Protein 2P5X (pdb70)

B-factor: mean 23.98, std 10.48, range [7.99, 68.93]

GO terms:
  GO:0036218 dTTP diphosphatase activity (F, EXP)
  GO:0036221 UTP diphosphatase activity (F, EXP)
  GO:0005515 protein binding (F, IPI)
  GO:0005829 cytosol (C, IDA)

Secondary structure (DSSP, 8-state):
-TTS-EEE----HHHHHHHHHTT---EE----------GGGSSSHHHHHHHHHHHHHHHHHHHHHHHHS---SEEEEEEEEEEETTEEE---SSHHHHHHHHHHHTTSEEEEEEEEEEEEEEEETTEEEEEEEEEEEEEEEEE----HHHHHHHHHHTGGGGSGGG--SSSGGGGTEEEEEE-HHHHHT--HHHHHHHHHHHH-/-TT--EEE----HHHHHHHHHTT---EE----------GGG-SSHHHHHHHHHHHHHHHHHHHHHHHHSS--SEEEEEEEEEESSS-EE-S-SSHHHHHHHHHHHTTSEEEEEEEEEEEEEE-TTSS-EEEEEEEEEEEEEEEP---HHHHHHHHTTSTTTTSGGG------SEEEEEE-HHHHHT--HHHHHHHHHHHH-

InterPro domains:
  IPR001077 O-methyltransferase, C-terminal domain [PF00891] (388-599)
  IPR003697 Nucleoside triphosphate pyrophosphatase Maf-like protein [MF_00528] (14-213)
  IPR003697 Nucleoside triphosphate pyrophosphatase Maf-like protein [PF02545] (14-209)
  IPR003697 Nucleoside triphosphate pyrophosphatase Maf-like protein [PTHR43213] (8-213)
  IPR003697 Nucleoside triphosphate pyrophosphatase Maf-like protein [TIGR00172] (13-208)
  IPR003697 Nucleoside triphosphate pyrophosphatase Maf-like protein [cd00555] (15-208)
  IPR012967 Caffeic acid 3-O-methyltransferase-like, dimerisation domain [PF08100] (289-367)
  IPR016461 O-methyltransferase-like [PS51683] (289-618)
  IPR029001 Inosine triphosphate pyrophosphatase-like [G3DSA:3.90.950.10] (10-213)
  IPR029001 Inosine triphosphate pyrophosphatase-like [SSF52972] (12-210)
  IPR029063 S-adenosyl-L-methionine-dependent methyltransferase superfamily [G3DSA:3.40.50.150] (369-620)
  IPR029063 S-adenosyl-L-methionine-dependent methyltransferase superfamily [SSF53335] (369-610)
  IPR036388 Winged helix-like DNA-binding domain superfamily [G3DSA:1.10.10.10] (284-365)
  IPR036390 Winged helix DNA-binding domain superfamily [SSF46785] (287-362)

Radius of gyration: 23.74 Å; Cα contacts (8 Å, |Δi|>4): 912; chains: 2; bounding box: 46×84×50 Å

CATH classification: 3.90.950.10

Solvent-accessible surface area: 18991 Å² total; per-residue (Å²): 44,150,169,84,42,3,0,0,2,10,64,26,81,48,22,43,104,12,0,60,97,32,60,28,206,45,67,60,24,64,28,144,40,193,104,93,32,90,84,95,82,56,114,40,40,68,19,2,0,32,44,0,0,54,49,30,0,30,44,0,0,62,68,20,12,131,176,73,138,132,24,0,54,0,0,0,0,0,7,22,0,0,19,7,66,80,73,22,11,45,121,10,122,66,81,97,22,0,52,130,15,0,47,114,0,26,26,108,90,5,12,2,10,0,0,0,0,0,0,20,14,65,54,135,114,176,104,24,55,51,163,50,17,70,10,70,43,64,0,88,0,65,0,9,156,20,62,102,144,30,8,76,104,0,0,125,61,26,37,0,57,88,27,11,0,0,7,5,4,83,25,20,0,2,42,0,4,45,15,0,58,15,10,7,26,0,12,8,3,0,0,2,26,44,5,42,120,12,30,89,135,70,82,214,70,111,96,62,63,6,0,0,1,6,66,22,63,53,21,43,98,9,0,59,74,18,59,37,166,42,77,61,21,65,30,149,59,82,67,186,43,92,77,97,83,56,112,38,41,71,19,6,0,33,44,20,0,48,49,36,0,43,43,0,0,70,71,8,30,116,139,43,136,139,14,0,52,5,0,0,0,0,17,21,0,1,18,2,59,87,80,40,16,57,116,9,137,68,105,81,20,0,38,134,19,0,49,97,0,31,28,93,78,4,14,2,14,0,0,0,0,0,0,39,13,50,31,187,114,175,96,34,75,52,194,49,18,73,11,70,37,67,0,92,0,58,0,23,161,17,62,98,118,58,7,59,132,23,2,125,81,37,48,0,61,62,26,13,0,0,10,10,22,125,27,57,8,7,58,19,0,78,10,6,8,6,0,16,33,6,0,0,0,7,43,2,21,93,20,22,87,144,71,64,198

Structure (mmCIF, N/CA/C/O backbone):
data_2P5X
#
_entry.id   2P5X
#
_cell.length_a   84.802
_cell.length_b   116.983
_cell.length_c   51.471
_cell.angle_alpha   90.00
_cell.angle_beta   90.00
_cell.angle_gamma   90.00
#
_symmetry.space_group_name_H-M   'P 21 21 2'
#
loop_
_entity.id
_entity.type
_entity.pdbx_description
1 polymer 'N-acetylserotonin O-methyltransferase-like protein'
2 non-polymer 'PHOSPHATE ION'
3 water water
#
loop_
_atom_site.group_PDB
_atom_site.id
_atom_site.type_symbol
_atom_site.label_atom_id
_atom_site.label_alt_id
_atom_site.label_comp_id
_atom_site.label_asym_id
_atom_site.label_entity_id
_atom_site.label_seq_id
_atom_site.pdbx_PDB_ins_code
_atom_site.Cartn_x
_atom_site.Cartn_y
_atom_site.Cartn_z
_atom_site.occupancy
_atom_site.B_iso_or_equiv
_atom_site.auth_seq_id
_atom_site.auth_comp_id
_atom_site.auth_asym_id
_atom_site.auth_atom_id
_atom_site.pdbx_PDB_model_num
ATOM 1 N N . LEU A 1 1 ? 39.701 32.245 62.270 1.00 30.50 10 LEU A N 1
ATOM 2 C CA . LEU A 1 1 ? 39.006 32.154 60.943 1.00 30.67 10 LEU A CA 1
ATOM 3 C C . LEU A 1 1 ? 37.674 31.380 60.967 1.00 30.58 10 LEU A C 1
ATOM 4 O O . LEU A 1 1 ? 36.973 31.301 59.952 1.00 30.54 10 LEU A O 1
ATOM 9 N N . LEU A 1 2 ? 37.346 30.816 62.125 1.00 30.62 11 LEU A N 1
ATOM 10 C CA . LEU A 1 2 ? 36.202 29.917 62.304 1.00 30.59 11 LEU A CA 1
ATOM 11 C C . LEU A 1 2 ? 34.882 30.415 61.691 1.00 30.11 11 LEU A C 1
ATOM 12 O O . LEU A 1 2 ? 34.248 29.708 60.890 1.00 30.96 11 LEU A O 1
ATOM 17 N N . HIS A 1 3 ? 34.460 31.615 62.065 1.00 28.85 12 HIS A N 1
ATOM 18 C CA . HIS A 1 3 ? 33.182 32.124 61.583 1.00 27.68 12 HIS A CA 1
ATOM 19 C C . HIS A 1 3 ? 33.335 33.251 60.559 1.00 26.31 12 HIS A C 1
ATOM 20 O O . HIS A 1 3 ? 32.424 34.047 60.343 1.00 26.15 12 HIS A O 1
ATOM 27 N N . LYS A 1 4 ? 34.495 33.282 59.910 1.00 23.93 13 LYS A N 1
ATOM 28 C CA . LYS A 1 4 ? 34.743 34.255 58.876 1.00 22.19 13 LYS A CA 1
ATOM 29 C C . LYS A 1 4 ? 34.512 33.626 57.518 1.00 20.33 13 LYS A C 1
ATOM 30 O O . LYS A 1 4 ? 34.560 32.409 57.359 1.00 19.60 13 LYS A O 1
ATOM 36 N N . ARG A 1 5 ? 34.212 34.468 56.544 1.00 18.93 14 ARG A N 1
ATOM 37 C CA . ARG A 1 5 ? 34.130 34.027 55.169 1.00 17.48 14 ARG A CA 1
ATOM 38 C C . ARG A 1 5 ? 35.533 34.024 54.597 1.00 16.92 14 ARG A C 1
ATOM 39 O O . ARG A 1 5 ? 36.155 35.076 54.464 1.00 15.80 14 ARG A O 1
ATOM 47 N N . VAL A 1 6 ? 36.019 32.823 54.288 1.00 16.06 15 VAL A N 1
ATOM 48 C CA . VAL A 1 6 ? 37.366 32.611 53.753 1.00 15.60 15 VAL A CA 1
ATOM 49 C C . VAL A 1 6 ? 37.298 32.159 52.302 1.00 15.00 15 VAL A C 1
ATOM 50 O O . VAL A 1 6 ? 36.576 31.197 51.963 1.00 15.95 15 VAL A O 1
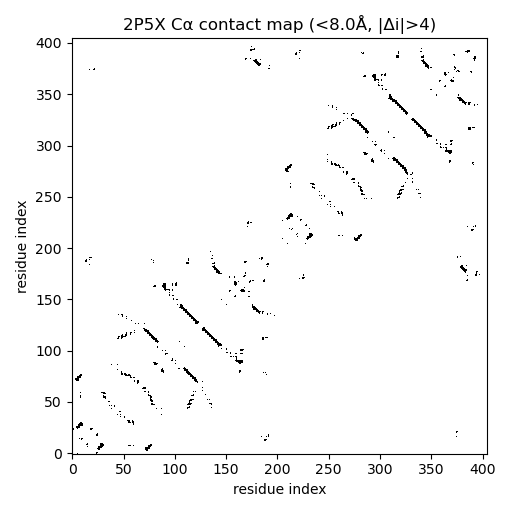ATOM 54 N N . VAL A 1 7 ? 38.048 32.851 51.455 1.00 14.45 16 VAL A N 1
ATOM 55 C CA . VAL A 1 7 ? 38.123 32.553 50.027 1.00 13.96 16 VAL A CA 1
ATOM 56 C C . VAL A 1 7 ? 39.538 32.059 49.703 1.00 13.73 16 VAL A C 1
ATOM 57 O O . VAL A 1 7 ? 40.516 32.751 49.960 1.00 13.75 16 VAL A O 1
ATOM 61 N N . LEU A 1 8 ? 39.632 30.840 49.178 1.00 13.47 17 LEU A N 1
ATOM 62 C CA . LEU A 1 8 ? 40.869 30.334 48.605 1.00 12.90 17 LEU A CA 1
ATOM 63 C C . LEU A 1 8 ? 40.866 30.688 47.117 1.00 13.99 17 LEU A C 1
ATOM 64 O O . LEU A 1 8 ? 40.029 30.184 46.351 1.00 13.72 17 LEU A O 1
ATOM 69 N N . ALA A 1 9 ? 41.777 31.579 46.711 1.00 14.04 18 ALA A N 1
ATOM 70 C CA . ALA A 1 9 ? 41.871 32.036 45.321 1.00 15.07 18 ALA A CA 1
ATOM 71 C C . ALA A 1 9 ? 42.705 31.099 44.471 1.00 15.56 18 ALA A C 1
ATOM 72 O O . ALA A 1 9 ? 43.653 31.523 43.801 1.00 15.68 18 ALA A O 1
ATOM 74 N N . SER A 1 10 ? 42.363 29.817 44.488 1.00 16.10 19 SER A N 1
ATOM 75 C CA . SER A 1 10 ? 43.183 28.817 43.839 1.00 16.67 19 SER A CA 1
ATOM 76 C C . SER A 1 10 ? 42.324 27.621 43.482 1.00 17.05 19 SER A C 1
ATOM 77 O O . SER A 1 10 ? 41.557 27.128 44.300 1.00 16.80 19 SER A O 1
ATOM 80 N N . ALA A 1 11 ? 42.451 27.173 42.241 1.00 17.42 20 ALA A N 1
ATOM 81 C CA . ALA A 1 11 ? 41.777 25.966 41.794 1.00 18.14 20 ALA A CA 1
ATOM 82 C C . ALA A 1 11 ? 42.533 24.682 42.163 1.00 18.28 20 ALA A C 1
ATOM 83 O O . ALA A 1 11 ? 42.031 23.600 41.886 1.00 19.51 20 ALA 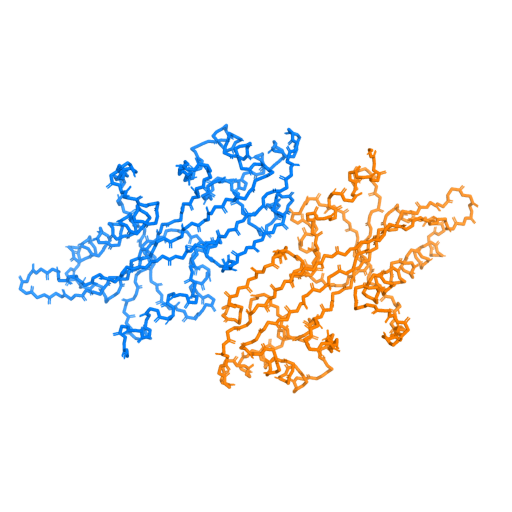A O 1
ATOM 85 N N . SER A 1 12 ? 43.722 24.785 42.767 1.00 18.17 21 SER A N 1
ATOM 86 C CA . SER A 1 12 ? 44.569 23.601 42.976 1.00 17.62 21 SER A CA 1
ATOM 87 C C . SER A 1 12 ? 43.900 22.615 43.929 1.00 17.81 21 SER A C 1
ATOM 88 O O . SER A 1 12 ? 43.648 22.958 45.085 1.00 18.39 21 SER A O 1
ATOM 91 N N . PRO A 1 13 ? 43.579 21.397 43.444 1.00 18.21 22 PRO A N 1
ATOM 92 C CA . PRO A 1 13 ? 43.010 20.356 44.315 1.00 18.21 22 PRO A CA 1
ATOM 93 C C . PRO A 1 13 ? 43.904 20.048 45.509 1.00 17.89 22 PRO A C 1
ATOM 94 O O . PRO A 1 13 ? 43.408 19.841 46.617 1.00 16.93 22 PRO A O 1
ATOM 98 N N . ARG A 1 14 ? 45.217 20.069 45.285 1.00 18.07 23 ARG A N 1
ATOM 99 C CA . ARG A 1 14 ? 46.185 19.744 46.332 1.00 18.99 23 ARG A CA 1
ATOM 100 C C . ARG A 1 14 ? 46.201 20.763 47.454 1.00 18.32 23 ARG A C 1
ATOM 101 O O . ARG A 1 14 ? 46.213 20.366 48.617 1.00 16.74 23 ARG A O 1
ATOM 109 N N . ARG A 1 15 ? 46.177 22.063 47.106 1.00 17.73 24 ARG A N 1
ATOM 110 C CA . ARG A 1 15 ? 46.033 23.127 48.108 1.00 17.37 24 ARG A CA 1
ATOM 111 C C . ARG A 1 15 ? 44.730 23.019 48.901 1.00 18.10 24 ARG A C 1
ATOM 112 O O . ARG A 1 15 ? 44.743 23.147 50.140 1.00 18.82 24 ARG A O 1
ATOM 120 N N . GLN A 1 16 ? 43.623 22.813 48.183 1.00 17.65 25 GLN A N 1
ATOM 121 C CA . GLN A 1 16 ? 42.286 22.652 48.782 1.00 18.47 25 GLN A CA 1
ATOM 122 C C . GLN A 1 16 ? 42.261 21.499 49.780 1.00 18.93 25 GLN A C 1
ATOM 123 O O . GLN A 1 16 ? 41.787 21.670 50.905 1.00 18.63 25 GLN A O 1
ATOM 129 N N . GLU A 1 17 ? 42.762 20.338 49.343 1.00 18.70 26 GLU A N 1
ATOM 130 C CA . GLU A 1 17 ? 42.862 19.148 50.166 1.00 20.20 26 GLU A CA 1
ATOM 131 C C . GLU A 1 17 ? 43.624 19.436 51.468 1.00 18.84 26 GLU A C 1
ATOM 132 O O . GLU A 1 17 ? 43.148 19.072 52.514 1.00 18.64 26 GLU A O 1
ATOM 138 N N . ILE A 1 18 ? 44.774 20.120 51.384 1.00 18.04 27 ILE A N 1
ATOM 139 C CA . ILE A 1 18 ? 45.581 20.480 52.559 1.00 17.20 27 ILE A CA 1
ATOM 140 C C . ILE A 1 18 ? 44.820 21.362 53.555 1.00 17.96 27 ILE A C 1
ATOM 141 O O . ILE A 1 18 ? 44.842 21.106 54.765 1.00 18.79 27 ILE A O 1
ATOM 146 N N . LEU A 1 19 ? 44.160 22.403 53.043 1.00 17.48 28 LEU A N 1
ATOM 147 C CA . LEU A 1 19 ? 43.398 23.307 53.894 1.00 17.63 28 LEU A CA 1
ATOM 148 C C . LEU A 1 19 ? 42.166 22.625 54.495 1.00 17.67 28 LEU A C 1
ATOM 149 O O . LEU A 1 19 ? 41.929 22.756 55.669 1.00 16.37 28 LEU A O 1
ATOM 154 N N . SER A 1 20 ? 41.449 21.832 53.700 1.00 18.22 29 SER A N 1
ATOM 155 C CA . SER A 1 20 ? 40.319 21.046 54.203 1.00 18.88 29 SER A CA 1
ATOM 156 C C . SER A 1 20 ? 40.729 20.080 55.306 1.00 19.85 29 SER A C 1
ATOM 157 O O . SER A 1 20 ? 40.090 20.057 56.348 1.00 19.92 29 SER A O 1
ATOM 160 N N . ASN A 1 21 ? 41.803 19.310 55.077 1.00 20.37 30 ASN A N 1
ATOM 161 C CA . ASN A 1 21 ? 42.342 18.378 56.070 1.00 20.83 30 ASN A CA 1
ATOM 162 C C . ASN A 1 21 ? 42.765 19.056 57.371 1.00 20.70 30 ASN A C 1
ATOM 163 O O . ASN A 1 21 ? 42.742 18.440 58.433 1.00 20.28 30 ASN A O 1
ATOM 168 N N . ALA A 1 22 ? 43.173 20.318 57.273 1.00 20.77 31 ALA A N 1
ATOM 169 C CA . ALA A 1 22 ? 43.527 21.119 58.435 1.00 20.94 31 ALA A CA 1
ATOM 170 C C . ALA A 1 22 ? 42.292 21.663 59.141 1.00 21.24 31 ALA A C 1
ATOM 171 O O . ALA A 1 22 ? 42.423 22.362 60.130 1.00 21.58 31 ALA A O 1
ATOM 173 N N . GLY A 1 23 ? 41.107 21.390 58.599 1.00 21.63 32 GLY A N 1
ATOM 174 C CA . GLY A 1 23 ? 39.845 21.844 59.203 1.00 22.50 32 GLY A CA 1
ATOM 175 C C . GLY A 1 23 ? 39.337 23.219 58.807 1.00 22.84 32 GLY A C 1
ATOM 176 O O . GLY A 1 23 ? 38.376 23.719 59.398 1.00 22.78 32 GLY A O 1
ATOM 177 N N . LEU A 1 24 ? 39.957 23.837 57.802 1.00 23.21 33 LEU A N 1
ATOM 178 C CA . LEU A 1 24 ? 39.528 25.163 57.371 1.00 23.17 33 LEU A CA 1
ATOM 179 C C . LEU A 1 24 ? 38.317 25.096 56.416 1.00 22.83 33 LEU A C 1
ATOM 180 O O . LEU A 1 24 ? 38.239 24.244 55.527 1.00 22.85 33 LEU A O 1
ATOM 185 N N . ARG A 1 25 ? 37.360 25.991 56.639 1.00 22.76 34 ARG A N 1
ATOM 186 C CA . ARG A 1 25 ? 36.180 26.115 55.784 1.00 22.59 34 ARG A CA 1
ATOM 187 C C . ARG A 1 25 ? 36.360 27.331 54.886 1.00 21.45 34 ARG A C 1
ATOM 188 O O . ARG A 1 25 ? 36.621 28.438 55.360 1.00 22.31 34 ARG A O 1
ATOM 196 N N . PHE A 1 26 ? 36.242 27.118 53.582 1.00 19.78 35 PHE A N 1
ATOM 197 C CA . PHE A 1 26 ? 36.603 28.123 52.616 1.00 18.47 35 PHE A CA 1
ATOM 198 C C . PHE A 1 26 ? 35.807 27.900 51.346 1.00 18.37 35 PHE A C 1
ATOM 199 O O . PHE A 1 26 ? 35.396 26.775 51.065 1.00 17.98 35 PHE A O 1
ATOM 207 N N . GLU A 1 27 ? 35.587 28.973 50.588 1.00 18.24 36 GLU A N 1
ATOM 208 C CA . GLU A 1 27 ? 35.040 28.864 49.237 1.00 18.84 36 GLU A CA 1
ATOM 209 C C . GLU A 1 27 ? 36.152 29.016 48.187 1.00 18.02 36 GLU A C 1
ATOM 210 O O . GLU A 1 27 ? 37.104 29.794 48.360 1.00 17.47 36 GLU A O 1
ATOM 216 N N . VAL A 1 28 ? 36.028 28.276 47.097 1.00 17.25 37 VAL A N 1
ATOM 217 C CA . VAL A 1 28 ? 37.067 28.268 46.078 1.00 16.84 37 VAL A CA 1
ATOM 218 C C . VAL A 1 28 ? 36.663 29.199 44.968 1.00 16.74 37 VAL A C 1
ATOM 219 O O . VAL A 1 28 ? 35.633 29.011 44.330 1.00 16.39 37 VAL A O 1
ATOM 223 N N . VAL A 1 29 ? 37.454 30.244 44.787 1.00 16.93 38 VAL A N 1
ATOM 224 C CA . VAL A 1 29 ? 37.205 31.216 43.734 1.00 17.20 38 VAL A CA 1
ATOM 225 C C . VAL A 1 29 ? 38.547 31.437 43.029 1.00 17.78 38 VAL A C 1
ATOM 226 O O . VAL A 1 29 ? 39.361 32.257 43.482 1.00 16.91 38 VAL A O 1
ATOM 230 N N . PRO A 1 30 ? 38.797 30.687 41.929 1.00 18.44 39 PRO A N 1
ATOM 231 C CA . PRO A 1 30 ? 40.068 30.823 41.242 1.00 18.89 39 PRO A CA 1
ATOM 232 C C . PRO A 1 30 ? 40.323 32.245 40.720 1.00 19.43 39 PRO A C 1
ATOM 233 O O . PRO A 1 30 ? 39.386 32.962 40.397 1.00 18.90 39 PRO A O 1
ATOM 237 N N . SER A 1 31 ? 41.591 32.652 40.678 1.00 19.78 40 SER A N 1
ATOM 238 C CA . SER A 1 31 ? 41.942 33.984 40.214 1.00 20.32 40 SER A CA 1
ATOM 239 C C . SER A 1 31 ? 41.869 34.036 38.707 1.00 21.17 40 SER A C 1
ATOM 240 O O . SER A 1 31 ? 42.110 33.044 38.018 1.00 20.95 40 SER A O 1
ATOM 243 N N . LYS A 1 32 ? 41.534 35.213 38.208 1.00 22.75 41 LYS A N 1
ATOM 244 C CA . LYS A 1 32 ? 41.642 35.523 36.800 1.00 23.94 41 LYS A CA 1
ATOM 245 C C . LYS A 1 32 ? 42.930 36.303 36.494 1.00 25.28 41 LYS A C 1
ATOM 246 O O . LYS A 1 32 ? 43.187 36.634 35.342 1.00 26.28 41 LYS A O 1
ATOM 252 N N . PHE A 1 33 ? 43.748 36.585 37.511 1.00 26.77 42 PHE A N 1
ATOM 253 C CA . PHE A 1 33 ? 45.056 37.216 37.276 1.00 28.12 42 PHE A CA 1
ATOM 254 C C . PHE A 1 33 ? 45.937 36.348 36.361 1.00 29.96 42 PHE A C 1
ATOM 255 O O . PHE A 1 33 ? 46.445 35.306 36.777 1.00 30.26 42 PHE A O 1
ATOM 263 N N . LYS A 1 34 ? 46.113 36.821 35.128 1.00 32.05 43 LYS A N 1
ATOM 264 C CA . LYS A 1 34 ? 46.742 36.076 34.032 1.00 33.88 43 LYS A CA 1
ATOM 265 C C . LYS A 1 34 ? 48.027 36.758 33.575 1.00 34.69 43 LYS A C 1
ATOM 266 O O . LYS A 1 34 ? 48.810 36.178 32.807 1.00 35.33 43 LYS A O 1
ATOM 272 N N . GLU A 1 35 ? 48.228 38.002 34.017 1.00 35.11 44 GLU A N 1
ATOM 273 C CA . GLU A 1 35 ? 49.517 38.656 33.846 1.00 35.47 44 GLU A CA 1
ATOM 274 C C . GLU A 1 35 ? 50.532 37.859 34.647 1.00 34.78 44 GLU A C 1
ATOM 275 O O . GLU A 1 35 ? 50.311 37.575 35.822 1.00 35.32 44 GLU A O 1
ATOM 281 N N . LYS A 1 36 ? 51.621 37.444 34.022 1.00 33.81 45 LYS A N 1
ATOM 282 C CA . LYS A 1 36 ? 52.702 36.973 34.861 1.00 32.38 45 LYS A CA 1
ATOM 283 C C . LYS A 1 36 ? 53.853 37.943 34.817 1.00 30.84 45 LYS A C 1
ATOM 284 O O . LYS A 1 36 ? 54.235 38.473 33.762 1.00 30.83 45 LYS A O 1
ATOM 290 N N . LEU A 1 37 ? 54.319 38.238 36.018 1.00 28.82 46 LEU A N 1
ATOM 291 C CA . LEU A 1 37 ? 55.223 39.325 36.267 1.00 26.78 46 LEU A CA 1
ATOM 292 C C . LEU A 1 37 ? 56.597 39.016 35.695 1.00 25.42 46 LEU A C 1
ATOM 293 O O . LEU A 1 37 ? 56.884 37.896 35.287 1.00 23.39 46 LEU A O 1
ATOM 298 N N . ASP A 1 38 ? 57.431 40.041 35.634 1.00 24.85 47 ASP A N 1
ATOM 299 C CA . ASP A 1 38 ? 58.755 39.913 35.089 1.00 24.25 47 ASP A CA 1
ATOM 300 C C . ASP A 1 38 ? 59.647 39.335 36.188 1.00 23.06 47 ASP A C 1
ATOM 301 O O . ASP A 1 38 ? 59.921 40.019 37.178 1.00 22.63 47 ASP A O 1
ATOM 306 N N . LYS A 1 39 ? 60.078 38.077 36.023 1.00 21.70 48 LYS A N 1
ATOM 307 C CA . LYS A 1 39 ? 60.918 37.385 37.027 1.00 20.48 48 LYS A CA 1
ATOM 308 C C . LYS A 1 39 ? 62.191 38.167 37.364 1.00 19.23 48 LYS A C 1
ATOM 309 O O . LYS A 1 39 ? 62.665 38.150 38.503 1.00 18.25 48 LYS A O 1
ATOM 315 N N . ALA A 1 40 ? 62.722 38.857 36.365 1.00 18.14 49 ALA A N 1
ATOM 316 C CA . ALA A 1 40 ? 63.953 39.647 36.481 1.00 18.02 49 ALA A CA 1
ATOM 317 C C . ALA A 1 40 ? 63.749 40.867 37.350 1.00 17.61 49 ALA A C 1
ATOM 318 O O . ALA A 1 40 ? 64.722 41.506 37.772 1.00 17.79 49 ALA A O 1
ATOM 320 N N . SER A 1 41 ? 62.485 41.208 37.595 1.00 16.60 50 SER A N 1
ATOM 321 C CA . SER A 1 41 ? 62.159 42.411 38.344 1.00 16.77 50 SER A CA 1
ATOM 322 C C . SER A 1 41 ? 62.273 42.244 39.851 1.00 15.35 50 SER A C 1
ATOM 323 O O . SER A 1 41 ? 62.035 43.174 40.599 1.00 14.99 50 SER A O 1
ATOM 326 N N . PHE A 1 42 ? 62.583 41.029 40.277 1.00 14.92 51 PHE A N 1
ATOM 327 C CA . PHE A 1 42 ? 62.594 40.685 41.685 1.00 14.23 51 PHE A CA 1
ATOM 328 C C . PHE A 1 42 ? 63.996 40.242 42.039 1.00 14.08 51 PHE A C 1
ATOM 329 O O . PHE A 1 42 ? 64.628 39.498 41.251 1.00 13.31 51 PHE A O 1
ATOM 337 N N . ALA A 1 43 ? 64.483 40.753 43.177 1.00 13.15 52 ALA A N 1
ATOM 338 C CA . ALA A 1 43 ? 65.751 40.327 43.789 1.00 12.83 52 ALA A CA 1
ATOM 339 C C . ALA A 1 43 ? 65.821 38.817 44.047 1.00 12.38 52 ALA A C 1
ATOM 340 O O . ALA A 1 43 ? 66.872 38.216 43.855 1.00 12.07 52 ALA A O 1
ATOM 342 N N . THR A 1 44 ? 64.705 38.218 44.470 1.00 12.21 53 THR A N 1
ATOM 343 C CA . THR A 1 44 ? 64.639 36.818 44.858 1.00 12.31 53 THR A CA 1
ATOM 344 C C . THR A 1 44 ? 63.463 36.110 44.180 1.00 12.27 53 THR A C 1
ATOM 345 O O . THR A 1 44 ? 62.455 36.755 43.836 1.00 12.56 53 THR A O 1
ATOM 349 N N . PRO A 1 45 ? 63.601 34.787 43.923 1.00 11.47 54 PRO A N 1
ATOM 350 C CA . PRO A 1 45 ? 62.441 34.031 43.414 1.00 11.83 54 PRO A CA 1
ATOM 351 C C . PRO A 1 45 ? 61.228 34.020 44.350 1.00 11.43 54 PRO A C 1
ATOM 352 O O . PRO A 1 45 ? 60.103 34.009 43.882 1.00 11.86 54 PRO A O 1
ATOM 356 N N . TYR A 1 46 ? 61.451 33.994 45.657 1.00 12.30 55 TYR A N 1
ATOM 357 C CA . TYR A 1 46 ? 60.346 34.083 46.606 1.00 11.53 55 TYR A CA 1
ATOM 358 C C . TYR A 1 46 ? 59.643 35.443 46.599 1.00 11.88 55 TYR A C 1
ATOM 359 O O . TYR A 1 46 ? 58.433 35.505 46.780 1.00 11.71 55 TYR A O 1
ATOM 368 N N . GLY A 1 47 ? 60.382 36.525 46.381 1.00 12.51 56 GLY A N 1
ATOM 369 C CA . GLY A 1 47 ? 59.737 37.824 46.117 1.00 13.11 56 GLY A CA 1
ATOM 370 C C . GLY A 1 47 ? 58.758 37.741 44.956 1.00 13.52 56 GLY A C 1
ATOM 371 O O . GLY A 1 47 ? 57.636 38.264 45.031 1.00 13.28 56 GLY A O 1
ATOM 372 N N . TYR A 1 48 ? 59.180 37.061 43.891 1.00 13.76 57 TYR A N 1
ATOM 373 C CA . TYR A 1 48 ? 58.366 36.842 42.696 1.00 13.56 57 TYR A CA 1
ATOM 374 C C . TYR A 1 48 ? 57.125 36.016 43.055 1.00 14.00 57 TYR A C 1
ATOM 375 O O . TYR A 1 48 ? 56.012 36.368 42.675 1.00 13.41 57 TYR A O 1
ATOM 384 N N . ALA A 1 49 ? 57.336 34.922 43.793 1.00 13.47 58 ALA A N 1
ATOM 385 C CA . ALA A 1 49 ? 56.246 34.017 44.222 1.00 13.18 58 ALA A CA 1
ATOM 386 C C . ALA A 1 49 ? 55.235 34.746 45.115 1.00 12.85 58 ALA A C 1
ATOM 387 O O . ALA A 1 49 ? 54.013 34.624 44.909 1.00 13.43 58 ALA A O 1
ATOM 389 N N . MET A 1 50 ? 55.722 35.540 46.069 1.00 12.02 59 MET A N 1
ATOM 390 C CA . MET A 1 50 ? 54.795 36.300 46.920 1.00 12.04 59 MET A CA 1
ATOM 391 C C . MET A 1 50 ? 53.972 37.344 46.172 1.00 11.80 59 MET A C 1
ATOM 392 O O . MET A 1 50 ? 52.746 37.428 46.363 1.00 11.56 59 MET A O 1
ATOM 397 N N . GLU A 1 51 ? 54.627 38.141 45.332 1.00 11.89 60 GLU A N 1
ATOM 398 C CA . GLU A 1 51 ? 53.923 39.173 44.596 1.00 12.88 60 GLU A CA 1
ATOM 399 C C . GLU A 1 51 ? 52.849 38.556 43.715 1.00 12.91 60 GLU A C 1
ATOM 400 O O . GLU A 1 51 ? 51.760 39.124 43.576 1.00 13.43 60 GLU A O 1
ATOM 406 N N . THR A 1 52 ? 53.185 37.427 43.094 1.00 13.33 61 THR A N 1
ATOM 407 C CA . THR A 1 52 ? 52.231 36.668 42.275 1.00 13.18 61 THR A CA 1
ATOM 408 C C . THR A 1 52 ? 51.030 36.186 43.092 1.00 12.37 61 THR A C 1
ATOM 409 O O . THR A 1 52 ? 49.899 36.365 42.665 1.00 12.54 61 THR A O 1
ATOM 413 N N . ALA A 1 53 ? 51.267 35.592 44.261 1.00 12.22 62 ALA A N 1
ATOM 414 C CA . ALA A 1 53 ? 50.176 35.239 45.173 1.00 11.31 62 ALA A CA 1
ATOM 415 C C . ALA A 1 53 ? 49.347 36.458 45.600 1.00 11.55 62 ALA A C 1
ATOM 416 O O . ALA A 1 53 ? 48.124 36.353 45.701 1.00 11.79 62 ALA A O 1
ATOM 418 N N . LYS A 1 54 ? 50.011 37.576 45.908 1.00 11.46 63 LYS A N 1
ATOM 419 C CA . LYS A 1 54 ? 49.297 38.816 46.305 1.00 12.04 63 LYS A CA 1
ATOM 420 C C . LYS A 1 54 ? 48.364 39.297 45.195 1.00 11.79 63 LYS A C 1
ATOM 421 O O . LYS A 1 54 ? 47.188 39.569 45.429 1.00 12.02 63 LYS A O 1
ATOM 427 N N . GLN A 1 55 ? 48.889 39.366 43.977 1.00 12.13 64 GLN A N 1
ATOM 428 C CA . GLN A 1 55 ? 48.085 39.813 42.847 1.00 12.31 64 GLN A CA 1
ATOM 429 C C . GLN A 1 55 ? 46.905 38.876 42.583 1.00 11.87 64 GLN A C 1
ATOM 430 O O . GLN A 1 55 ? 45.806 39.342 42.336 1.00 11.86 64 GLN A O 1
ATOM 436 N N . LYS A 1 56 ? 47.099 37.571 42.666 1.00 11.93 65 LYS A N 1
ATOM 437 C CA . LYS A 1 56 ? 45.949 36.670 42.469 1.00 12.35 65 LYS A CA 1
ATOM 438 C C . LYS A 1 56 ? 44.860 36.869 43.540 1.00 12.16 65 LYS A C 1
ATOM 439 O O . LYS A 1 56 ? 43.668 36.795 43.235 1.00 12.74 65 LYS A O 1
ATOM 445 N N . ALA A 1 57 ? 45.261 37.092 44.793 1.00 12.22 66 ALA A N 1
ATOM 446 C CA . ALA A 1 57 ? 44.297 37.235 45.895 1.00 12.54 66 ALA A CA 1
ATOM 447 C C . ALA A 1 57 ? 43.555 38.562 45.824 1.00 12.06 66 ALA A C 1
ATOM 448 O O . ALA A 1 57 ? 42.360 38.628 46.128 1.00 12.32 66 ALA A O 1
ATOM 450 N N . LEU A 1 58 ? 44.270 39.610 45.421 1.00 12.04 67 LEU A N 1
ATOM 451 C CA . LEU A 1 58 ? 43.694 40.941 45.299 1.00 12.21 67 LEU A CA 1
ATOM 452 C C . LEU A 1 58 ? 42.728 40.998 44.131 1.00 12.01 67 LEU A C 1
ATOM 453 O O . LEU A 1 58 ? 41.739 41.733 44.193 1.00 12.04 67 LEU A O 1
ATOM 458 N N . GLU A 1 59 ? 43.030 40.253 43.064 1.00 12.74 68 GLU A N 1
ATOM 459 C CA . GLU A 1 59 ? 42.155 40.203 41.894 1.00 13.45 68 GLU A CA 1
ATOM 460 C C . GLU A 1 59 ? 40.799 39.611 42.280 1.00 13.35 68 GLU A C 1
ATOM 461 O O . GLU A 1 59 ? 39.731 40.171 41.933 1.00 13.54 68 GLU A O 1
ATOM 467 N N . VAL A 1 60 ? 40.854 38.491 42.995 1.00 12.92 69 VAL A N 1
ATOM 468 C CA . VAL A 1 60 ? 39.683 37.796 43.509 1.00 12.57 69 VAL A CA 1
ATOM 469 C C . VAL A 1 60 ? 38.911 38.659 44.528 1.00 12.67 69 VAL A C 1
ATOM 470 O O . VAL A 1 60 ? 37.693 38.807 44.393 1.00 12.39 69 VAL A O 1
ATOM 474 N N . ALA A 1 61 ? 39.614 39.243 45.513 1.00 12.90 70 ALA A N 1
ATOM 475 C CA . ALA A 1 61 ? 38.973 40.091 46.530 1.00 13.20 70 ALA A CA 1
ATOM 476 C C . ALA A 1 61 ? 38.141 41.235 45.918 1.00 13.67 70 ALA A C 1
ATOM 477 O O . ALA A 1 61 ? 36.966 41.388 46.260 1.00 12.67 70 ALA A O 1
ATOM 479 N N . ASN A 1 62 ? 38.766 42.023 45.036 1.00 14.83 71 ASN A N 1
ATOM 480 C CA . ASN A 1 62 ? 38.112 43.126 44.315 1.00 16.32 71 ASN A CA 1
ATOM 481 C C . ASN A 1 62 ? 36.978 42.666 43.410 1.00 16.81 71 ASN A C 1
ATOM 482 O O . ASN A 1 62 ? 35.917 43.288 43.386 1.00 16.89 71 ASN A O 1
ATOM 487 N N . ARG A 1 63 ? 37.198 41.571 42.682 1.00 17.00 72 ARG A N 1
ATOM 488 C CA . ARG A 1 63 ? 36.168 41.030 41.798 1.00 16.62 72 ARG A CA 1
ATOM 489 C C . ARG A 1 63 ? 34.916 40.588 42.575 1.00 16.61 72 ARG A C 1
ATOM 490 O O . ARG A 1 63 ? 33.792 40.896 42.162 1.00 16.24 72 ARG A O 1
ATOM 498 N N . LEU A 1 64 ? 35.111 39.876 43.686 1.00 16.13 73 LEU A N 1
ATOM 499 C CA . LEU A 1 64 ? 33.982 39.454 44.518 1.00 16.21 73 LEU A CA 1
ATOM 500 C C . LEU A 1 64 ? 33.211 40.657 45.037 1.00 16.18 73 LEU A C 1
ATOM 501 O O . LEU A 1 64 ? 31.971 40.699 44.914 1.00 15.78 73 LEU A O 1
ATOM 506 N N . TYR A 1 65 ? 33.945 41.626 45.591 1.00 16.21 74 TYR A N 1
ATOM 507 C CA . TYR A 1 65 ? 33.353 42.834 46.145 1.00 17.38 74 TYR A CA 1
ATOM 508 C C . TYR A 1 65 ? 32.607 43.627 45.080 1.00 17.76 74 TYR A C 1
ATOM 509 O O . TYR A 1 65 ? 31.461 44.013 45.300 1.00 17.17 74 TYR A O 1
ATOM 518 N N . GLN A 1 66 ? 33.240 43.853 43.927 1.00 18.14 75 GLN A N 1
ATOM 519 C CA . GLN A 1 66 ? 32.544 44.535 42.843 1.00 19.14 75 GLN A CA 1
ATOM 520 C C . GLN A 1 66 ? 31.240 43.837 42.465 1.00 19.55 75 GLN A C 1
ATOM 521 O O . GLN A 1 66 ? 30.277 44.516 42.108 1.00 19.55 75 GLN A O 1
ATOM 527 N N . LYS A 1 67 ? 31.211 42.504 42.559 1.00 19.84 76 LYS A N 1
ATOM 528 C CA . LYS A 1 67 ? 30.066 41.720 42.107 1.00 20.77 76 LYS A CA 1
ATOM 529 C C . LYS A 1 67 ? 28.808 41.907 42.956 1.00 19.90 76 LYS A C 1
ATOM 530 O O . LYS A 1 67 ? 27.750 42.253 42.427 1.00 20.31 76 LYS A O 1
ATOM 536 N N . ASP A 1 68 ? 28.904 41.640 44.255 1.00 18.73 77 ASP A N 1
ATOM 537 C CA . ASP A 1 68 ? 27.721 41.688 45.111 1.00 18.25 77 ASP A CA 1
ATOM 538 C C . ASP A 1 68 ? 27.828 42.687 46.269 1.00 17.64 77 ASP A C 1
ATOM 539 O O . ASP A 1 68 ? 27.005 42.648 47.179 1.00 16.66 77 ASP A O 1
ATOM 544 N N . LEU A 1 69 ? 28.854 43.546 46.243 1.00 17.17 78 LEU A N 1
ATOM 545 C CA . LEU A 1 69 ? 29.061 44.562 47.298 1.00 17.94 78 LEU A CA 1
ATOM 546 C C . LEU A 1 69 ? 29.326 43.990 48.693 1.00 18.65 78 LEU A C 1
ATOM 547 O O . LEU A 1 69 ? 29.057 44.629 49.713 1.00 18.98 78 LEU A O 1
ATOM 552 N N . ARG A 1 70 ? 29.874 42.780 48.713 1.00 19.56 79 ARG A N 1
ATOM 553 C CA . ARG A 1 70 ? 30.230 42.088 49.936 1.00 20.08 79 ARG A CA 1
ATOM 554 C C . ARG A 1 70 ? 31.763 41.975 49.994 1.00 20.81 79 ARG A C 1
ATOM 555 O O . ARG A 1 70 ? 32.393 41.441 49.085 1.00 21.02 79 ARG A O 1
ATOM 563 N N . ALA A 1 71 ? 32.364 42.521 51.049 1.00 21.40 80 ALA A N 1
ATOM 564 C CA . ALA A 1 71 ? 33.794 42.371 51.287 1.00 21.65 80 ALA A CA 1
ATOM 565 C C . ALA A 1 71 ? 34.068 40.960 51.820 1.00 21.84 80 ALA A C 1
ATOM 566 O O . ALA A 1 71 ? 33.574 40.609 52.889 1.00 22.51 80 ALA A O 1
ATOM 568 N N . PRO A 1 72 ? 34.815 40.124 51.064 1.00 21.07 81 PRO A N 1
ATOM 569 C CA . PRO A 1 72 ? 35.059 38.818 51.673 1.00 20.54 81 PRO A CA 1
ATOM 570 C C . PRO A 1 72 ? 36.021 39.008 52.847 1.00 19.87 81 PRO A C 1
ATOM 571 O O . PRO A 1 72 ? 36.938 39.816 52.750 1.00 20.01 81 PRO A O 1
ATOM 575 N N . ASP A 1 73 ? 35.794 38.309 53.956 1.00 19.07 82 ASP A N 1
ATOM 576 C CA . ASP A 1 73 ? 36.628 38.499 55.138 1.00 18.17 82 ASP A CA 1
ATOM 577 C C . ASP A 1 73 ? 38.141 38.307 54.910 1.00 17.21 82 ASP A C 1
ATOM 578 O O . ASP A 1 73 ? 38.944 39.152 55.298 1.00 16.81 82 ASP A O 1
ATOM 583 N N . VAL A 1 74 ? 38.503 37.201 54.263 1.00 16.04 83 VAL A N 1
ATOM 584 C CA . VAL A 1 74 ? 39.887 36.784 54.098 1.00 15.02 83 VAL A CA 1
ATOM 585 C C . VAL A 1 74 ? 39.959 36.139 52.730 1.00 13.85 83 VAL A C 1
ATOM 586 O O . VAL A 1 74 ? 39.102 35.332 52.374 1.00 13.53 83 VAL A O 1
ATOM 590 N N . VAL A 1 75 ? 40.953 36.533 51.953 1.00 13.06 84 VAL A N 1
ATOM 591 C CA . VAL A 1 75 ? 41.235 35.896 50.660 1.00 12.40 84 VAL A CA 1
ATOM 592 C C . VAL A 1 75 ? 42.695 35.411 50.670 1.00 12.12 84 VAL A C 1
ATOM 593 O O . VAL A 1 75 ? 43.635 36.193 50.922 1.00 10.66 84 VAL A O 1
ATOM 597 N N . ILE A 1 76 ? 42.868 34.116 50.410 1.00 12.63 85 ILE A N 1
ATOM 598 C CA . ILE A 1 76 ? 44.189 33.482 50.389 1.00 12.48 85 ILE A CA 1
ATOM 599 C C . ILE A 1 76 ? 44.659 33.226 48.946 1.00 13.45 85 ILE A C 1
ATOM 600 O O . ILE A 1 76 ? 44.003 32.527 48.172 1.00 12.55 85 ILE A O 1
ATOM 605 N N . GLY A 1 77 ? 45.826 33.771 48.616 1.00 13.92 86 GLY A N 1
ATOM 606 C CA . GLY A 1 77 ? 46.502 33.431 47.368 1.00 13.34 86 GLY A CA 1
ATOM 607 C C . GLY A 1 77 ? 47.794 32.682 47.682 1.00 13.31 86 GLY A C 1
ATOM 608 O O . GLY A 1 77 ? 48.368 32.839 48.756 1.00 13.45 86 GLY A O 1
ATOM 609 N N . ALA A 1 78 ? 48.242 31.889 46.713 1.00 13.64 87 ALA A N 1
ATOM 610 C CA . ALA A 1 78 ? 49.451 31.074 46.791 1.00 13.88 87 ALA A CA 1
ATOM 611 C C . ALA A 1 78 ? 50.046 30.927 45.397 1.00 14.39 87 ALA A C 1
ATOM 612 O O . ALA A 1 78 ? 49.318 30.928 44.395 1.00 14.73 87 ALA A O 1
ATOM 614 N N . ASP A 1 79 ? 51.374 30.821 45.338 1.00 14.74 88 ASP A N 1
ATOM 615 C CA . ASP A 1 79 ? 52.089 30.570 44.097 1.00 14.73 88 ASP A CA 1
ATOM 616 C C . ASP A 1 79 ? 53.352 29.756 44.407 1.00 14.27 88 ASP A C 1
ATOM 617 O O . ASP A 1 79 ? 54.191 30.190 45.178 1.00 13.78 88 ASP A O 1
ATOM 622 N N . THR A 1 80 ? 53.445 28.567 43.805 1.00 13.74 89 THR A N 1
ATOM 623 C CA . THR A 1 80 ? 54.547 27.615 43.986 1.00 12.93 89 THR A CA 1
ATOM 624 C C . THR A 1 80 ? 55.400 27.615 42.729 1.00 13.19 89 THR A C 1
ATOM 625 O O . THR A 1 80 ? 54.877 27.460 41.629 1.00 13.14 89 THR A O 1
ATOM 629 N N . ILE A 1 81 ? 56.704 27.823 42.903 1.00 12.69 90 ILE A N 1
ATOM 630 C CA . ILE A 1 81 ? 57.666 27.800 41.802 1.00 12.94 90 ILE A CA 1
ATOM 631 C C . ILE A 1 81 ? 58.815 26.893 42.190 1.00 12.92 90 ILE A C 1
ATOM 632 O O . ILE A 1 81 ? 58.981 26.557 43.367 1.00 12.01 90 ILE A O 1
ATOM 637 N N . VAL A 1 82 ? 59.582 26.477 41.196 1.00 12.51 91 VAL A N 1
ATOM 638 C CA . VAL A 1 82 ? 60.777 25.674 41.402 1.00 13.94 91 VAL A CA 1
ATOM 639 C C . VAL A 1 82 ? 61.936 26.566 40.930 1.00 14.58 91 VAL A C 1
ATOM 640 O O . VAL A 1 82 ? 61.776 27.311 39.958 1.00 15.44 91 VAL A O 1
ATOM 644 N N . THR A 1 83 ? 63.070 26.530 41.629 1.00 14.37 92 THR A N 1
ATOM 645 C CA . THR A 1 83 ? 64.285 27.136 41.096 1.00 14.51 92 THR A CA 1
ATOM 646 C C . THR A 1 83 ? 65.385 26.120 41.091 1.00 15.31 92 THR A C 1
ATOM 647 O O . THR A 1 83 ? 65.525 25.349 42.025 1.00 14.96 92 THR A O 1
ATOM 651 N N . VAL A 1 84 ? 66.153 26.116 40.012 1.00 16.42 93 VAL A N 1
ATOM 652 C CA . VAL A 1 84 ? 67.329 25.244 39.899 1.00 17.83 93 VAL A CA 1
ATOM 653 C C . VAL A 1 84 ? 68.385 25.986 39.091 1.00 18.27 93 VAL A C 1
ATOM 654 O O . VAL A 1 84 ? 68.058 26.614 38.094 1.00 19.06 93 VAL A O 1
ATOM 658 N N . GLY A 1 85 ? 69.637 25.945 39.540 1.00 19.43 94 GLY A N 1
ATOM 659 C CA . GLY A 1 85 ? 70.695 26.748 38.949 1.00 20.59 94 GLY A CA 1
ATOM 660 C C . GLY A 1 85 ? 70.287 28.174 38.584 1.00 21.76 94 GLY A C 1
ATOM 661 O O . GLY A 1 85 ? 70.675 28.693 37.538 1.00 22.75 94 GLY A O 1
ATOM 662 N N . GLY A 1 86 ? 69.493 28.820 39.427 1.00 21.95 95 GLY A N 1
ATOM 663 C CA . GLY A 1 86 ? 69.101 30.202 39.154 1.00 22.88 95 GLY A CA 1
ATOM 664 C C . GLY A 1 86 ? 67.932 30.441 38.195 1.00 23.26 95 GLY A C 1
ATOM 665 O O . GLY A 1 86 ? 67.518 31.593 38.008 1.00 23.93 95 GLY A O 1
ATOM 666 N N . LEU A 1 87 ? 67.401 29.381 37.583 1.00 22.55 96 LEU A N 1
ATOM 667 C CA . LEU A 1 87 ? 66.253 29.505 36.675 1.00 21.95 96 LEU A CA 1
ATOM 668 C C . LEU A 1 87 ? 64.977 29.165 37.435 1.00 20.96 96 LEU A C 1
ATOM 669 O O . LEU A 1 87 ? 64.973 28.233 38.237 1.00 20.31 96 LEU A O 1
ATOM 674 N N . ILE A 1 88 ? 63.916 29.931 37.197 1.00 20.26 97 ILE A N 1
ATOM 675 C CA . ILE A 1 88 ? 62.597 29.671 37.784 1.00 19.34 97 ILE A CA 1
ATOM 676 C C . ILE A 1 88 ? 61.821 28.772 36.831 1.00 19.26 97 ILE A C 1
ATOM 677 O O . ILE A 1 88 ? 61.749 29.045 35.615 1.00 18.32 97 ILE A O 1
ATOM 682 N N . LEU A 1 89 ? 61.288 27.680 37.377 1.00 17.97 98 LEU A N 1
ATOM 683 C CA . LEU A 1 89 ? 60.428 26.787 36.622 1.00 18.20 98 LEU A CA 1
ATOM 684 C C . LEU A 1 89 ? 59.039 26.832 37.243 1.00 18.19 98 LEU A C 1
ATOM 685 O O . LEU A 1 89 ? 58.890 26.788 38.469 1.00 17.60 98 LEU A O 1
ATOM 690 N N . GLU A 1 90 ? 58.036 26.969 36.387 1.00 18.70 99 GLU A N 1
ATOM 691 C CA . GLU A 1 90 ? 56.647 26.941 36.797 1.00 19.64 99 GLU A CA 1
ATOM 692 C C . GLU A 1 90 ? 55.999 25.694 36.190 1.00 20.66 99 GLU A C 1
ATOM 693 O O . GLU A 1 90 ? 56.673 24.660 36.088 1.00 20.73 99 GLU A O 1
ATOM 699 N N . LYS A 1 91 ? 54.717 25.741 35.831 1.00 22.06 100 LYS A N 1
ATOM 700 C CA . LYS A 1 91 ? 54.025 24.534 35.332 1.00 23.84 100 LYS A CA 1
ATOM 701 C C . LYS A 1 91 ? 54.393 24.282 33.878 1.00 24.42 100 LYS A C 1
ATOM 702 O O . LYS A 1 91 ? 54.533 25.237 33.110 1.00 24.38 100 LYS A O 1
ATOM 708 N N . PRO A 1 92 ? 54.569 23.001 33.493 1.00 25.32 101 PRO A N 1
ATOM 709 C CA . PRO A 1 92 ? 54.891 22.725 32.081 1.00 26.15 101 PRO A CA 1
ATOM 710 C C . PRO A 1 92 ? 53.742 23.122 31.138 1.00 27.40 101 PRO A C 1
ATOM 711 O O . PRO A 1 92 ? 52.572 22.916 31.474 1.00 27.86 101 PRO A O 1
ATOM 715 N N . VAL A 1 93 ? 54.080 23.712 29.987 1.00 28.16 102 VAL A N 1
ATOM 716 C CA . VAL A 1 93 ? 53.072 24.076 28.980 1.00 29.27 102 VAL A CA 1
ATOM 717 C C . VAL A 1 93 ? 52.551 22.833 28.249 1.00 29.35 102 VAL A C 1
ATOM 718 O O . VAL A 1 93 ? 51.353 22.717 27.983 1.00 29.57 102 VAL A O 1
ATOM 722 N N . ASP A 1 94 ? 53.456 21.901 27.968 1.00 29.50 103 ASP A N 1
ATOM 723 C CA . ASP A 1 94 ? 53.115 20.645 27.319 1.00 30.31 103 ASP A CA 1
ATOM 724 C C . ASP A 1 94 ? 54.114 19.577 27.734 1.00 30.38 103 ASP A C 1
ATOM 725 O O . ASP A 1 94 ? 55.044 19.866 28.488 1.00 30.31 103 ASP A O 1
ATOM 730 N N . LYS A 1 95 ? 53.910 18.348 27.256 1.00 30.11 104 LYS A N 1
ATOM 731 C CA . LYS A 1 95 ? 54.762 17.206 27.613 1.00 29.91 104 LYS A CA 1
ATOM 732 C C . LYS A 1 95 ? 56.243 17.396 27.299 1.00 29.73 104 LYS A C 1
ATOM 733 O O . LYS A 1 95 ? 57.104 16.939 28.050 1.00 29.91 104 LYS A O 1
ATOM 739 N N . GLN A 1 96 ? 56.537 18.085 26.201 1.00 29.36 105 GLN A N 1
ATOM 740 C CA . GLN A 1 96 ? 57.917 18.339 25.798 1.00 29.08 105 GLN A CA 1
ATOM 741 C C . GLN A 1 96 ? 58.591 19.346 26.746 1.00 28.38 105 GLN A C 1
ATOM 742 O O . GLN A 1 96 ? 59.767 19.204 27.092 1.00 27.53 105 GLN A O 1
ATOM 748 N N . ASP A 1 97 ? 57.830 20.351 27.172 1.00 28.04 106 ASP A N 1
ATOM 749 C CA . ASP A 1 97 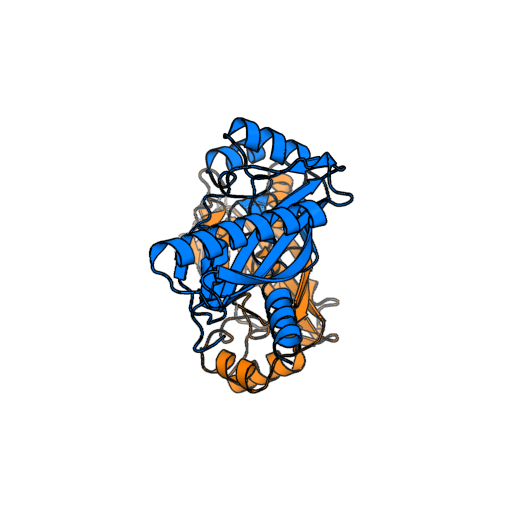? 58.276 21.276 28.215 1.00 27.56 106 ASP A CA 1
ATOM 750 C C . ASP A 1 97 ? 58.608 20.482 29.479 1.00 26.83 106 ASP A C 1
ATOM 751 O O . ASP A 1 97 ? 59.655 20.688 30.091 1.00 26.83 106 ASP A O 1
ATOM 756 N N . ALA A 1 98 ? 57.706 19.573 29.849 1.00 26.23 107 ALA A N 1
ATOM 757 C CA . ALA A 1 98 ? 57.880 18.713 31.020 1.00 25.46 107 ALA A CA 1
ATOM 758 C C . ALA A 1 98 ? 59.202 17.941 31.015 1.00 24.71 107 ALA A C 1
ATOM 759 O O . ALA A 1 98 ? 59.903 17.903 32.045 1.00 23.74 107 ALA A O 1
ATOM 761 N N . TYR A 1 99 ? 59.537 17.347 29.866 1.00 24.19 108 TYR A N 1
ATOM 762 C CA . TYR A 1 99 ? 60.762 16.558 29.724 1.00 24.41 108 TYR A CA 1
ATOM 763 C C . TYR A 1 99 ? 61.986 17.449 29.958 1.00 24.14 108 TYR A C 1
ATOM 764 O O . TYR A 1 99 ? 62.916 17.057 30.679 1.00 23.79 108 TYR A O 1
ATOM 773 N N . ARG A 1 100 ? 61.971 18.644 29.357 1.00 23.72 109 ARG A N 1
ATOM 774 C CA . ARG A 1 100 ? 63.070 19.607 29.495 1.00 24.12 109 ARG A CA 1
ATOM 775 C C . ARG A 1 100 ? 63.275 20.018 30.942 1.00 23.21 109 ARG A C 1
ATOM 776 O O . ARG A 1 100 ? 64.413 20.144 31.377 1.00 23.34 109 ARG A O 1
ATOM 784 N N . MET A 1 101 ? 62.174 20.248 31.664 1.00 21.99 110 MET A N 1
ATOM 785 C CA . MET A 1 101 ? 62.225 20.626 33.069 1.00 21.89 110 MET A CA 1
ATOM 786 C C . MET A 1 101 ? 62.855 19.504 33.890 1.00 21.72 110 MET A C 1
ATOM 787 O O . MET A 1 101 ? 63.738 19.759 34.696 1.00 20.80 110 MET A O 1
ATOM 792 N N . LEU A 1 102 ? 62.382 18.273 33.684 1.00 21.29 111 LEU A N 1
ATOM 793 C CA . LEU A 1 102 ? 62.850 17.130 34.470 1.00 21.52 111 LEU A CA 1
ATOM 794 C C . LEU A 1 102 ? 64.325 16.798 34.197 1.00 21.51 111 LEU A C 1
ATOM 795 O O . LEU A 1 102 ? 65.044 16.456 35.129 1.00 21.18 111 LEU A O 1
ATOM 800 N N . SER A 1 103 ? 64.768 16.937 32.935 1.00 21.98 112 SER A N 1
ATOM 801 C CA . SER A 1 103 ? 66.198 16.773 32.558 1.00 22.76 112 SER A CA 1
ATOM 802 C C . SER A 1 103 ? 67.082 17.751 33.310 1.00 22.32 112 SER A C 1
ATOM 803 O O . SER A 1 103 ? 68.166 17.396 33.769 1.00 22.16 112 SER A O 1
ATOM 806 N N . ARG A 1 104 ? 66.596 18.991 33.391 1.00 22.34 113 ARG A N 1
ATOM 807 C CA . ARG A 1 104 ? 67.212 20.084 34.134 1.00 22.64 113 ARG A CA 1
ATOM 808 C C . ARG A 1 104 ? 67.339 19.737 35.633 1.00 22.09 113 ARG A C 1
ATOM 809 O O . ARG A 1 104 ? 68.370 19.989 36.271 1.00 22.16 113 ARG A O 1
ATOM 817 N N . LEU A 1 105 ? 66.292 19.124 36.172 1.00 20.77 114 LEU A N 1
ATOM 818 C CA . LEU A 1 105 ? 66.216 18.809 37.586 1.00 20.21 114 LEU A CA 1
ATOM 819 C C . LEU A 1 105 ? 66.965 17.529 37.957 1.00 20.39 114 LEU A C 1
ATOM 820 O O . LEU A 1 105 ? 67.367 17.343 39.110 1.00 19.29 114 LEU A O 1
ATOM 825 N N . SER A 1 106 ? 67.151 16.648 36.979 1.00 20.75 115 SER A N 1
ATOM 826 C CA . SER A 1 106 ? 67.786 15.341 37.213 1.00 21.15 115 SER A CA 1
ATOM 827 C C . SER A 1 106 ? 69.142 15.414 37.926 1.00 22.01 115 SER A C 1
ATOM 828 O O . SER A 1 106 ? 70.023 16.222 37.570 1.00 22.38 115 SER A O 1
ATOM 831 N N . GLY A 1 107 ? 69.287 14.566 38.940 1.00 22.05 116 GLY A N 1
ATOM 832 C CA . GLY A 1 107 ? 70.530 14.416 39.691 1.00 22.57 116 GLY A CA 1
ATOM 833 C C . GLY A 1 107 ? 70.964 15.610 40.512 1.00 22.78 116 GLY A C 1
ATOM 834 O O . GLY A 1 107 ? 72.115 15.666 40.937 1.00 24.11 116 GLY A O 1
ATOM 835 N N . ARG A 1 108 ? 70.059 16.563 40.728 1.00 21.87 117 ARG A N 1
ATOM 836 C CA . ARG A 1 108 ? 70.392 17.846 41.354 1.00 21.62 117 ARG A CA 1
ATOM 837 C C . ARG A 1 108 ? 69.494 18.093 42.559 1.00 20.05 117 ARG A C 1
ATOM 838 O O . ARG A 1 108 ? 68.414 17.516 42.662 1.00 19.29 117 ARG A O 1
ATOM 846 N N . GLU A 1 109 ? 69.930 18.997 43.431 1.00 19.00 118 GLU A N 1
ATOM 847 C CA . GLU A 1 109 ? 69.049 19.585 44.443 1.00 18.62 118 GLU A CA 1
ATOM 848 C C . GLU A 1 109 ? 68.419 20.879 43.917 1.00 17.57 118 GLU A C 1
ATOM 849 O O . GLU A 1 109 ? 69.096 21.694 43.300 1.00 17.16 118 GLU A O 1
ATOM 855 N N . HIS A 1 110 ? 67.117 21.059 44.126 1.00 16.36 119 HIS A N 1
ATOM 856 C CA . HIS A 1 110 ? 66.483 22.316 43.729 1.00 15.44 119 HIS A CA 1
ATOM 857 C C . HIS A 1 110 ? 65.670 22.854 44.913 1.00 14.87 119 HIS A C 1
ATOM 858 O O . HIS A 1 110 ? 65.532 22.185 45.935 1.00 13.50 119 HIS A O 1
ATOM 865 N N . SER A 1 111 ? 65.172 24.084 44.784 1.00 14.09 120 SER A N 1
ATOM 866 C CA . SER A 1 111 ? 64.289 24.647 45.807 1.00 13.33 120 SER A CA 1
ATOM 867 C C . SER A 1 111 ? 62.872 24.725 45.279 1.00 12.70 120 SER A C 1
ATOM 868 O O . SER A 1 111 ? 62.663 24.934 44.089 1.00 11.39 120 SER A O 1
ATOM 871 N N . VAL A 1 112 ? 61.911 24.527 46.173 1.00 11.85 121 VAL A N 1
ATOM 872 C CA . VAL A 1 112 ? 60.511 24.775 45.872 1.00 11.46 121 VAL A CA 1
ATOM 873 C C . VAL A 1 112 ? 60.103 25.940 46.769 1.00 11.88 121 VAL A C 1
ATOM 874 O O . VAL A 1 112 ? 60.345 25.909 47.989 1.00 13.14 121 VAL A O 1
ATOM 878 N N . PHE A 1 113 ? 59.537 26.988 46.184 1.00 11.27 122 PHE A N 1
ATOM 879 C CA . PHE A 1 113 ? 59.077 28.108 46.997 1.00 10.53 122 PHE A CA 1
ATOM 880 C C . PHE A 1 113 ? 57.571 28.192 46.819 1.00 10.93 122 PHE A C 1
ATOM 881 O O . PHE A 1 113 ? 57.079 28.179 45.685 1.00 10.55 122 PHE A O 1
ATOM 889 N N . THR A 1 114 ? 56.836 28.282 47.922 1.00 10.27 123 THR A N 1
ATOM 890 C CA . THR A 1 114 ? 55.444 28.742 47.859 1.00 10.94 123 THR A CA 1
ATOM 891 C C . THR A 1 114 ? 55.308 30.100 48.529 1.00 11.30 123 THR A C 1
ATOM 892 O O . THR A 1 114 ? 55.551 30.207 49.733 1.00 12.51 123 THR A O 1
ATOM 896 N N . GLY A 1 115 ? 54.945 31.123 47.758 1.00 11.14 124 GLY A N 1
ATOM 897 C CA . GLY A 1 115 ? 54.598 32.437 48.309 1.00 11.71 124 GLY A CA 1
ATOM 898 C C . GLY A 1 115 ? 53.114 32.452 48.668 1.00 11.81 124 GLY A C 1
ATOM 899 O O . GLY A 1 115 ? 52.296 31.910 47.941 1.00 12.67 124 GLY A O 1
ATOM 900 N N . VAL A 1 116 ? 52.761 33.032 49.805 1.00 11.98 125 VAL A N 1
ATOM 901 C CA . VAL A 1 116 ? 51.340 33.084 50.212 1.00 12.23 125 VAL A CA 1
ATOM 902 C C . VAL A 1 116 ? 50.974 34.510 50.566 1.00 12.39 125 VAL A C 1
ATOM 903 O O . VAL A 1 116 ? 51.757 35.220 51.213 1.00 12.32 125 VAL A O 1
ATOM 907 N N . ALA A 1 117 ? 49.789 34.931 50.121 1.00 12.67 126 ALA A N 1
ATOM 908 C CA . ALA A 1 117 ? 49.258 36.239 50.534 1.00 13.29 126 ALA A CA 1
ATOM 909 C C . ALA A 1 117 ? 47.951 36.017 51.290 1.00 13.06 126 ALA A C 1
ATOM 910 O O . ALA A 1 117 ? 47.065 35.357 50.770 1.00 13.65 126 ALA A O 1
ATOM 912 N N . ILE A 1 118 ? 47.868 36.516 52.527 1.00 13.12 127 ILE A N 1
ATOM 913 C CA . ILE A 1 118 ? 46.625 36.490 53.290 1.00 13.89 127 ILE A CA 1
ATOM 914 C C . ILE A 1 118 ? 46.043 37.908 53.200 1.00 14.33 127 ILE A C 1
ATOM 915 O O . ILE A 1 118 ? 46.663 38.854 53.673 1.00 14.04 127 ILE A O 1
ATOM 920 N N . VAL A 1 119 ? 44.897 38.064 52.542 1.00 14.04 128 VAL A N 1
ATOM 921 C CA . VAL A 1 119 ? 44.311 39.405 52.390 1.00 14.27 128 VAL A CA 1
ATOM 922 C C . VAL A 1 119 ? 43.070 39.539 53.281 1.00 15.64 128 VAL A C 1
ATOM 923 O O . VAL A 1 119 ? 42.075 38.826 53.085 1.00 14.96 128 VAL A O 1
ATOM 927 N N . HIS A 1 120 ? 43.152 40.429 54.278 1.00 16.33 129 HIS A N 1
ATOM 928 C CA . HIS A 1 120 ? 41.976 40.808 55.064 1.00 16.57 129 HIS A CA 1
ATOM 929 C C . HIS A 1 120 ? 41.259 41.983 54.425 1.00 17.14 129 HIS A C 1
ATOM 930 O O . HIS A 1 120 ? 41.892 42.999 54.122 1.00 16.30 129 HIS A O 1
ATOM 937 N N . CYS A 1 121 ? 39.949 41.838 54.198 1.00 17.69 130 CYS A N 1
ATOM 938 C CA . CYS A 1 121 ? 39.184 42.890 53.509 1.00 19.27 130 CYS A CA 1
ATOM 939 C C . CYS A 1 121 ? 38.031 43.433 54.316 1.00 20.13 130 CYS A C 1
ATOM 940 O O . CYS A 1 121 ? 37.351 42.700 55.045 1.00 20.67 130 CYS A O 1
ATOM 943 N N . SER A 1 122 ? 37.805 44.725 54.143 1.00 20.90 131 SER A N 1
ATOM 944 C CA . SER A 1 122 ? 36.580 45.340 54.601 1.00 22.58 131 SER A CA 1
ATOM 945 C C . SER A 1 122 ? 36.148 46.430 53.647 1.00 22.72 131 SER A C 1
ATOM 946 O O . SER A 1 122 ? 36.917 46.930 52.835 1.00 22.82 131 SER A O 1
ATOM 949 N N . SER A 1 123 ? 34.880 46.764 53.705 1.00 24.01 132 SER A N 1
ATOM 950 C CA . SER A 1 123 ? 34.416 47.827 52.874 1.00 25.77 132 SER A CA 1
ATOM 951 C C . SER A 1 123 ? 34.204 49.071 53.716 1.00 26.24 132 SER A C 1
ATOM 952 O O . SER A 1 123 ? 33.517 49.023 54.740 1.00 26.36 132 SER A O 1
ATOM 955 N N . LYS A 1 124 ? 34.819 50.175 53.293 1.00 27.32 133 LYS A N 1
ATOM 956 C CA . LYS A 1 124 ? 34.410 51.498 53.773 1.0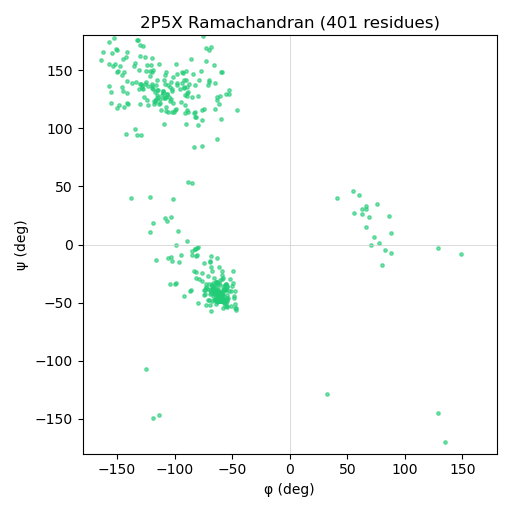0 28.40 133 LYS A CA 1
ATOM 957 C C . LYS A 1 124 ? 34.445 52.551 52.663 1.00 28.01 133 LYS A C 1
ATOM 958 O O . LYS A 1 124 ? 35.323 52.523 51.785 1.00 28.40 133 LYS A O 1
ATOM 964 N N . ASP A 1 125 ? 33.438 53.424 52.690 1.00 27.33 134 ASP A N 1
ATOM 965 C CA . ASP A 1 125 ? 33.257 54.522 51.735 1.00 26.51 134 ASP A CA 1
ATOM 966 C C . ASP A 1 125 ? 33.241 54.078 50.275 1.00 25.21 134 ASP A C 1
ATOM 967 O O . ASP A 1 125 ? 33.888 54.689 49.410 1.00 24.68 134 ASP A O 1
ATOM 972 N N . HIS A 1 126 ? 32.476 53.012 50.021 1.00 23.56 135 HIS A N 1
ATOM 973 C CA . HIS A 1 126 ? 32.192 52.525 48.675 1.00 21.97 135 HIS A CA 1
ATOM 974 C C . HIS A 1 126 ? 33.438 51.940 48.008 1.00 21.89 135 HIS A C 1
ATOM 975 O O . HIS A 1 126 ? 33.545 51.894 46.787 1.00 21.94 135 HIS A O 1
ATOM 982 N N . GLN A 1 127 ? 34.384 51.516 48.835 1.00 21.96 136 GLN A N 1
ATOM 983 C CA . GLN A 1 127 ? 35.542 50.783 48.351 1.00 22.46 136 GLN A CA 1
ATOM 984 C C . GLN A 1 127 ? 36.006 49.671 49.280 1.00 21.68 136 GLN A C 1
ATOM 985 O O . GLN A 1 127 ? 35.666 49.618 50.468 1.00 21.10 136 GLN A O 1
ATOM 991 N N . LEU A 1 128 ? 36.780 48.774 48.689 1.00 21.64 137 LEU A N 1
ATOM 992 C CA . LEU A 1 128 ? 37.351 47.654 49.381 1.00 21.54 137 LEU A CA 1
ATOM 993 C C . LEU A 1 128 ? 38.708 48.070 49.961 1.00 21.67 137 LEU A C 1
ATOM 994 O O . LEU A 1 128 ? 39.613 48.439 49.208 1.00 22.04 137 LEU A O 1
ATOM 999 N N . ASP A 1 129 ? 38.827 48.066 51.288 1.00 21.24 138 ASP A N 1
ATOM 1000 C CA . ASP A 1 129 ? 40.116 48.214 51.929 1.00 22.12 138 ASP A CA 1
ATOM 1001 C C . ASP A 1 129 ? 40.703 46.825 52.068 1.00 21.30 138 ASP A C 1
ATOM 1002 O O . ASP A 1 129 ? 40.023 45.900 52.510 1.00 21.19 138 ASP A O 1
ATOM 1007 N N . THR A 1 130 ? 41.953 46.685 51.653 1.00 20.96 139 THR A N 1
ATOM 1008 C CA . THR A 1 130 ? 42.661 45.409 51.736 1.00 20.96 139 THR A CA 1
ATOM 1009 C C . THR A 1 130 ? 43.900 45.568 52.625 1.00 21.49 139 THR A C 1
ATOM 1010 O O . THR A 1 130 ? 44.594 46.599 52.577 1.00 22.39 139 THR A O 1
ATOM 1014 N N . ARG A 1 131 ? 44.139 44.570 53.467 1.00 20.71 140 ARG A N 1
ATOM 1015 C CA . ARG A 1 131 ? 45.329 44.502 54.272 1.00 20.66 140 ARG A CA 1
ATOM 1016 C C . ARG A 1 131 ? 45.962 43.168 53.893 1.00 19.20 140 ARG A C 1
ATOM 1017 O O . ARG A 1 131 ? 45.337 42.132 54.041 1.00 18.40 140 ARG A O 1
ATOM 1025 N N . VAL A 1 132 ? 47.188 43.223 53.375 1.00 17.96 141 VAL A N 1
ATOM 1026 C CA . VAL A 1 132 ? 47.891 42.069 52.866 1.00 18.06 141 VAL A CA 1
ATOM 1027 C C . VAL A 1 132 ? 49.019 41.649 53.819 1.00 18.15 141 VAL A C 1
ATOM 1028 O O . VAL A 1 132 ? 49.827 42.474 54.255 1.00 17.23 141 VAL A O 1
ATOM 1032 N N . SER A 1 133 ? 49.038 40.364 54.159 1.00 17.28 142 SER A N 1
ATOM 1033 C CA . SER A 1 133 ? 50.153 39.768 54.889 1.00 17.87 142 SER A CA 1
ATOM 1034 C C . SER A 1 133 ? 50.779 38.744 53.955 1.00 17.09 142 SER A C 1
ATOM 1035 O O . SER A 1 133 ? 50.089 37.905 53.394 1.00 16.34 142 SER A O 1
ATOM 1038 N N . GLU A 1 134 ? 52.087 38.838 53.776 1.00 17.20 143 GLU A N 1
ATOM 1039 C CA . GLU A 1 134 ? 52.802 38.022 52.794 1.00 17.19 143 GLU A CA 1
ATOM 1040 C C . GLU A 1 134 ? 53.897 37.217 53.461 1.00 15.99 143 GLU A C 1
ATOM 1041 O O . GLU A 1 134 ? 54.639 37.729 54.316 1.00 16.47 143 GLU A O 1
ATOM 1047 N N . PHE A 1 135 ? 53.994 35.951 53.074 1.00 15.13 144 PHE A N 1
ATOM 1048 C CA . PHE A 1 135 ? 55.066 35.070 53.543 1.00 13.68 144 PHE A CA 1
ATOM 1049 C C . PHE A 1 135 ? 55.393 34.003 52.482 1.00 13.71 144 PHE A C 1
ATOM 1050 O O . PHE A 1 135 ? 54.665 33.836 51.513 1.00 14.97 144 PHE A O 1
ATOM 1058 N N . TYR A 1 136 ? 56.500 33.298 52.661 1.00 13.29 145 TYR A N 1
ATOM 1059 C CA . TYR A 1 136 ? 56.851 32.204 51.784 1.00 12.74 145 TYR A CA 1
ATOM 1060 C C . TYR A 1 136 ? 57.454 31.075 52.609 1.00 12.66 145 TYR A C 1
ATOM 1061 O O . TYR A 1 136 ? 57.820 31.254 53.780 1.00 11.00 145 TYR A O 1
ATOM 1070 N N . GLU A 1 137 ? 57.539 29.909 51.986 1.00 12.53 146 GLU A N 1
ATOM 1071 C CA . GLU A 1 137 ? 58.278 28.775 52.528 1.00 11.83 146 GLU A CA 1
ATOM 1072 C C . GLU A 1 137 ? 59.138 28.184 51.424 1.00 11.58 146 GLU A C 1
ATOM 1073 O O . GLU A 1 137 ? 58.717 28.108 50.257 1.00 11.92 146 GLU A O 1
ATOM 1079 N N . GLU A 1 138 ? 60.357 27.794 51.796 1.00 11.35 147 GLU A N 1
ATOM 1080 C CA . GLU A 1 138 ? 61.308 27.113 50.910 1.00 10.85 147 GLU A CA 1
ATOM 1081 C C . GLU A 1 138 ? 61.555 25.677 51.418 1.00 10.45 147 GLU A C 1
ATOM 1082 O O . GLU A 1 138 ? 61.788 25.446 52.618 1.00 9.72 147 GLU A O 1
ATOM 1088 N N . THR A 1 139 ? 61.488 24.737 50.483 1.00 9.88 148 THR A N 1
ATOM 1089 C CA . THR A 1 139 ? 61.868 23.338 50.733 1.00 9.94 148 THR A CA 1
ATOM 1090 C C . THR A 1 139 ? 62.852 22.898 49.654 1.00 10.47 148 THR A C 1
ATOM 1091 O O . THR A 1 139 ? 62.645 23.166 48.481 1.00 11.84 148 THR A O 1
ATOM 1095 N N . LYS A 1 140 ? 63.930 22.235 50.047 1.00 10.05 149 LYS A N 1
ATOM 1096 C CA . LYS A 1 140 ? 64.875 21.711 49.085 1.00 11.20 149 LYS A CA 1
ATOM 1097 C C . LYS A 1 140 ? 64.516 20.262 48.773 1.00 11.64 149 LYS A C 1
ATOM 1098 O O . LYS A 1 140 ? 64.104 19.509 49.662 1.00 11.24 149 LYS A O 1
ATOM 1104 N N . VAL A 1 141 ? 64.607 19.905 47.495 1.00 12.35 150 VAL A N 1
ATOM 1105 C CA . VAL A 1 141 ? 64.252 18.596 47.001 1.00 12.60 150 VAL A CA 1
ATOM 1106 C C . VAL A 1 141 ? 65.413 18.088 46.146 1.00 13.43 150 VAL A C 1
ATOM 1107 O O . VAL A 1 141 ? 65.953 18.827 45.327 1.00 13.83 150 VAL A O 1
ATOM 1111 N N . LYS A 1 142 ? 65.743 16.813 46.303 1.00 13.94 151 LYS A N 1
ATOM 1112 C CA . LYS A 1 142 ? 66.806 16.173 45.558 1.00 14.31 151 LYS A CA 1
ATOM 1113 C C . LYS A 1 142 ? 66.236 15.110 44.609 1.00 14.86 151 LYS A C 1
ATOM 1114 O O . LYS A 1 142 ? 65.457 14.244 45.014 1.00 15.34 151 LYS A O 1
ATOM 1120 N N . PHE A 1 143 ? 66.570 15.235 43.324 1.00 15.34 152 PHE A N 1
ATOM 1121 C CA . PHE A 1 143 ? 66.246 14.220 42.325 1.00 15.54 152 PHE A CA 1
ATOM 1122 C C . PHE A 1 143 ? 67.403 13.240 42.210 1.00 16.52 152 PHE A C 1
ATOM 1123 O O . PHE A 1 143 ? 68.578 13.647 42.238 1.00 15.82 152 PHE A O 1
ATOM 1131 N N . SER A 1 144 ? 67.093 11.957 42.043 1.00 16.82 153 SER A N 1
ATOM 1132 C CA . SER A 1 144 ? 68.125 11.014 41.684 1.00 18.11 153 SER A CA 1
ATOM 1133 C C . SER A 1 144 ? 68.460 11.210 40.208 1.00 19.40 153 SER A C 1
ATOM 1134 O O . SER A 1 144 ? 67.905 12.099 39.540 1.00 19.03 153 SER A O 1
ATOM 1137 N N . GLU A 1 145 ? 69.407 10.425 39.715 1.00 21.50 154 GLU A N 1
ATOM 1138 C CA . GLU A 1 145 ? 69.842 10.539 38.329 1.00 23.32 154 GLU A CA 1
ATOM 1139 C C . GLU A 1 145 ? 68.901 9.775 37.419 1.00 23.84 154 GLU A C 1
ATOM 1140 O O . GLU A 1 145 ? 68.841 8.545 37.449 1.00 24.26 154 GLU A O 1
ATOM 1146 N N . LEU A 1 146 ? 68.143 10.527 36.633 1.00 25.07 155 LEU A N 1
ATOM 1147 C CA . LEU A 1 146 ? 67.059 9.987 35.806 1.00 26.32 155 LEU A CA 1
ATOM 1148 C C . LEU A 1 146 ? 67.535 9.566 34.418 1.00 26.82 155 LEU A C 1
ATOM 1149 O O . LEU A 1 146 ? 68.274 10.297 33.761 1.00 26.99 155 LEU A O 1
ATOM 1154 N N . SER A 1 147 ? 67.082 8.396 33.975 1.00 28.02 156 SER A N 1
ATOM 1155 C CA . SER A 1 147 ? 67.400 7.887 32.639 1.00 29.09 156 SER A CA 1
ATOM 1156 C C . SER A 1 147 ? 66.409 8.433 31.627 1.00 29.84 156 SER A C 1
ATOM 1157 O O . SER A 1 147 ? 65.316 8.866 31.992 1.00 30.07 156 SER A O 1
ATOM 1160 N N . GLU A 1 148 ? 66.791 8.412 30.357 1.00 30.82 157 GLU A N 1
ATOM 1161 C CA . GLU A 1 148 ? 65.875 8.774 29.285 1.00 31.75 157 GLU A CA 1
ATOM 1162 C C . GLU A 1 148 ? 64.540 7.999 29.383 1.00 31.86 157 GLU A C 1
ATOM 1163 O O . GLU A 1 148 ? 63.471 8.574 29.176 1.00 32.29 157 GLU A O 1
ATOM 1169 N N . GLU A 1 149 ? 64.620 6.713 29.725 1.00 31.62 158 GLU A N 1
ATOM 1170 C CA . GLU A 1 149 ? 63.458 5.812 29.832 1.00 32.10 158 GLU A CA 1
ATOM 1171 C C . GLU A 1 149 ? 62.489 6.187 30.961 1.00 31.11 158 GLU A C 1
ATOM 1172 O O . GLU A 1 149 ? 61.270 6.216 30.753 1.00 31.18 158 GLU A O 1
ATOM 1178 N N . LEU A 1 150 ? 63.030 6.445 32.151 1.00 30.08 159 LEU A N 1
ATOM 1179 C CA . LEU A 1 150 ? 62.211 6.873 33.296 1.00 29.36 159 LEU A CA 1
ATOM 1180 C C . LEU A 1 150 ? 61.586 8.254 33.020 1.00 28.42 159 LEU A C 1
ATOM 1181 O O . LEU A 1 150 ? 60.385 8.466 33.230 1.00 27.99 159 LEU A O 1
ATOM 1186 N N . LEU A 1 151 ? 62.412 9.176 32.536 1.00 27.56 160 LEU A N 1
ATOM 1187 C CA . LEU A 1 151 ? 61.938 10.500 32.167 1.00 27.08 160 LEU A CA 1
ATOM 1188 C C . LEU A 1 151 ? 60.664 10.395 31.334 1.00 26.62 160 LEU A C 1
ATOM 1189 O O . LEU A 1 151 ? 59.645 10.948 31.710 1.00 26.36 160 LEU A O 1
ATOM 1194 N N . TRP A 1 152 ? 60.713 9.666 30.219 1.00 26.74 161 TRP A N 1
ATOM 1195 C CA . TRP A 1 152 ? 59.544 9.566 29.354 1.00 26.62 161 TRP A CA 1
ATOM 1196 C C . TRP A 1 152 ? 58.384 8.801 29.971 1.00 26.67 161 TRP A C 1
ATOM 1197 O O . TRP A 1 152 ? 57.235 9.175 29.750 1.00 26.16 161 TRP A O 1
ATOM 1208 N N . GLU A 1 153 ? 58.705 7.744 30.731 1.00 26.67 162 GLU A N 1
ATOM 1209 C CA . GLU A 1 153 ? 57.752 7.048 31.609 1.00 27.89 162 GLU A CA 1
ATOM 1210 C C . GLU A 1 153 ? 56.927 8.032 32.442 1.00 27.18 162 GLU A C 1
ATOM 1211 O O . GLU A 1 153 ? 55.694 7.988 32.424 1.00 27.17 162 GLU A O 1
ATOM 1217 N N . TYR A 1 154 ? 57.611 8.908 33.178 1.00 26.46 163 TYR A N 1
ATOM 1218 C CA . TYR A 1 154 ? 56.915 9.865 34.047 1.00 26.14 163 TYR A CA 1
ATOM 1219 C C . TYR A 1 154 ? 56.136 10.910 33.248 1.00 26.18 163 TYR A C 1
ATOM 1220 O O . TYR A 1 154 ? 55.014 11.251 33.601 1.00 25.96 163 TYR A O 1
ATOM 1229 N N . VAL A 1 155 ? 56.724 11.391 32.153 1.00 26.48 164 VAL A N 1
ATOM 1230 C CA . VAL A 1 155 ? 56.061 12.380 31.298 1.00 26.38 164 VAL A CA 1
ATOM 1231 C C . VAL A 1 155 ? 54.737 11.845 30.727 1.00 26.05 164 VAL A C 1
ATOM 1232 O O . VAL A 1 155 ? 53.727 12.552 30.749 1.00 25.96 164 VAL A O 1
ATOM 1236 N N . HIS A 1 156 ? 54.755 10.602 30.234 1.00 26.08 165 HIS A N 1
ATOM 1237 C CA . HIS A 1 156 ? 53.574 9.954 29.616 1.00 26.20 165 HIS A CA 1
ATOM 1238 C C . HIS A 1 156 ? 52.430 9.689 30.585 1.00 25.85 165 HIS A C 1
ATOM 1239 O O . HIS A 1 156 ? 51.269 9.654 30.189 1.00 25.71 165 HIS A O 1
ATOM 1246 N N . SER A 1 157 ? 52.757 9.494 31.856 1.00 26.07 166 SER A N 1
ATOM 1247 C CA . SER A 1 157 ? 51.732 9.374 32.893 1.00 26.10 166 SER A CA 1
ATOM 1248 C C . SER A 1 157 ? 50.814 10.603 32.964 1.00 26.35 166 SER A C 1
ATOM 1249 O O . SER A 1 157 ? 49.652 10.482 33.335 1.00 26.83 166 SER A O 1
ATOM 1252 N N . GLY A 1 158 ? 51.331 11.772 32.598 1.00 26.28 167 GLY A N 1
ATOM 1253 C CA . GLY A 1 158 ? 50.593 13.028 32.772 1.00 26.96 167 GLY A CA 1
ATOM 1254 C C . GLY A 1 158 ? 50.776 13.702 34.135 1.00 27.02 167 GLY A C 1
ATOM 1255 O O . GLY A 1 158 ? 50.312 14.824 34.350 1.00 26.34 167 GLY A O 1
ATOM 1256 N N . GLU A 1 159 ? 51.449 13.021 35.061 1.00 27.63 168 GLU A N 1
ATOM 1257 C CA . GLU A 1 159 ? 51.710 13.586 36.384 1.00 28.25 168 GLU A CA 1
ATOM 1258 C C . GLU A 1 159 ? 52.423 14.934 36.358 1.00 27.98 168 GLU A C 1
ATOM 1259 O O . GLU A 1 159 ? 52.093 15.784 37.170 1.00 28.21 168 GLU A O 1
ATOM 1265 N N . PRO A 1 160 ? 53.400 15.138 35.452 1.00 28.13 169 PRO A N 1
ATOM 1266 C CA . PRO A 1 160 ? 54.062 16.463 35.428 1.00 28.58 169 PRO A CA 1
ATOM 1267 C C . PRO A 1 160 ? 53.144 17.691 35.339 1.00 28.82 169 PRO A C 1
ATOM 1268 O O . PRO A 1 160 ? 53.478 18.748 35.883 1.00 29.08 169 PRO A O 1
ATOM 1272 N N . MET A 1 161 ? 51.990 17.530 34.701 1.00 29.36 170 MET A N 1
ATOM 1273 C CA . MET A 1 161 ? 51.250 18.652 34.091 1.00 30.18 170 MET A CA 1
ATOM 1274 C C . MET A 1 161 ? 50.725 19.798 34.957 1.00 29.89 170 MET A C 1
ATOM 1275 O O . MET A 1 161 ? 50.716 20.960 34.512 1.00 30.33 170 MET A O 1
ATOM 1280 N N . ASP A 1 162 ? 50.235 19.490 36.148 1.00 29.39 171 ASP A N 1
ATOM 1281 C CA . ASP A 1 162 ? 49.658 20.547 36.986 1.00 29.15 171 ASP A CA 1
ATOM 1282 C C . ASP A 1 162 ? 50.596 20.977 38.123 1.00 28.12 171 ASP A C 1
ATOM 1283 O O . ASP A 1 162 ? 50.154 21.512 39.146 1.00 28.58 171 ASP A O 1
ATOM 1288 N N . LYS A 1 163 ? 51.889 20.745 37.929 1.00 26.93 172 LYS A N 1
ATOM 1289 C CA . LYS A 1 163 ? 52.857 20.831 39.008 1.00 25.21 172 LYS A CA 1
ATOM 1290 C C . LYS A 1 163 ? 54.036 21.724 38.634 1.00 24.83 172 LYS A C 1
ATOM 1291 O O . LYS A 1 163 ? 54.530 21.666 37.504 1.00 24.36 172 LYS A O 1
ATOM 1297 N N . ALA A 1 164 ? 54.448 22.580 39.576 1.00 23.75 173 ALA A N 1
ATOM 1298 C CA . ALA A 1 164 ? 55.680 23.378 39.438 1.00 23.95 173 ALA A CA 1
ATOM 1299 C C . ALA A 1 164 ? 56.890 22.485 39.179 1.00 22.84 173 ALA A C 1
ATOM 1300 O O . ALA A 1 164 ? 57.124 21.496 39.898 1.00 22.51 173 ALA A O 1
ATOM 1302 N N . GLY A 1 165 ? 57.652 22.822 38.144 1.00 22.51 174 GLY A N 1
ATOM 1303 C CA . GLY A 1 165 ? 58.817 22.017 37.780 1.00 22.39 174 GLY A CA 1
ATOM 1304 C C . GLY A 1 165 ? 58.468 20.655 37.176 1.00 22.63 174 GLY A C 1
ATOM 1305 O O . GLY A 1 165 ? 59.364 19.875 36.856 1.00 23.53 174 GLY A O 1
ATOM 1306 N N . GLY A 1 166 ? 57.173 20.354 37.056 1.00 22.16 175 GLY A N 1
ATOM 1307 C CA . GLY A 1 166 ? 56.704 19.173 36.360 1.00 22.47 175 GLY A CA 1
ATOM 1308 C C . GLY A 1 166 ? 56.842 17.842 37.067 1.00 22.63 175 GLY A C 1
ATOM 1309 O O . GLY A 1 166 ? 57.070 16.835 36.409 1.00 22.39 175 GLY A O 1
ATOM 1310 N N . TYR A 1 167 ? 56.696 17.819 38.396 1.00 22.28 176 TYR A N 1
ATOM 1311 C CA . TYR A 1 167 ? 56.808 16.580 39.172 1.00 22.59 176 TYR A CA 1
ATOM 1312 C C . TYR A 1 167 ? 56.005 16.729 40.466 1.00 23.80 176 TYR A C 1
ATOM 1313 O O . TYR A 1 167 ? 55.635 17.856 40.843 1.00 24.73 176 TYR A O 1
ATOM 1322 N N . GLY A 1 168 ? 55.746 15.597 41.130 1.00 24.30 177 GLY A N 1
ATOM 1323 C CA . GLY A 1 168 ? 55.218 15.543 42.505 1.00 24.35 177 GLY A CA 1
ATOM 1324 C C . GLY A 1 168 ? 55.993 14.527 43.346 1.00 25.22 177 GLY A C 1
ATOM 1325 O O . GLY A 1 168 ? 56.601 13.603 42.799 1.00 25.06 177 GLY A O 1
ATOM 1326 N N . ILE A 1 169 ? 55.983 14.692 44.671 1.00 25.32 178 ILE A N 1
ATOM 1327 C CA . ILE A 1 169 ? 56.716 13.782 45.580 1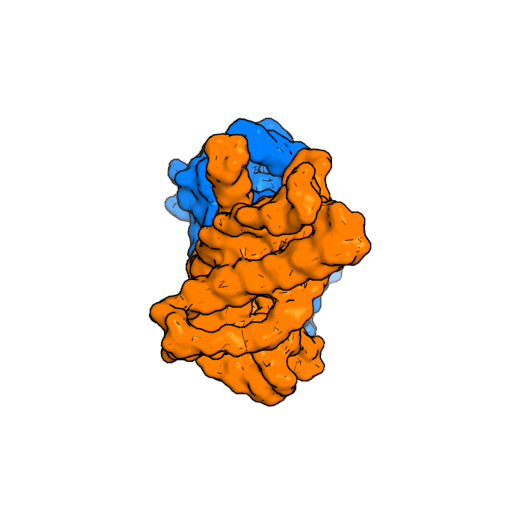.00 25.96 178 ILE A CA 1
ATOM 1328 C C . ILE A 1 169 ? 55.887 12.566 46.037 1.00 26.73 178 ILE A C 1
ATOM 1329 O O . ILE A 1 169 ? 56.350 11.750 46.850 1.00 26.67 178 ILE A O 1
ATOM 1334 N N . GLN A 1 170 ? 54.664 12.465 45.520 1.00 27.19 179 GLN A N 1
ATOM 1335 C CA . GLN A 1 170 ? 53.614 11.716 46.208 1.00 28.01 179 GLN A CA 1
ATOM 1336 C C . GLN A 1 170 ? 53.302 10.367 45.620 1.00 27.71 179 GLN A C 1
ATOM 1337 O O . GLN A 1 170 ? 52.959 9.446 46.369 1.00 28.41 179 GLN A O 1
ATOM 1343 N N . ALA A 1 171 ? 53.412 10.242 44.301 1.00 26.96 180 ALA A N 1
ATOM 1344 C CA . ALA A 1 171 ? 52.909 9.049 43.608 1.00 26.15 180 ALA A CA 1
ATOM 1345 C C . ALA A 1 171 ? 53.987 8.374 42.751 1.00 25.97 180 ALA A C 1
ATOM 1346 O O . ALA A 1 171 ? 54.912 7.745 43.294 1.00 25.97 180 ALA A O 1
ATOM 1348 N N . LEU A 1 172 ? 53.908 8.477 41.429 1.00 25.05 181 LEU A N 1
ATOM 1349 C CA . LEU A 1 172 ? 55.024 7.921 40.687 1.00 25.44 181 LEU A CA 1
ATOM 1350 C C . LEU A 1 172 ? 56.184 8.894 40.547 1.00 24.52 181 LEU A C 1
ATOM 1351 O O . LEU A 1 172 ? 57.251 8.517 40.098 1.00 23.67 181 LEU A O 1
ATOM 1356 N N . GLY A 1 173 ? 55.970 10.123 41.017 1.00 24.28 182 GLY A N 1
ATOM 1357 C CA . GLY A 1 173 ? 57.057 11.064 41.284 1.00 24.31 182 GLY A CA 1
ATOM 1358 C C . GLY A 1 173 ? 58.023 10.562 42.345 1.00 24.18 182 GLY A C 1
ATOM 1359 O O . GLY A 1 173 ? 59.152 11.015 42.416 1.00 24.33 182 GLY A O 1
ATOM 1360 N N . GLY A 1 174 ? 57.591 9.593 43.149 1.00 25.08 183 GLY A N 1
ATOM 1361 C CA . GLY A 1 174 ? 58.482 8.922 44.097 1.00 24.51 183 GLY A CA 1
ATOM 1362 C C . GLY A 1 174 ? 59.690 8.237 43.469 1.00 25.00 183 GLY A C 1
ATOM 1363 O O . GLY A 1 174 ? 60.711 8.067 44.121 1.00 25.33 183 GLY A O 1
ATOM 1364 N N . MET A 1 175 ? 59.578 7.832 42.208 1.00 24.37 184 MET A N 1
ATOM 1365 C CA . MET A 1 175 ? 60.699 7.230 41.496 1.00 25.19 184 MET A CA 1
ATOM 1366 C C . MET A 1 175 ? 61.741 8.274 41.090 1.00 23.82 184 MET A C 1
ATOM 1367 O O . MET A 1 175 ? 62.862 7.918 40.722 1.00 24.16 184 MET A O 1
ATOM 1372 N N . LEU A 1 176 ? 61.357 9.549 41.128 1.00 22.22 185 LEU A N 1
ATOM 1373 C CA . LEU A 1 176 ? 62.246 10.646 40.733 1.00 21.55 185 LEU A CA 1
ATOM 1374 C C . LEU A 1 176 ? 62.901 11.317 41.925 1.00 20.03 185 LEU A C 1
ATOM 1375 O O . LEU A 1 176 ? 64.031 11.797 41.835 1.00 20.62 185 LEU A O 1
ATOM 1380 N N . VAL A 1 177 ? 62.177 11.365 43.032 1.00 18.57 186 VAL A N 1
ATOM 1381 C CA . VAL A 1 177 ? 62.608 12.154 44.181 1.00 17.15 186 VAL A CA 1
ATOM 1382 C C . VAL A 1 177 ? 63.374 11.284 45.153 1.00 15.58 186 VAL A C 1
ATOM 1383 O O . VAL A 1 177 ? 62.883 10.244 45.609 1.00 14.61 186 VAL A O 1
ATOM 1387 N N . GLU A 1 178 ? 64.610 11.697 45.421 1.00 14.39 187 GLU A N 1
ATOM 1388 C CA . GLU A 1 178 ? 65.492 10.949 46.302 1.00 13.28 187 GLU A CA 1
ATOM 1389 C C . GLU A 1 178 ? 65.249 11.377 47.770 1.00 12.68 187 GLU A C 1
ATOM 1390 O O . GLU A 1 178 ? 65.249 10.551 48.679 1.00 9.80 187 GLU A O 1
ATOM 1396 N N . SER A 1 179 ? 65.048 12.678 47.974 1.00 11.63 188 SER A N 1
ATOM 1397 C CA . SER A 1 179 ? 64.824 13.221 49.313 1.00 11.79 188 SER A CA 1
ATOM 1398 C C . SER A 1 179 ? 64.244 14.628 49.269 1.00 11.07 188 SER A C 1
ATOM 1399 O O . SER A 1 179 ? 64.311 15.330 48.244 1.00 11.02 188 SER A O 1
ATOM 1402 N N . VAL A 1 180 ? 63.628 14.990 50.380 1.00 11.13 189 VAL A N 1
ATOM 1403 C CA . VAL A 1 180 ? 63.030 16.292 50.609 1.00 12.00 189 VAL A CA 1
ATOM 1404 C C . VAL A 1 180 ? 63.668 16.830 51.887 1.00 11.75 189 VAL A C 1
ATOM 1405 O O . VAL A 1 180 ? 64.011 16.052 52.764 1.00 12.13 189 VAL A O 1
ATOM 1409 N N . HIS A 1 181 ? 63.800 18.155 51.993 1.00 11.73 190 HIS A N 1
ATOM 1410 C CA . HIS A 1 181 ? 64.504 18.785 53.102 1.00 11.93 190 HIS A CA 1
ATOM 1411 C C . HIS A 1 181 ? 63.779 20.049 53.496 1.00 12.44 190 HIS A C 1
ATOM 1412 O O . HIS A 1 181 ? 63.969 21.096 52.871 1.00 12.44 190 HIS A O 1
ATOM 1419 N N . GLY A 1 182 ? 62.913 19.913 54.499 1.00 12.50 191 GLY A N 1
ATOM 1420 C CA . GLY A 1 182 ? 62.106 21.002 55.049 1.00 11.86 191 GLY A CA 1
ATOM 1421 C C . GLY A 1 182 ? 60.649 20.581 55.104 1.00 12.09 191 GLY A C 1
ATOM 1422 O O . GLY A 1 182 ? 60.318 19.409 55.341 1.00 11.62 191 GLY A O 1
ATOM 1423 N N . ASP A 1 183 ? 59.772 21.541 54.865 1.00 12.31 192 ASP A N 1
ATOM 1424 C CA . ASP A 1 183 ? 58.324 21.320 54.909 1.00 13.24 192 ASP A CA 1
ATOM 1425 C C . ASP A 1 183 ? 57.834 20.541 53.658 1.00 13.23 192 ASP A C 1
ATOM 1426 O O . ASP A 1 183 ? 57.947 21.019 52.513 1.00 12.85 192 ASP A O 1
ATOM 1431 N N . PHE A 1 184 ? 57.304 19.332 53.846 1.00 14.00 193 PHE A N 1
ATOM 1432 C CA . PHE A 1 184 ? 56.856 18.567 52.667 1.00 14.86 193 PHE A CA 1
ATOM 1433 C C . PHE A 1 184 ? 55.533 19.092 52.110 1.00 14.19 193 PHE A C 1
ATOM 1434 O O . PHE A 1 184 ? 55.302 19.005 50.913 1.00 15.18 193 PHE A O 1
ATOM 1442 N N . LEU A 1 185 ? 54.661 19.618 52.963 1.00 13.55 194 LEU A N 1
ATOM 1443 C CA . LEU A 1 185 ? 53.367 20.147 52.490 1.00 13.60 194 LEU A CA 1
ATOM 1444 C C . LEU A 1 185 ? 53.509 21.346 51.561 1.00 13.54 194 LEU A C 1
ATOM 1445 O O . LEU A 1 185 ? 52.719 21.533 50.643 1.00 14.09 194 LEU A O 1
ATOM 1450 N N . ASN A 1 186 ? 54.548 22.134 51.800 1.00 14.09 195 ASN A N 1
ATOM 1451 C CA . ASN A 1 186 ? 54.984 23.201 50.906 1.00 14.94 195 ASN A CA 1
ATOM 1452 C C . ASN A 1 186 ? 55.255 22.741 49.460 1.00 15.57 195 ASN A C 1
ATOM 1453 O O . ASN A 1 186 ? 54.999 23.487 48.507 1.00 15.63 195 ASN A O 1
ATOM 1458 N N . VAL A 1 187 ? 55.797 21.528 49.301 1.00 16.22 196 VAL A N 1
ATOM 1459 C CA . VAL A 1 187 ? 56.077 20.971 47.973 1.00 16.68 196 VAL A CA 1
ATOM 1460 C C . VAL A 1 187 ? 54.783 20.526 47.279 1.00 17.47 196 VAL A C 1
ATOM 1461 O O . VAL A 1 187 ? 54.594 20.771 46.069 1.00 17.88 196 VAL A O 1
ATOM 1465 N N . VAL A 1 188 ? 53.910 19.871 48.045 1.00 16.82 197 VAL A N 1
ATOM 1466 C CA . VAL A 1 188 ? 52.568 19.511 47.592 1.00 16.55 197 VAL A CA 1
ATOM 1467 C C . VAL A 1 188 ? 51.765 20.733 47.109 1.00 16.78 197 VAL A C 1
ATOM 1468 O O . VAL A 1 188 ? 50.984 20.622 46.171 1.00 17.34 197 VAL A O 1
ATOM 1472 N N . GLY A 1 189 ? 51.973 21.888 47.741 1.00 16.76 198 GLY A N 1
ATOM 1473 C CA . GLY A 1 189 ? 51.398 23.151 47.250 1.00 16.64 198 GLY A CA 1
ATOM 1474 C C . GLY A 1 189 ? 51.048 24.201 48.286 1.00 16.35 198 GLY A C 1
ATOM 1475 O O . GLY A 1 189 ? 50.728 25.343 47.926 1.00 16.81 198 GLY A O 1
ATOM 1476 N N . PHE A 1 190 ? 51.131 23.850 49.570 1.00 15.42 199 PHE A N 1
ATOM 1477 C CA . PHE A 1 190 ? 50.749 24.805 50.618 1.00 15.31 199 PHE A CA 1
ATOM 1478 C C . PHE A 1 190 ? 51.493 24.647 51.943 1.00 14.64 199 PHE A C 1
ATOM 1479 O O . PHE A 1 190 ? 51.370 23.613 52.601 1.00 14.24 199 PHE A O 1
ATOM 1487 N N . PRO A 1 191 ? 52.259 25.683 52.346 1.00 14.73 200 PRO A N 1
ATOM 1488 C CA . PRO A 1 191 ? 52.993 25.574 53.606 1.00 14.69 200 PRO A CA 1
ATOM 1489 C C . PRO A 1 191 ? 52.097 25.754 54.822 1.00 14.87 200 PRO A C 1
ATOM 1490 O O . PRO A 1 191 ? 51.982 26.882 55.364 1.00 14.09 200 PRO A O 1
ATOM 1494 N N . LEU A 1 192 ? 51.463 24.649 55.234 1.00 14.79 201 LEU A N 1
ATOM 1495 C CA . LEU A 1 192 ? 50.429 24.698 56.272 1.00 15.71 201 LEU A CA 1
ATOM 1496 C C . LEU A 1 192 ? 50.901 25.216 57.631 1.00 15.69 201 LEU A C 1
ATOM 1497 O O . LEU A 1 192 ? 50.213 26.059 58.247 1.00 16.03 201 LEU A O 1
ATOM 1502 N N . ASN A 1 193 ? 52.017 24.695 58.126 1.00 16.06 202 ASN A N 1
ATOM 1503 C CA . ASN A 1 193 ? 52.520 25.125 59.436 1.00 17.63 202 ASN A CA 1
ATOM 1504 C C . ASN A 1 193 ? 52.894 26.608 59.438 1.00 17.39 202 ASN A C 1
ATOM 1505 O O . ASN A 1 193 ? 5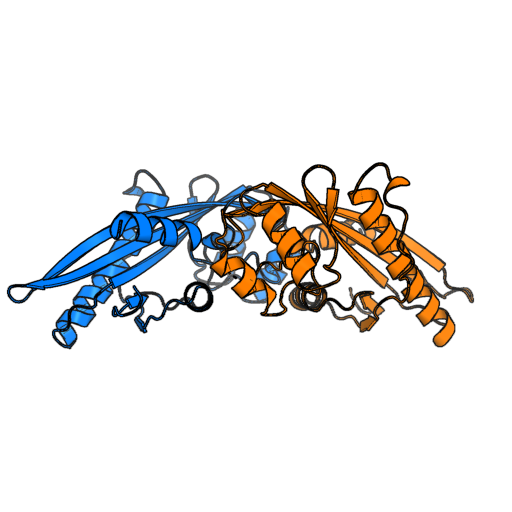2.634 27.298 60.424 1.00 16.69 202 ASN A O 1
ATOM 1510 N N . HIS A 1 194 ? 53.500 27.088 58.341 1.00 16.84 203 HIS A N 1
ATOM 1511 C CA . HIS A 1 194 ? 53.892 28.508 58.254 1.00 16.34 203 HIS A CA 1
ATOM 1512 C C . HIS A 1 194 ? 52.627 29.387 58.279 1.00 16.40 203 HIS A C 1
ATOM 1513 O O . HIS A 1 194 ? 52.571 30.345 59.037 1.00 17.16 203 HIS A O 1
ATOM 1520 N N . PHE A 1 195 ? 51.623 29.030 57.465 1.00 15.55 204 PHE A N 1
ATOM 1521 C CA . PHE A 1 195 ? 50.280 29.655 57.448 1.00 15.80 204 PHE A CA 1
ATOM 1522 C C . PHE A 1 195 ? 49.650 29.823 58.833 1.00 15.78 204 PHE A C 1
ATOM 1523 O O . PHE A 1 195 ? 49.179 30.918 59.200 1.00 15.31 204 PHE A O 1
ATOM 1531 N N . CYS A 1 196 ? 49.634 28.723 59.582 1.00 15.73 205 CYS A N 1
ATOM 1532 C CA . CYS A 1 196 ? 49.148 28.691 60.955 1.00 17.14 205 CYS A CA 1
ATOM 1533 C C . CYS A 1 196 ? 49.915 29.609 61.899 1.00 17.48 205 CYS A C 1
ATOM 1534 O O . CYS A 1 196 ? 49.319 30.291 62.733 1.00 18.01 205 CYS A O 1
ATOM 1537 N N . LYS A 1 197 ? 51.232 29.642 61.749 1.00 18.12 206 LYS A N 1
ATOM 1538 C CA . LYS A 1 197 ? 52.055 30.626 62.439 1.00 19.78 206 LYS A CA 1
ATOM 1539 C C . LYS A 1 197 ? 51.709 32.056 62.013 1.00 19.11 206 LYS A C 1
ATOM 1540 O O . LYS A 1 197 ? 51.653 32.952 62.847 1.00 19.63 206 LYS A O 1
ATOM 1546 N N . GLN A 1 198 ? 51.475 32.277 60.721 1.00 19.25 207 GLN A N 1
ATOM 1547 C CA . GLN A 1 198 ? 51.074 33.612 60.254 1.00 19.09 207 GLN A CA 1
ATOM 1548 C C . GLN A 1 198 ? 49.744 34.094 60.852 1.00 19.17 207 GLN A C 1
ATOM 1549 O O . GLN A 1 198 ? 49.634 35.229 61.274 1.00 18.86 207 GLN A O 1
ATOM 1555 N N . LEU A 1 199 ? 48.748 33.216 60.881 1.00 19.90 208 LEU A N 1
ATOM 1556 C CA . LEU A 1 199 ? 47.468 33.492 61.529 1.00 20.87 208 LEU A CA 1
ATOM 1557 C C . LEU A 1 199 ? 47.626 33.855 63.004 1.00 22.03 208 LEU A C 1
ATOM 1558 O O . LEU A 1 199 ? 46.912 34.739 63.485 1.00 22.64 208 LEU A O 1
ATOM 1563 N N . VAL A 1 200 ? 48.549 33.186 63.711 1.00 23.35 209 VAL A N 1
ATOM 1564 C CA . VAL A 1 200 ? 48.833 33.505 65.119 1.00 24.88 209 VAL A CA 1
ATOM 1565 C C . VAL A 1 200 ? 49.389 34.933 65.249 1.00 26.36 209 VAL A C 1
ATOM 1566 O O . VAL A 1 200 ? 48.963 35.689 66.109 1.00 26.61 209 VAL A O 1
ATOM 1570 N N . LYS A 1 201 ? 50.320 35.297 64.375 1.00 28.29 210 LYS A N 1
ATOM 1571 C CA . LYS A 1 201 ? 50.881 36.642 64.339 1.00 29.82 210 LYS A CA 1
ATOM 1572 C C . LYS A 1 201 ? 49.798 37.695 64.133 1.00 30.88 210 LYS A C 1
ATOM 1573 O O . LYS A 1 201 ? 49.817 38.749 64.777 1.00 30.97 210 LYS A O 1
ATOM 1579 N N . LEU A 1 202 ? 48.864 37.404 63.227 1.00 31.82 211 LEU A N 1
ATOM 1580 C CA . LEU A 1 202 ? 47.883 38.387 62.812 1.00 32.59 211 LEU A CA 1
ATOM 1581 C C . LEU A 1 202 ? 46.768 38.532 63.825 1.00 33.21 211 LEU A C 1
ATOM 1582 O O . LEU A 1 202 ? 46.193 39.615 63.969 1.00 32.88 211 LEU A O 1
ATOM 1587 N N . TYR A 1 203 ? 46.468 37.451 64.536 1.00 33.90 212 TYR A N 1
ATOM 1588 C CA . TYR A 1 203 ? 45.351 37.480 65.468 1.00 34.99 212 TYR A CA 1
ATOM 1589 C C . TYR A 1 203 ? 45.783 37.612 66.911 1.00 35.60 212 TYR A C 1
ATOM 1590 O O . TYR A 1 203 ? 44.957 37.861 67.787 1.00 35.90 212 TYR A O 1
ATOM 1599 N N . TYR A 1 204 ? 47.084 37.461 67.138 1.00 36.33 213 TYR A N 1
ATOM 1600 C CA . TYR A 1 204 ? 47.694 37.551 68.458 1.00 37.16 213 TYR A CA 1
ATOM 1601 C C . TYR A 1 204 ? 49.062 38.181 68.287 1.00 37.17 213 TYR A C 1
ATOM 1602 O O . TYR A 1 204 ? 49.657 38.660 69.245 1.00 38.23 213 TYR A O 1
ATOM 1611 N N . LEU B 1 1 ? 59.040 -6.823 38.175 1.00 40.35 10 LEU B N 1
ATOM 1612 C CA . LEU B 1 1 ? 58.756 -6.251 36.823 1.00 40.33 10 LEU B CA 1
ATOM 1613 C C . LEU B 1 1 ? 58.151 -7.255 35.823 1.00 40.05 10 LEU B C 1
ATOM 1614 O O . LEU B 1 1 ? 57.581 -8.271 36.234 1.00 39.56 10 LEU B O 1
ATOM 1619 N N . LEU B 1 2 ? 58.244 -6.909 34.529 1.00 39.80 11 LEU B N 1
ATOM 1620 C CA . LEU B 1 2 ? 57.855 -7.738 33.356 1.00 39.49 11 LEU B CA 1
ATOM 1621 C C . LEU B 1 2 ? 56.674 -8.711 33.520 1.00 38.70 11 LEU B C 1
ATOM 1622 O O . LEU B 1 2 ? 55.580 -8.321 33.931 1.00 39.04 11 LEU B O 1
ATOM 1627 N N . HIS B 1 3 ? 56.907 -9.964 33.150 1.00 37.47 12 HIS B N 1
ATOM 1628 C CA . HIS B 1 3 ? 55.958 -11.049 33.319 1.00 35.83 12 HIS B CA 1
ATOM 1629 C C . HIS B 1 3 ? 56.350 -11.884 34.548 1.00 34.60 12 HIS B C 1
ATOM 1630 O O . HIS B 1 3 ? 56.252 -13.119 34.529 1.00 34.85 12 HIS B O 1
ATOM 1632 N N . LYS B 1 4 ? 56.794 -11.204 35.612 1.00 32.38 13 LYS B N 1
ATOM 1633 C CA . LYS B 1 4 ? 57.198 -11.870 36.854 1.00 30.30 13 LYS B CA 1
ATOM 1634 C C . LYS B 1 4 ? 56.090 -11.864 37.909 1.00 28.46 13 LYS B C 1
ATOM 1635 O O . LYS B 1 4 ? 55.284 -10.923 37.983 1.00 27.91 13 LYS B O 1
ATOM 1641 N N . ARG B 1 5 ? 56.050 -12.924 38.709 1.00 25.91 14 ARG B N 1
ATOM 1642 C CA . ARG B 1 5 ? 55.081 -13.021 39.797 1.00 23.41 14 ARG B CA 1
ATOM 1643 C C . ARG B 1 5 ? 55.637 -12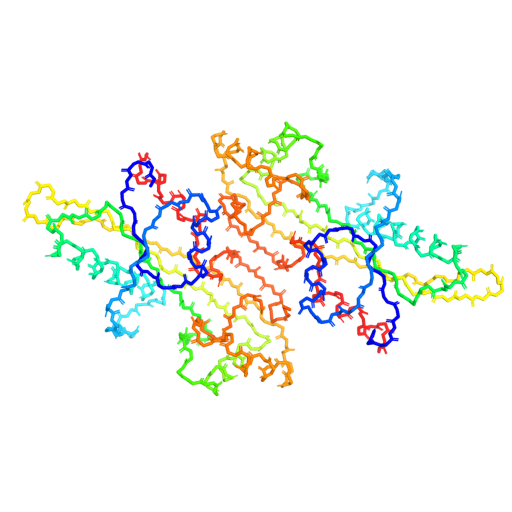.419 41.103 1.00 21.97 14 ARG B C 1
ATOM 1644 O O . ARG B 1 5 ? 56.491 -13.011 41.796 1.00 21.32 14 ARG B O 1
ATOM 1652 N N . VAL B 1 6 ? 55.155 -11.220 41.409 1.00 19.67 15 VAL B N 1
ATOM 1653 C CA . VAL B 1 6 ? 55.651 -10.453 42.543 1.00 18.00 15 VAL B CA 1
ATOM 1654 C C . VAL B 1 6 ? 54.695 -10.518 43.713 1.00 16.67 15 VAL B C 1
ATOM 1655 O O . VAL B 1 6 ? 53.486 -10.458 43.538 1.00 15.68 15 VAL B O 1
ATOM 1659 N N . VAL B 1 7 ? 55.254 -10.641 44.914 1.00 16.12 16 VAL B N 1
ATOM 1660 C CA . VAL B 1 7 ? 54.437 -10.686 46.111 1.00 15.44 16 VAL B CA 1
ATOM 1661 C C . VAL B 1 7 ? 54.922 -9.657 47.122 1.00 15.94 16 VAL B C 1
ATOM 1662 O O . VAL B 1 7 ? 56.130 -9.545 47.367 1.00 16.37 16 VAL B O 1
ATOM 1666 N N . LEU B 1 8 ? 53.973 -8.918 47.690 1.00 15.01 17 LEU B N 1
ATOM 1667 C CA . LEU B 1 8 ? 54.251 -8.007 48.766 1.00 14.73 17 LEU B CA 1
ATOM 1668 C C . LEU B 1 8 ? 53.852 -8.682 50.065 1.00 14.22 17 LEU B C 1
ATOM 1669 O O . LEU B 1 8 ? 52.659 -8.950 50.303 1.00 14.81 17 LEU B O 1
ATOM 1674 N N . ALA B 1 9 ? 54.863 -8.959 50.892 1.00 14.06 18 ALA B N 1
ATOM 1675 C CA . ALA B 1 9 ? 54.713 -9.736 52.107 1.00 13.95 18 ALA B CA 1
ATOM 1676 C C . ALA B 1 9 ? 54.357 -8.773 53.236 1.00 14.53 18 ALA B C 1
ATOM 1677 O O . ALA B 1 9 ? 54.996 -8.751 54.291 1.00 14.31 18 ALA B O 1
ATOM 1679 N N . SER B 1 10 ? 53.307 -7.987 53.000 1.00 14.70 19 SER B N 1
ATOM 1680 C CA . SER B 1 10 ? 52.922 -6.930 53.913 1.00 15.85 19 SER B CA 1
ATOM 1681 C C . SER B 1 10 ? 51.446 -6.580 53.741 1.00 15.10 19 SER B C 1
ATOM 1682 O O . SER B 1 10 ? 50.969 -6.441 52.608 1.00 15.10 19 SER B O 1
ATOM 1685 N N . ALA B 1 11 ? 50.757 -6.414 54.867 1.00 15.37 20 ALA B N 1
ATOM 1686 C CA . ALA B 1 11 ? 49.344 -6.014 54.920 1.00 15.05 20 ALA B CA 1
ATOM 1687 C C . ALA B 1 11 ? 49.130 -4.492 54.851 1.00 15.61 20 ALA B C 1
ATOM 1688 O O . ALA B 1 11 ? 47.996 -4.013 54.733 1.00 15.72 20 ALA B O 1
ATOM 1690 N N . SER B 1 12 ? 50.210 -3.725 54.933 1.00 14.31 21 SER B N 1
ATOM 1691 C CA . SER B 1 12 ? 50.086 -2.282 55.002 1.00 13.94 21 SER B CA 1
ATOM 1692 C C . SER B 1 12 ? 49.397 -1.699 53.752 1.00 14.69 21 SER B C 1
ATOM 1693 O O . SER B 1 12 ? 49.877 -1.905 52.621 1.00 14.47 21 SER B O 1
ATOM 1696 N N . PRO B 1 13 ? 48.249 -0.992 53.941 1.00 15.49 22 PRO B N 1
ATOM 1697 C CA . PRO B 1 13 ? 47.625 -0.256 52.841 1.00 15.56 22 PRO B CA 1
ATOM 1698 C C . PRO B 1 13 ? 48.556 0.775 52.191 1.00 16.13 22 PRO B C 1
ATOM 1699 O O . PRO B 1 13 ? 48.566 0.914 50.967 1.00 16.12 22 PRO B O 1
ATOM 1703 N N . ARG B 1 14 ? 49.357 1.465 52.990 1.00 16.23 23 ARG B N 1
ATOM 1704 C CA . ARG B 1 14 ? 50.237 2.497 52.441 1.00 17.08 23 ARG B CA 1
ATOM 1705 C C . ARG B 1 14 ? 51.320 1.913 51.542 1.00 17.19 23 ARG B C 1
ATOM 1706 O O . ARG B 1 14 ? 51.592 2.466 50.476 1.00 17.09 23 ARG B O 1
ATOM 1714 N N . ARG B 1 15 ? 51.895 0.775 51.940 1.00 17.28 24 ARG B N 1
ATOM 1715 C CA . ARG B 1 15 ? 52.907 0.142 51.121 1.00 17.29 24 ARG B CA 1
ATOM 1716 C C . ARG B 1 15 ? 52.267 -0.330 49.811 1.00 18.00 24 ARG B C 1
ATOM 1717 O O . ARG B 1 15 ? 52.854 -0.198 48.738 1.00 17.69 24 ARG B O 1
ATOM 1725 N N . GLN B 1 16 ? 51.059 -0.877 49.902 1.00 18.68 25 GLN B N 1
ATOM 1726 C CA . GLN B 1 16 ? 50.319 -1.295 48.715 1.00 19.85 25 GLN B CA 1
ATOM 1727 C C . GLN B 1 16 ? 50.134 -0.121 47.741 1.00 19.86 25 GLN B C 1
ATOM 1728 O O . GLN B 1 16 ? 50.378 -0.257 46.542 1.00 19.30 25 GLN B O 1
ATOM 1734 N N . GLU B 1 17 ? 49.674 1.005 48.286 1.00 20.46 26 GLU B N 1
ATOM 1735 C CA . GLU B 1 17 ? 49.454 2.255 47.562 1.00 21.27 26 GLU B CA 1
ATOM 1736 C C . GLU B 1 17 ? 50.710 2.712 46.817 1.00 20.50 26 GLU B C 1
ATOM 1737 O O . GLU B 1 17 ? 50.643 2.968 45.605 1.00 20.05 26 GLU B O 1
ATOM 1743 N N . ILE B 1 18 ? 51.828 2.826 47.545 1.00 19.82 27 ILE B N 1
ATOM 1744 C CA . ILE B 1 18 ? 53.124 3.263 46.972 1.00 19.82 27 ILE B CA 1
ATOM 1745 C C . ILE B 1 18 ? 53.538 2.390 45.780 1.00 20.77 27 ILE B C 1
ATOM 1746 O O . ILE B 1 18 ? 53.833 2.917 44.695 1.00 21.63 27 ILE B O 1
ATOM 1751 N N . LEU B 1 19 ? 53.520 1.071 45.951 1.00 20.72 28 LEU B N 1
ATOM 1752 C CA . LEU B 1 19 ? 53.898 0.160 44.858 1.00 21.89 28 LEU B CA 1
ATOM 1753 C C . LEU B 1 19 ? 52.954 0.197 43.639 1.00 22.16 28 LEU B C 1
ATOM 1754 O O . LEU B 1 19 ? 53.414 0.136 42.505 1.00 21.25 28 LEU B O 1
ATOM 1759 N N . SER B 1 20 ? 51.650 0.288 43.889 1.00 23.57 29 SER B N 1
ATOM 1760 C CA . SER B 1 20 ? 50.650 0.442 42.821 1.00 24.81 29 SER B CA 1
ATOM 1761 C C . SER B 1 20 ? 50.841 1.746 42.054 1.00 25.45 29 SER B C 1
ATOM 1762 O O . SER B 1 20 ? 50.848 1.744 40.824 1.00 25.58 29 SER B O 1
ATOM 1765 N N . ASN B 1 21 ? 50.975 2.854 42.786 1.00 26.29 30 ASN B N 1
ATOM 1766 C CA . ASN B 1 21 ? 51.238 4.169 42.183 1.00 27.08 30 ASN B CA 1
ATOM 1767 C C . ASN B 1 21 ? 52.523 4.191 41.357 1.00 27.53 30 ASN B C 1
ATOM 1768 O O . ASN B 1 21 ? 52.666 5.033 40.483 1.00 28.79 30 ASN B O 1
ATOM 1773 N N . ALA B 1 22 ? 53.448 3.270 41.645 1.00 27.82 31 ALA B N 1
ATOM 1774 C CA . ALA B 1 22 ? 54.651 3.046 40.835 1.00 27.72 31 ALA B CA 1
ATOM 1775 C C . ALA B 1 22 ? 54.371 2.190 39.582 1.00 27.57 31 ALA B C 1
ATOM 1776 O O . ALA B 1 22 ? 55.234 2.030 38.719 1.00 27.49 31 ALA B O 1
ATOM 1778 N N . GLY B 1 23 ? 53.172 1.630 39.487 1.00 27.21 32 GLY B N 1
ATOM 1779 C CA . GLY B 1 23 ? 52.813 0.827 38.320 1.00 27.06 32 GLY B CA 1
ATOM 1780 C C . GLY B 1 23 ? 53.237 -0.624 38.451 1.00 27.15 32 GLY B C 1
ATOM 1781 O O . GLY B 1 23 ? 53.439 -1.316 37.446 1.00 26.99 32 GLY B O 1
ATOM 1782 N N . LEU B 1 24 ? 53.386 -1.090 39.690 1.00 27.01 33 LEU B N 1
ATOM 1783 C CA . LEU B 1 24 ? 53.649 -2.511 39.925 1.00 27.20 33 LEU B CA 1
ATOM 1784 C C . LEU B 1 24 ? 52.368 -3.313 40.104 1.00 26.53 33 LEU B C 1
ATOM 1785 O O . LEU B 1 24 ? 51.400 -2.843 40.712 1.00 26.15 33 LEU B O 1
ATOM 1790 N N . ARG B 1 25 ? 52.365 -4.526 39.555 1.00 26.39 34 ARG B N 1
ATOM 1791 C CA . ARG B 1 25 ? 51.297 -5.482 39.843 1.00 26.35 34 ARG B CA 1
ATOM 1792 C C . ARG B 1 25 ? 51.853 -6.626 40.685 1.00 24.93 34 ARG B C 1
ATOM 1793 O O . ARG B 1 25 ? 52.892 -7.205 40.383 1.00 24.65 34 ARG B O 1
ATOM 1801 N N . PHE B 1 26 ? 51.153 -6.915 41.769 1.00 23.83 35 PHE B N 1
ATOM 1802 C CA . PHE B 1 26 ? 51.654 -7.792 42.819 1.00 23.13 35 PHE B CA 1
ATOM 1803 C C . PHE B 1 26 ? 50.469 -8.358 43.592 1.00 22.41 35 PHE B C 1
ATOM 1804 O O . PHE B 1 26 ? 49.383 -7.765 43.612 1.00 21.68 35 PHE B O 1
ATOM 1812 N N . GLU B 1 27 ? 50.675 -9.517 44.207 1.00 21.46 36 GLU B N 1
ATOM 1813 C CA . GLU B 1 27 ? 49.692 -10.080 45.118 1.00 21.37 36 GLU B CA 1
ATOM 1814 C C . GLU B 1 27 ? 50.103 -9.604 46.502 1.00 20.33 36 GLU B C 1
ATOM 1815 O O . GLU B 1 27 ? 51.285 -9.426 46.759 1.00 21.20 36 GLU B O 1
ATOM 1821 N N . VAL B 1 28 ? 49.138 -9.403 47.393 1.00 19.80 37 VAL B N 1
ATOM 1822 C CA . VAL B 1 28 ? 49.416 -9.078 48.788 1.00 18.62 37 VAL B CA 1
ATOM 1823 C C . VAL B 1 28 ? 49.267 -10.351 49.624 1.00 18.12 37 VAL B C 1
ATOM 1824 O O . VAL B 1 28 ? 48.168 -10.947 49.716 1.00 17.83 37 VAL B O 1
ATOM 1828 N N . VAL B 1 29 ? 50.375 -10.784 50.206 1.00 16.97 38 VAL B N 1
ATOM 1829 C CA . VAL B 1 29 ? 50.375 -11.954 51.082 1.00 17.64 38 VAL B CA 1
ATOM 1830 C C . VAL B 1 29 ? 51.078 -11.612 52.410 1.00 17.39 38 VAL B C 1
ATOM 1831 O O . VAL B 1 29 ? 52.306 -11.666 52.492 1.00 17.28 38 VAL B O 1
ATOM 1835 N N . PRO B 1 30 ? 50.305 -11.203 53.438 1.00 17.50 39 PRO B N 1
ATOM 1836 C CA . PRO B 1 30 ? 50.929 -10.872 54.734 1.00 17.29 39 PRO B CA 1
ATOM 1837 C C . PRO B 1 30 ? 51.713 -12.012 55.363 1.00 17.65 39 PRO B C 1
ATOM 1838 O O . PRO B 1 30 ? 51.358 -13.191 55.209 1.00 16.69 39 PRO B O 1
ATOM 1842 N N . SER B 1 31 ? 52.762 -11.662 56.099 1.00 18.04 40 SER B N 1
ATOM 1843 C CA . SER B 1 31 ? 53.623 -12.675 56.700 1.00 18.27 40 SER B CA 1
ATOM 1844 C C . SER B 1 31 ? 53.077 -13.162 58.011 1.00 19.70 40 SER B C 1
ATOM 1845 O O . SER B 1 31 ? 52.456 -12.400 58.754 1.00 19.39 40 SER B O 1
ATOM 1848 N N . LYS B 1 32 ? 53.316 -14.438 58.276 1.00 20.64 41 LYS B N 1
ATOM 1849 C CA . LYS B 1 32 ? 52.988 -15.040 59.558 1.00 22.35 41 LYS B CA 1
ATOM 1850 C C . LYS B 1 32 ? 54.182 -15.027 60.528 1.00 23.15 41 LYS B C 1
ATOM 1851 O O . LYS B 1 32 ? 54.014 -15.319 61.715 1.00 24.57 41 LYS B O 1
ATOM 1857 N N . PHE B 1 33 ? 55.374 -14.658 60.048 1.00 23.91 42 PHE B N 1
ATOM 1858 C CA . PHE B 1 33 ? 56.524 -14.461 60.937 1.00 24.23 42 PHE B CA 1
ATOM 1859 C C . PHE B 1 33 ? 56.277 -13.313 61.931 1.00 25.69 42 PHE B C 1
ATOM 1860 O O . PHE B 1 33 ? 56.555 -12.138 61.667 1.00 25.14 42 PHE B O 1
ATOM 1868 N N . LYS B 1 34 ? 55.733 -13.687 63.080 1.00 27.96 43 LYS B N 1
ATOM 1869 C CA . LYS B 1 34 ? 55.361 -12.742 64.118 1.00 29.90 43 LYS B CA 1
ATOM 1870 C C . LYS B 1 34 ? 56.372 -12.839 65.248 1.00 31.17 43 LYS B C 1
ATOM 1871 O O . LYS B 1 34 ? 56.383 -11.991 66.140 1.00 32.07 43 LYS B O 1
ATOM 1873 N N . GLU B 1 35 ? 57.214 -13.879 65.204 1.00 32.27 44 GLU B N 1
ATOM 1874 C CA . GLU B 1 35 ? 58.373 -13.988 66.094 1.00 33.25 44 GLU B CA 1
ATOM 1875 C C . GLU B 1 35 ? 59.084 -12.634 66.118 1.00 33.67 44 GLU B C 1
ATOM 1876 O O . GLU B 1 35 ? 59.566 -12.155 65.081 1.00 34.46 44 GLU B O 1
ATOM 1878 N N . LYS B 1 36 ? 59.098 -11.999 67.288 1.00 33.82 45 LYS B N 1
ATOM 1879 C CA . LYS B 1 36 ? 59.676 -10.673 67.416 1.00 33.49 45 LYS B CA 1
ATOM 1880 C C . LYS B 1 36 ? 61.164 -10.829 67.719 1.00 33.25 45 LYS B C 1
ATOM 1881 O O . LYS B 1 36 ? 61.545 -11.349 68.777 1.00 33.41 45 LYS B O 1
ATOM 1887 N N . LEU B 1 37 ? 62.000 -10.392 66.783 1.00 32.32 46 LEU B N 1
ATOM 1888 C CA . LEU B 1 37 ? 63.437 -10.548 66.904 1.00 31.37 46 LEU B CA 1
ATOM 1889 C C . LEU B 1 37 ? 63.954 -9.721 68.079 1.00 31.40 46 LEU B C 1
ATOM 1890 O O . LEU B 1 37 ? 63.327 -8.740 68.488 1.00 31.56 46 LEU B O 1
ATOM 1895 N N . ASP B 1 38 ? 65.089 -10.150 68.619 1.00 31.59 47 ASP B N 1
ATOM 1896 C CA . ASP B 1 38 ? 65.710 -9.544 69.791 1.00 32.25 47 ASP B CA 1
ATOM 1897 C C . ASP B 1 38 ? 66.471 -8.278 69.380 1.00 32.41 47 ASP B C 1
ATOM 1898 O O . ASP B 1 38 ? 67.583 -8.353 68.844 1.00 32.22 47 ASP B O 1
ATOM 1903 N N . LYS B 1 39 ? 65.872 -7.120 69.647 1.00 32.73 48 LYS B N 1
ATOM 1904 C CA . LYS B 1 39 ? 66.496 -5.824 69.339 1.00 32.88 48 LYS B CA 1
ATOM 1905 C C . LYS B 1 39 ? 67.936 -5.704 69.855 1.00 33.06 48 LYS B C 1
ATOM 1906 O O . LYS B 1 39 ? 68.785 -5.103 69.187 1.00 33.44 48 LYS B O 1
ATOM 1912 N N . ALA B 1 40 ? 68.205 -6.294 71.021 1.00 33.06 49 ALA B N 1
ATOM 1913 C CA . ALA B 1 40 ? 69.540 -6.261 71.637 1.00 33.10 49 ALA B CA 1
ATOM 1914 C C . ALA B 1 40 ? 70.615 -7.081 70.905 1.00 33.03 49 ALA B C 1
ATOM 1915 O O . ALA B 1 40 ? 71.816 -6.925 71.177 1.00 33.24 49 ALA B O 1
ATOM 1917 N N . SER B 1 41 ? 70.189 -7.952 69.992 1.00 32.47 50 SER B N 1
ATOM 1918 C CA . SER B 1 41 ? 71.120 -8.774 69.224 1.00 31.91 50 SER B CA 1
ATOM 1919 C C . SER B 1 41 ? 71.700 -7.995 68.038 1.00 30.84 50 SER B C 1
ATOM 1920 O O . SER B 1 41 ? 72.655 -8.438 67.384 1.00 30.92 50 SER B O 1
ATOM 1923 N N . PHE B 1 42 ? 71.134 -6.822 67.778 1.00 29.46 51 PHE B N 1
ATOM 1924 C CA . PHE B 1 42 ? 71.549 -6.033 66.627 1.00 28.00 51 PHE B CA 1
ATOM 1925 C C . PHE B 1 42 ? 72.326 -4.809 67.045 1.00 27.31 51 PHE B C 1
ATOM 1926 O O . PHE B 1 42 ? 71.966 -4.130 68.012 1.00 26.40 51 PHE B O 1
ATOM 1934 N N . ALA B 1 43 ? 73.390 -4.534 66.293 1.00 26.89 52 ALA B N 1
ATOM 1935 C CA . ALA B 1 43 ? 74.237 -3.359 66.515 1.00 26.09 52 ALA B CA 1
ATOM 1936 C C . ALA B 1 43 ? 73.487 -2.064 66.219 1.00 25.45 52 ALA B C 1
ATOM 1937 O O . ALA B 1 43 ? 73.741 -1.037 66.855 1.00 25.35 52 ALA B O 1
ATOM 1939 N N . THR B 1 44 ? 72.575 -2.113 65.247 1.00 24.14 53 THR B N 1
ATOM 1940 C CA . THR B 1 44 ? 71.873 -0.918 64.802 1.00 22.99 53 THR B CA 1
ATOM 1941 C C . THR B 1 44 ? 70.371 -1.167 64.639 1.00 22.17 53 THR B C 1
ATOM 1942 O O . THR B 1 44 ? 69.939 -2.307 64.413 1.00 21.51 53 THR B O 1
ATOM 1946 N N . PRO B 1 45 ? 69.564 -0.100 64.777 1.00 21.05 54 PRO B N 1
ATOM 1947 C CA . PRO B 1 45 ? 68.142 -0.221 64.526 1.00 20.23 54 PRO B CA 1
ATOM 1948 C C . PRO B 1 45 ? 67.816 -0.619 63.086 1.00 19.07 54 PRO B C 1
ATOM 1949 O O . PRO B 1 45 ? 66.842 -1.318 62.870 1.00 17.71 54 PRO B O 1
ATOM 1953 N N . TYR B 1 46 ? 68.626 -0.185 62.120 1.00 19.05 55 TYR B N 1
ATOM 1954 C CA . TYR B 1 46 ? 68.388 -0.539 60.717 1.00 19.02 55 TYR B CA 1
ATOM 1955 C C . TYR B 1 46 ? 68.715 -2.006 60.426 1.00 18.25 55 TYR B C 1
ATOM 1956 O O . TYR B 1 46 ? 68.031 -2.641 59.636 1.00 18.52 55 TYR B O 1
ATOM 1965 N N . GLY B 1 47 ? 69.752 -2.525 61.071 1.00 17.82 56 GLY B N 1
ATOM 1966 C CA . GLY B 1 47 ? 70.069 -3.966 61.030 1.00 16.43 56 GLY B CA 1
ATOM 1967 C C . GLY B 1 47 ? 68.882 -4.809 61.464 1.00 15.57 56 GLY B C 1
ATOM 1968 O O . GLY B 1 47 ? 68.528 -5.775 60.810 1.00 14.91 56 GLY B O 1
ATOM 1969 N N . TYR B 1 48 ? 68.258 -4.404 62.564 1.00 15.63 57 TYR B N 1
ATOM 1970 C CA . TYR B 1 48 ? 67.024 -5.009 63.083 1.00 15.20 57 TYR B CA 1
ATOM 1971 C C . TYR B 1 48 ? 65.849 -4.968 62.103 1.00 15.22 57 TYR B C 1
ATOM 1972 O O . TYR B 1 48 ? 65.174 -5.991 61.922 1.00 14.99 57 TYR B O 1
ATOM 1981 N N . ALA B 1 49 ? 65.612 -3.807 61.478 1.00 13.80 58 ALA B N 1
ATOM 1982 C CA . ALA B 1 49 ? 64.494 -3.625 60.513 1.00 13.97 58 ALA B CA 1
ATOM 1983 C C . ALA B 1 49 ? 64.680 -4.471 59.245 1.00 14.05 58 ALA B C 1
ATOM 1984 O O . ALA B 1 49 ? 63.716 -5.075 58.736 1.00 14.44 58 ALA B O 1
ATOM 1986 N N . MET B 1 50 ? 65.912 -4.504 58.736 1.00 13.63 59 MET B N 1
ATOM 1987 C CA . MET B 1 50 ? 66.249 -5.283 57.556 1.00 14.37 59 MET B CA 1
ATOM 1988 C C . MET B 1 50 ? 66.069 -6.794 57.777 1.00 14.19 59 MET B C 1
ATOM 1989 O O . MET B 1 50 ? 65.616 -7.498 56.887 1.00 13.24 59 MET B O 1
ATOM 1994 N N . GLU B 1 51 ? 66.458 -7.280 58.955 1.00 13.98 60 GLU B N 1
ATOM 1995 C CA . GLU B 1 51 ? 66.419 -8.703 59.242 1.00 14.16 60 GLU B CA 1
ATOM 1996 C C . GLU B 1 51 ? 64.976 -9.113 59.457 1.00 14.23 60 GLU B C 1
ATOM 1997 O O . GLU B 1 51 ? 64.570 -10.205 59.025 1.00 13.85 60 GLU B O 1
ATOM 2003 N N . THR B 1 52 ? 64.214 -8.237 60.125 1.00 12.84 61 THR B N 1
ATOM 2004 C CA . THR B 1 52 ? 62.775 -8.430 60.310 1.00 12.59 61 THR B CA 1
ATOM 2005 C C . THR B 1 52 ? 62.073 -8.545 58.932 1.00 11.84 61 THR B C 1
ATOM 2006 O O . THR B 1 52 ? 61.403 -9.529 58.679 1.00 10.93 61 THR B O 1
ATOM 2010 N N . ALA B 1 53 ? 62.274 -7.551 58.057 1.00 11.48 62 ALA B N 1
ATOM 2011 C CA . ALA B 1 53 ? 61.810 -7.587 56.657 1.00 11.56 62 ALA B CA 1
ATOM 2012 C C . ALA B 1 53 ? 62.190 -8.893 55.974 1.00 11.20 62 ALA B C 1
ATOM 2013 O O . ALA B 1 53 ? 61.395 -9.484 55.271 1.00 11.18 62 ALA B O 1
ATOM 2015 N N . LYS B 1 54 ? 63.440 -9.309 56.159 1.00 11.95 63 LYS B N 1
ATOM 2016 C CA . LYS B 1 54 ? 63.960 -10.456 55.483 1.00 11.12 63 LYS B CA 1
ATOM 2017 C C . LYS B 1 54 ? 63.236 -11.734 55.892 1.00 10.41 63 LYS B C 1
ATOM 2018 O O . LYS B 1 54 ? 62.788 -12.482 55.015 1.00 8.24 63 LYS B O 1
ATOM 2024 N N . GLN B 1 55 ? 63.113 -11.987 57.203 1.00 9.94 64 GLN B N 1
ATOM 2025 C CA . GLN B 1 55 ? 62.453 -13.200 57.689 1.00 9.75 64 GLN B CA 1
ATOM 2026 C C . GLN B 1 55 ? 60.955 -13.195 57.368 1.00 10.69 64 GLN B C 1
ATOM 2027 O O . GLN B 1 55 ? 60.371 -14.242 57.016 1.00 9.99 64 GLN B O 1
ATOM 2033 N N . LYS B 1 56 ? 60.344 -12.016 57.404 1.00 10.72 65 LYS B N 1
ATOM 2034 C CA . LYS B 1 56 ? 58.946 -11.917 56.973 1.00 11.55 65 LYS B CA 1
ATOM 2035 C C . LYS B 1 56 ? 58.759 -12.363 55.515 1.00 11.52 65 LYS B C 1
ATOM 2036 O O . LYS B 1 56 ? 57.831 -13.114 55.210 1.00 9.83 65 LYS B O 1
ATOM 2042 N N . ALA B 1 57 ? 59.668 -11.952 54.636 1.00 11.66 66 ALA B N 1
ATOM 2043 C CA . ALA B 1 57 ? 59.544 -12.298 53.212 1.00 12.30 66 ALA B CA 1
ATOM 2044 C C . ALA B 1 57 ? 59.882 -13.783 52.957 1.00 13.10 66 ALA B C 1
ATOM 2045 O O . ALA B 1 57 ? 59.197 -14.481 52.182 1.00 13.20 66 ALA B O 1
ATOM 2047 N N . LEU B 1 58 ? 60.936 -14.263 53.608 1.00 13.09 67 LEU B N 1
ATOM 2048 C CA . LEU B 1 58 ? 61.267 -15.694 53.610 1.00 13.53 67 LEU B CA 1
ATOM 2049 C C . LEU B 1 58 ? 60.122 -16.606 54.125 1.00 13.74 67 LEU B C 1
ATOM 2050 O O . LEU B 1 58 ? 59.895 -17.681 53.569 1.00 14.00 67 LEU B O 1
ATOM 2055 N N . GLU B 1 59 ? 59.394 -16.183 55.157 1.00 13.95 68 GLU B N 1
ATOM 2056 C CA . GLU B 1 59 ? 58.248 -16.965 55.606 1.00 13.91 68 GLU B CA 1
ATOM 2057 C C . GLU B 1 59 ? 57.194 -17.047 54.499 1.00 13.90 68 GLU B C 1
ATOM 2058 O O . GLU B 1 59 ? 56.653 -18.144 54.225 1.00 13.04 68 GLU B O 1
ATOM 2064 N N . VAL B 1 60 ? 56.903 -15.910 53.866 1.00 12.61 69 VAL B N 1
ATOM 2065 C CA . VAL B 1 60 ? 55.912 -15.877 52.792 1.00 12.82 69 VAL B CA 1
ATOM 2066 C C . VAL B 1 60 ? 56.356 -16.734 51.585 1.00 13.22 69 VAL B C 1
ATOM 2067 O O . VAL B 1 60 ? 55.581 -17.563 51.123 1.00 13.70 69 VAL B O 1
ATOM 2071 N N . ALA B 1 61 ? 57.609 -16.579 51.140 1.00 13.02 70 ALA B N 1
ATOM 2072 C CA . ALA B 1 61 ? 58.190 -17.392 50.061 1.00 12.83 70 ALA B CA 1
ATOM 2073 C C . ALA B 1 61 ? 58.005 -18.901 50.311 1.00 13.58 70 ALA B C 1
ATOM 2074 O O . ALA B 1 61 ? 57.481 -19.637 49.436 1.00 12.44 70 ALA B O 1
ATOM 2076 N N . ASN B 1 62 ? 58.426 -19.342 51.502 1.00 13.13 71 ASN B N 1
ATOM 2077 C CA . ASN B 1 62 ? 58.312 -20.735 51.901 1.00 13.84 71 ASN B CA 1
ATOM 2078 C C . ASN B 1 62 ? 56.876 -21.235 51.893 1.00 14.35 71 ASN B C 1
ATOM 2079 O O . ASN B 1 62 ? 56.594 -22.322 51.378 1.00 15.28 71 ASN B O 1
ATOM 2084 N N . ARG B 1 63 ? 55.979 -20.463 52.499 1.00 14.24 72 ARG B N 1
ATOM 2085 C CA . ARG B 1 63 ? 54.559 -20.840 52.626 1.00 15.66 72 ARG B CA 1
ATOM 2086 C C . ARG B 1 63 ? 53.884 -21.030 51.255 1.00 15.71 72 ARG B C 1
ATOM 2087 O O . ARG B 1 63 ? 53.127 -21.976 51.050 1.00 16.03 72 ARG B O 1
ATOM 2095 N N . LEU B 1 64 ? 54.165 -20.119 50.333 1.00 16.08 73 LEU B N 1
ATOM 2096 C CA . LEU B 1 64 ? 53.593 -20.191 48.994 1.00 17.23 73 LEU B CA 1
ATOM 2097 C C . LEU B 1 64 ? 54.189 -21.370 48.249 1.00 17.49 73 LEU B C 1
ATOM 2098 O O . LEU B 1 64 ? 53.440 -22.126 47.614 1.00 18.24 73 LEU B O 1
ATOM 2103 N N . TYR B 1 65 ? 55.503 -21.568 48.374 1.00 17.47 74 TYR B N 1
ATOM 2104 C CA . TYR B 1 65 ? 56.159 -22.710 47.745 1.00 18.02 74 TYR B CA 1
ATOM 2105 C C . TYR B 1 65 ? 55.583 -24.055 48.211 1.00 18.85 74 TYR B C 1
ATOM 2106 O O . TYR B 1 65 ? 55.287 -24.901 47.368 1.00 19.11 74 TYR B O 1
ATOM 2115 N N . GLN B 1 66 ? 55.431 -24.254 49.526 1.00 19.13 75 GLN B N 1
ATOM 2116 C CA . GLN B 1 66 ? 54.877 -25.509 50.075 1.00 20.27 75 GLN B CA 1
ATOM 2117 C C . GLN B 1 66 ? 53.441 -25.811 49.602 1.00 20.15 75 GLN B C 1
ATOM 2118 O O . GLN B 1 66 ? 53.031 -26.972 49.557 1.00 20.41 75 GLN B O 1
ATOM 2124 N N . LYS B 1 67 ? 52.673 -24.752 49.337 1.00 20.25 76 LYS B N 1
ATOM 2125 C CA . LYS B 1 67 ? 51.269 -24.844 48.958 1.00 21.04 76 LYS B CA 1
ATOM 2126 C C . LYS B 1 67 ? 51.185 -25.199 47.494 1.00 21.47 76 LYS B C 1
ATOM 2127 O O . LYS B 1 67 ? 50.497 -26.148 47.127 1.00 21.52 76 LYS B O 1
ATOM 2133 N N . ASP B 1 68 ? 51.911 -24.455 46.667 1.00 22.12 77 ASP B N 1
ATOM 2134 C CA . ASP B 1 68 ? 51.755 -24.550 45.216 1.00 23.24 77 ASP B CA 1
ATOM 2135 C C . ASP B 1 68 ? 52.778 -25.468 44.596 1.00 23.70 77 ASP B C 1
ATOM 2136 O O . ASP B 1 68 ? 52.615 -25.882 43.454 1.00 23.98 77 ASP B O 1
ATOM 2141 N N . LEU B 1 69 ? 53.820 -25.781 45.372 1.00 24.57 78 LEU B N 1
ATOM 2142 C CA . LEU B 1 69 ? 55.011 -26.519 44.916 1.00 24.84 78 LEU B CA 1
ATOM 2143 C C . LEU B 1 69 ? 55.665 -25.820 43.715 1.00 25.08 78 LEU B C 1
ATOM 2144 O O . LEU B 1 69 ? 56.322 -26.441 42.873 1.00 24.84 78 LEU B O 1
ATOM 2149 N N . ARG B 1 70 ? 55.454 -24.503 43.651 1.00 25.13 79 ARG B N 1
ATOM 2150 C CA . ARG B 1 70 ? 56.205 -23.608 42.772 1.00 25.73 79 ARG B CA 1
ATOM 2151 C C . ARG B 1 70 ? 56.295 -22.250 43.451 1.00 24.97 79 ARG B C 1
ATOM 2152 O O . ARG B 1 70 ? 55.417 -21.854 44.225 1.00 24.92 79 ARG B O 1
ATOM 2160 N N . ALA B 1 71 ? 57.389 -21.560 43.175 1.00 24.80 80 ALA B N 1
ATOM 2161 C CA . ALA B 1 71 ? 57.704 -20.318 43.831 1.00 23.69 80 ALA B CA 1
ATOM 2162 C C . ALA B 1 71 ? 57.125 -19.106 43.091 1.00 23.59 80 ALA B C 1
ATOM 2163 O O . ALA B 1 71 ? 56.942 -19.130 41.866 1.00 23.23 80 ALA B O 1
ATOM 2165 N N . PRO B 1 72 ? 56.786 -18.047 43.842 1.00 22.59 81 PRO B N 1
ATOM 2166 C CA . PRO B 1 72 ? 56.639 -16.772 43.171 1.00 21.50 81 PRO B CA 1
ATOM 2167 C C . PRO B 1 72 ? 58.040 -16.326 42.698 1.00 21.03 81 PRO B C 1
ATOM 2168 O O . PRO B 1 72 ? 59.044 -16.924 43.075 1.00 21.24 81 PRO B O 1
ATOM 2172 N N . ASP B 1 73 ? 58.121 -15.293 41.882 1.00 19.73 82 ASP B N 1
ATOM 2173 C CA . ASP B 1 73 ? 59.418 -14.878 41.370 1.00 18.42 82 ASP B CA 1
ATOM 2174 C C . ASP B 1 73 ? 60.120 -13.930 42.324 1.00 17.12 82 ASP B C 1
ATOM 2175 O O . ASP B 1 73 ? 61.328 -14.026 42.543 1.00 17.00 82 ASP B O 1
ATOM 2180 N N . VAL B 1 74 ? 59.346 -13.042 42.927 1.00 15.60 83 VAL B N 1
ATOM 2181 C CA . VAL B 1 74 ? 59.895 -12.023 43.804 1.00 14.09 83 VAL B CA 1
ATOM 2182 C C . VAL B 1 74 ? 58.932 -11.881 44.963 1.00 13.22 83 VAL B C 1
ATOM 2183 O O . VAL B 1 74 ? 57.716 -11.810 44.750 1.00 13.08 83 VAL B O 1
ATOM 2187 N N . VAL B 1 75 ? 59.490 -11.926 46.170 1.00 11.62 84 VAL B N 1
ATOM 2188 C CA . VAL B 1 75 ? 58.794 -11.605 47.398 1.00 11.00 84 VAL B CA 1
ATOM 2189 C C . VAL B 1 75 ? 59.470 -10.383 48.059 1.00 11.02 84 VAL B C 1
ATOM 2190 O O . VAL B 1 75 ? 60.680 -10.382 48.326 1.00 11.20 84 VAL B O 1
ATOM 2194 N N . ILE B 1 76 ? 58.683 -9.331 48.291 1.00 11.32 85 ILE B N 1
ATOM 2195 C CA . ILE B 1 76 ? 59.186 -8.091 48.926 1.00 10.42 85 ILE B CA 1
ATOM 2196 C C . ILE B 1 76 ? 58.809 -8.009 50.403 1.00 9.89 85 ILE B C 1
ATOM 2197 O O . ILE B 1 76 ? 57.638 -8.051 50.741 1.00 10.33 85 ILE B O 1
ATOM 2202 N N . GLY B 1 77 ? 59.793 -7.894 51.281 1.00 9.44 86 GLY B N 1
ATOM 2203 C CA . GLY B 1 77 ? 59.508 -7.708 52.703 1.00 10.05 86 GLY B CA 1
ATOM 2204 C C . GLY B 1 77 ? 59.845 -6.280 53.080 1.00 11.05 86 GLY B C 1
ATOM 2205 O O . GLY B 1 77 ? 60.767 -5.685 52.493 1.00 10.40 86 GLY B O 1
ATOM 2206 N N . ALA B 1 78 ? 59.114 -5.718 54.049 1.00 11.86 87 ALA B N 1
ATOM 2207 C CA . ALA B 1 78 ? 59.466 -4.381 54.580 1.00 13.03 87 ALA B CA 1
ATOM 2208 C C . ALA B 1 78 ? 59.160 -4.273 56.068 1.00 14.12 87 ALA B C 1
ATOM 2209 O O . ALA B 1 78 ? 58.182 -4.876 56.542 1.00 15.98 87 ALA B O 1
ATOM 2211 N N . ASP B 1 79 ? 59.990 -3.512 56.786 1.00 13.02 88 ASP B N 1
ATOM 2212 C CA . ASP B 1 79 ? 59.767 -3.247 58.202 1.00 13.56 88 ASP B CA 1
ATOM 2213 C C . ASP B 1 79 ? 60.122 -1.807 58.509 1.00 12.42 88 ASP B C 1
ATOM 2214 O O . ASP B 1 79 ? 61.248 -1.409 58.309 1.00 12.21 88 ASP B O 1
ATOM 2219 N N . THR B 1 80 ? 59.162 -1.040 59.009 1.00 11.82 89 THR B N 1
ATOM 2220 C CA . THR B 1 80 ? 59.379 0.373 59.312 1.00 12.90 89 THR B CA 1
ATOM 2221 C C . THR B 1 80 ? 59.390 0.545 60.826 1.00 13.55 89 THR B C 1
ATOM 2222 O O . THR B 1 80 ? 58.449 0.105 61.518 1.00 13.66 89 THR B O 1
ATOM 2226 N N . ILE B 1 81 ? 60.460 1.157 61.332 1.00 14.57 90 ILE B N 1
ATOM 2227 C CA . ILE B 1 81 ? 60.579 1.492 62.762 1.00 15.37 90 ILE B CA 1
ATOM 2228 C C . ILE B 1 81 ? 60.841 3.005 62.930 1.00 16.61 90 ILE B C 1
ATOM 2229 O O . ILE B 1 81 ? 61.307 3.670 62.005 1.00 16.33 90 ILE B O 1
ATOM 2234 N N . VAL B 1 82 ? 60.465 3.536 64.092 1.00 17.37 91 VAL B N 1
ATOM 2235 C CA . VAL B 1 82 ? 60.744 4.921 64.502 1.00 18.87 91 VAL B CA 1
ATOM 2236 C C . VAL B 1 82 ? 61.769 4.831 65.639 1.00 19.21 91 VAL B C 1
ATOM 2237 O O . VAL B 1 82 ? 61.597 4.008 66.540 1.00 19.45 91 VAL B O 1
ATOM 2241 N N . THR B 1 83 ? 62.840 5.628 65.568 1.00 19.63 92 THR B N 1
ATOM 2242 C CA . THR B 1 83 ? 63.800 5.719 66.669 1.00 20.46 92 THR B CA 1
ATOM 2243 C C . THR B 1 83 ? 63.878 7.133 67.236 1.00 21.44 92 THR B C 1
ATOM 2244 O O . THR B 1 83 ? 63.962 8.125 66.503 1.00 20.09 92 THR B O 1
ATOM 2248 N N . VAL B 1 84 ? 63.852 7.208 68.558 1.00 22.44 93 VAL B N 1
ATOM 2249 C CA . VAL B 1 84 ? 63.941 8.493 69.227 1.00 24.31 93 VAL B CA 1
ATOM 2250 C C . VAL B 1 84 ? 64.759 8.266 70.495 1.00 25.60 93 VAL B C 1
ATOM 2251 O O . VAL B 1 84 ? 64.399 7.448 71.336 1.00 25.07 93 VAL B O 1
ATOM 2255 N N . GLY B 1 85 ? 65.903 8.944 70.573 1.00 27.28 94 GLY B N 1
ATOM 2256 C CA . GLY B 1 85 ? 66.800 8.837 71.718 1.00 29.02 94 GLY B CA 1
ATOM 2257 C C . GLY B 1 85 ? 67.313 7.428 71.955 1.00 30.05 94 GLY B C 1
ATOM 2258 O O . GLY B 1 85 ? 67.368 6.976 73.097 1.00 30.87 94 GLY B O 1
ATOM 2259 N N . GLY B 1 86 ? 67.685 6.731 70.885 1.00 30.59 95 GLY B N 1
ATOM 2260 C CA . GLY B 1 86 ? 68.177 5.355 71.001 1.00 31.33 95 GLY B CA 1
ATOM 2261 C C . GLY B 1 86 ? 67.130 4.391 71.556 1.00 31.64 95 GLY B C 1
ATOM 2262 O O . GLY B 1 86 ? 67.458 3.416 72.238 1.00 32.13 95 GLY B O 1
ATOM 2263 N N . LEU B 1 87 ? 65.867 4.688 71.270 1.00 31.18 96 LEU B N 1
ATOM 2264 C CA . LEU B 1 87 ? 64.741 3.863 71.671 1.00 30.52 96 LEU B CA 1
ATOM 2265 C C . LEU B 1 87 ? 63.917 3.560 70.416 1.00 29.29 96 LEU B C 1
ATOM 2266 O O . LEU B 1 87 ? 63.550 4.472 69.673 1.00 29.19 96 LEU B O 1
ATOM 2271 N N . ILE B 1 88 ? 63.658 2.278 70.179 1.00 28.03 97 ILE B N 1
ATOM 2272 C CA . ILE B 1 88 ? 62.898 1.836 69.018 1.00 26.99 97 ILE B CA 1
ATOM 2273 C C . ILE B 1 88 ? 61.413 1.750 69.346 1.00 26.83 97 ILE B C 1
ATOM 2274 O O . ILE B 1 88 ? 61.015 1.005 70.234 1.00 26.95 97 ILE B O 1
ATOM 2279 N N . LEU B 1 89 ? 60.615 2.523 68.609 1.00 26.71 98 LEU B N 1
ATOM 2280 C CA . LEU B 1 89 ? 59.159 2.477 68.661 1.00 26.19 98 LEU B CA 1
ATOM 2281 C C . LEU B 1 89 ? 58.601 1.717 67.449 1.00 26.45 98 LEU B C 1
ATOM 2282 O O . LEU B 1 89 ? 59.026 1.941 66.304 1.00 25.41 98 LEU B O 1
ATOM 2287 N N . GLU B 1 90 ? 57.650 0.820 67.718 1.00 26.81 99 GLU B N 1
ATOM 2288 C CA . GLU B 1 90 ? 56.926 0.103 66.677 1.00 27.29 99 GLU B CA 1
ATOM 2289 C C . GLU B 1 90 ? 55.445 0.455 66.807 1.00 28.13 99 GLU B C 1
ATOM 2290 O O . GLU B 1 90 ? 55.126 1.572 67.215 1.00 27.59 99 GLU B O 1
ATOM 2296 N N . LYS B 1 91 ? 54.547 -0.463 66.456 1.00 28.63 100 LYS B N 1
ATOM 2297 C CA . LYS B 1 91 ? 53.106 -0.186 66.523 1.00 30.16 100 LYS B CA 1
ATOM 2298 C C . LYS B 1 91 ? 52.633 -0.091 67.983 1.00 30.69 100 LYS B C 1
ATOM 2299 O O . LYS B 1 91 ? 53.107 -0.844 68.837 1.00 30.26 100 LYS B O 1
ATOM 2305 N N . PRO B 1 92 ? 51.705 0.841 68.276 1.00 31.60 101 PRO B N 1
ATOM 2306 C CA . PRO B 1 92 ? 51.197 0.922 69.649 1.00 32.94 101 PRO B CA 1
ATOM 2307 C C . PRO B 1 92 ? 50.308 -0.279 69.979 1.00 34.01 101 PRO B C 1
ATOM 2308 O O . PRO B 1 92 ? 49.494 -0.713 69.148 1.00 34.33 101 PRO B O 1
ATOM 2312 N N . VAL B 1 93 ? 50.499 -0.820 71.178 1.00 35.15 102 VAL B N 1
ATOM 2313 C CA . VAL B 1 93 ? 49.727 -1.969 71.650 1.00 36.32 102 VAL B CA 1
ATOM 2314 C C . VAL B 1 93 ? 48.267 -1.561 71.933 1.00 36.95 102 VAL B C 1
ATOM 2315 O O . VAL B 1 93 ? 47.340 -2.225 71.472 1.00 37.18 102 VAL B O 1
ATOM 2319 N N . ASP B 1 94 ? 48.076 -0.453 72.654 1.00 37.74 103 ASP B N 1
ATOM 2320 C CA . ASP B 1 94 ? 46.741 0.134 72.876 1.00 38.40 103 ASP B CA 1
ATOM 2321 C C . ASP B 1 94 ? 46.697 1.655 72.620 1.00 38.37 103 ASP B C 1
ATOM 2322 O O . ASP B 1 94 ? 47.725 2.279 72.330 1.00 38.13 103 ASP B O 1
ATOM 2327 N N . LYS B 1 95 ? 45.504 2.240 72.718 1.00 38.43 104 LYS B N 1
ATOM 2328 C CA . LYS B 1 95 ? 45.306 3.653 72.375 1.00 38.62 104 LYS B CA 1
ATOM 2329 C C . LYS B 1 95 ? 46.077 4.632 73.269 1.00 38.05 104 LYS B C 1
ATOM 2330 O O . LYS B 1 95 ? 46.508 5.691 72.801 1.00 38.47 104 LYS B O 1
ATOM 2336 N N . GLN B 1 96 ? 46.273 4.277 74.538 1.00 37.02 105 GLN B N 1
ATOM 2337 C CA . GLN B 1 96 ? 47.059 5.119 75.443 1.00 35.94 105 GLN B CA 1
ATOM 2338 C C . GLN B 1 96 ? 48.578 5.010 75.196 1.00 34.60 105 GLN B C 1
ATOM 2339 O O . GLN B 1 96 ? 49.330 5.934 75.516 1.00 34.01 105 GLN B O 1
ATOM 2345 N N . ASP B 1 97 ? 49.008 3.883 74.627 1.00 33.03 106 ASP B N 1
ATOM 2346 C CA . ASP B 1 97 ? 50.401 3.666 74.237 1.00 31.60 106 ASP B CA 1
ATOM 2347 C C . ASP B 1 97 ? 50.756 4.507 72.991 1.00 30.43 106 ASP B C 1
ATOM 2348 O O . ASP B 1 97 ? 51.889 4.971 72.860 1.00 30.02 106 ASP B O 1
ATOM 2353 N N . ALA B 1 98 ? 49.782 4.688 72.092 1.00 29.02 107 ALA B N 1
ATOM 2354 C CA . ALA B 1 98 ? 49.898 5.601 70.959 1.00 27.79 107 ALA B CA 1
ATOM 2355 C C . ALA B 1 98 ? 50.054 7.026 71.464 1.00 27.45 107 ALA B C 1
ATOM 2356 O O . ALA B 1 98 ? 50.881 7.792 70.966 1.00 26.96 107 ALA B O 1
ATOM 2358 N N . TYR B 1 99 ? 49.254 7.364 72.473 1.00 26.52 108 TYR B N 1
ATOM 2359 C CA . TYR B 1 99 ? 49.288 8.672 73.090 1.00 25.75 108 TYR B CA 1
ATOM 2360 C C . TYR B 1 99 ? 50.673 9.023 73.655 1.00 25.36 108 TYR B C 1
ATOM 2361 O O . TYR B 1 99 ? 51.152 10.146 73.480 1.00 24.36 108 TYR B O 1
ATOM 2370 N N . ARG B 1 100 ? 51.286 8.052 74.331 1.00 25.31 109 ARG B N 1
ATOM 2371 C CA . ARG B 1 100 ? 52.612 8.203 74.926 1.00 25.91 109 ARG B CA 1
ATOM 2372 C C . ARG B 1 100 ? 53.707 8.309 73.870 1.00 25.32 109 ARG B C 1
ATOM 2373 O O . ARG B 1 100 ? 54.659 9.080 74.033 1.00 25.40 109 ARG B O 1
ATOM 2381 N N . MET B 1 101 ? 53.572 7.514 72.809 1.00 24.21 110 MET B N 1
ATOM 2382 C CA . MET B 1 101 ? 54.478 7.562 71.664 1.00 23.45 110 MET B CA 1
ATOM 2383 C C . MET B 1 101 ? 54.512 8.966 71.108 1.00 22.76 110 MET B C 1
ATOM 2384 O O . MET B 1 101 ? 55.584 9.552 70.996 1.00 21.80 110 MET B O 1
ATOM 2389 N N . LEU B 1 102 ? 53.334 9.517 70.818 1.00 22.25 111 LEU B N 1
ATOM 2390 C CA . LEU B 1 102 ? 53.239 10.865 70.245 1.00 22.26 111 LEU B CA 1
ATOM 2391 C C . LEU B 1 102 ? 53.721 11.959 71.206 1.00 21.63 111 LEU B C 1
ATOM 2392 O O . LEU B 1 102 ? 54.330 12.938 70.774 1.00 21.29 111 LEU B O 1
A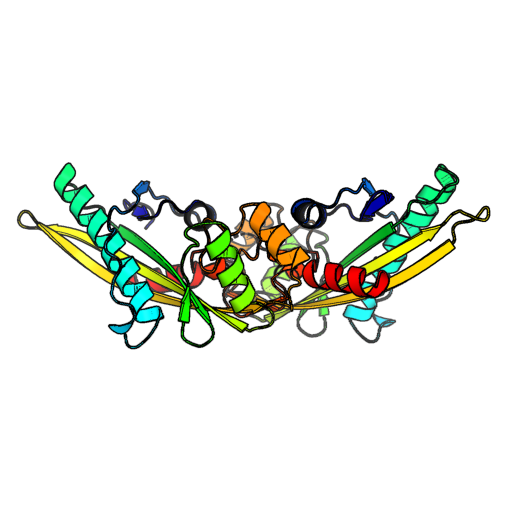TOM 2397 N N . SER B 1 103 ? 53.442 11.791 72.505 1.00 22.31 112 SER B N 1
ATOM 2398 C CA . SER B 1 103 ? 53.894 12.724 73.547 1.00 21.60 112 SER B CA 1
ATOM 2399 C C . SER B 1 103 ? 55.418 12.822 73.555 1.00 21.76 112 SER B C 1
ATOM 2400 O O . SER B 1 103 ? 55.988 13.916 73.609 1.00 21.74 112 SER B O 1
ATOM 2403 N N . ARG B 1 104 ? 56.062 11.661 73.503 1.00 22.28 113 ARG B N 1
ATOM 2404 C CA . ARG B 1 104 ? 57.517 11.527 73.453 1.00 23.12 113 ARG B CA 1
ATOM 2405 C C . ARG B 1 104 ? 58.128 12.128 72.161 1.00 23.24 113 ARG B C 1
ATOM 2406 O O . ARG B 1 104 ? 59.222 12.700 72.198 1.00 24.09 113 ARG B O 1
ATOM 2414 N N . LEU B 1 105 ? 57.410 12.004 71.037 1.00 22.89 114 LEU B N 1
ATOM 2415 C CA . LEU B 1 105 ? 57.854 12.504 69.726 1.00 21.83 114 LEU B CA 1
ATOM 2416 C C . LEU B 1 105 ? 57.563 13.994 69.506 1.00 21.93 114 LEU B C 1
ATOM 2417 O O . LEU B 1 105 ? 58.210 14.645 68.690 1.00 21.34 114 LEU B O 1
ATOM 2422 N N . SER B 1 106 ? 56.589 14.521 70.236 1.00 21.40 115 SER B N 1
ATOM 2423 C CA . SER B 1 106 ? 56.215 15.933 70.147 1.00 21.38 115 SER B CA 1
ATOM 2424 C C . SER B 1 106 ? 57.401 16.904 70.322 1.00 21.01 115 SER B C 1
ATOM 2425 O O . SER B 1 106 ? 58.205 16.784 71.266 1.00 19.93 115 SER B O 1
ATOM 2428 N N . GLY B 1 107 ? 57.511 17.839 69.379 1.00 20.38 116 GLY B N 1
ATOM 2429 C CA . GLY B 1 107 ? 58.450 18.939 69.470 1.00 20.43 116 GLY B CA 1
ATOM 2430 C C . GLY B 1 107 ? 59.886 18.576 69.150 1.00 20.93 116 GLY B C 1
ATOM 2431 O O . GLY B 1 107 ? 60.783 19.422 69.210 1.00 21.20 116 GLY B O 1
ATOM 2432 N N . ARG B 1 108 ? 60.135 17.327 68.794 1.00 20.63 117 ARG B N 1
ATOM 2433 C CA . ARG B 1 108 ? 61.522 16.916 68.649 1.00 21.29 117 ARG B CA 1
ATOM 2434 C C . ARG B 1 108 ? 61.764 16.152 67.362 1.00 20.15 117 ARG B C 1
ATOM 2435 O O . ARG B 1 108 ? 60.835 15.894 66.619 1.00 20.36 117 ARG B O 1
ATOM 2443 N N . GLU B 1 109 ? 63.018 15.802 67.099 1.00 19.60 118 GLU B N 1
ATOM 2444 C CA . GLU B 1 109 ? 63.348 15.049 65.909 1.00 19.09 118 GLU B CA 1
ATOM 2445 C C . GLU B 1 109 ? 63.481 13.558 66.198 1.00 18.33 118 GLU B C 1
ATOM 2446 O O . GLU B 1 109 ? 64.066 13.166 67.202 1.00 17.65 118 GLU B O 1
ATOM 2452 N N . HIS B 1 110 ? 62.924 12.739 65.309 1.00 16.47 119 HIS B N 1
ATOM 2453 C CA . HIS B 1 110 ? 63.137 11.291 65.340 1.00 15.95 119 HIS B CA 1
ATOM 2454 C C . HIS B 1 110 ? 63.608 10.794 63.985 1.00 15.73 119 HIS B C 1
ATOM 2455 O O . HIS B 1 110 ? 63.593 11.548 63.002 1.00 15.13 119 HIS B O 1
ATOM 2462 N N . SER B 1 111 ? 64.025 9.525 63.936 1.00 14.59 120 SER B N 1
ATOM 2463 C CA . SER B 1 111 ? 64.366 8.882 62.672 1.00 14.10 120 SER B CA 1
ATOM 2464 C C . SER B 1 111 ? 63.346 7.828 62.280 1.00 13.80 120 SER B C 1
ATOM 2465 O O . SER B 1 111 ? 62.821 7.098 63.132 1.00 14.74 120 SER B O 1
ATOM 2468 N N . VAL B 1 112 ? 63.048 7.749 60.990 1.00 14.32 121 VAL B N 1
ATOM 2469 C CA . VAL B 1 112 ? 62.294 6.620 60.449 1.00 13.42 121 VAL B CA 1
ATOM 2470 C C . VAL B 1 112 ? 63.237 5.740 59.613 1.00 13.67 121 VAL B C 1
ATOM 2471 O O . VAL B 1 112 ? 63.910 6.221 58.692 1.00 14.49 121 VAL B O 1
ATOM 2475 N N . PHE B 1 113 ? 63.281 4.459 59.939 1.00 12.73 122 PHE B N 1
ATOM 2476 C CA . PHE B 1 113 ? 64.033 3.496 59.143 1.00 13.47 122 PHE B CA 1
ATOM 2477 C C . PHE B 1 113 ? 63.037 2.489 58.543 1.00 13.03 122 PHE B C 1
ATOM 2478 O O . PHE B 1 113 ? 62.240 1.886 59.271 1.00 13.88 122 PHE B O 1
ATOM 2486 N N . THR B 1 114 ? 63.052 2.344 57.223 1.00 13.29 123 THR B N 1
ATOM 2487 C CA . THR B 1 114 ? 62.415 1.186 56.567 1.00 12.53 123 THR B CA 1
ATOM 2488 C C . THR B 1 114 ? 63.500 0.231 56.038 1.00 12.86 123 THR B C 1
ATOM 2489 O O . THR B 1 114 ? 64.336 0.611 55.231 1.00 13.42 123 THR B O 1
ATOM 2493 N N . GLY B 1 115 ? 63.493 -0.986 56.564 1.00 12.36 124 GLY B N 1
ATOM 2494 C CA . GLY B 1 115 ? 64.281 -2.079 56.044 1.00 13.11 124 GLY B CA 1
ATOM 2495 C C . GLY B 1 115 ? 63.471 -2.805 54.992 1.00 12.45 124 GLY B C 1
ATOM 2496 O O . GLY B 1 115 ? 62.320 -3.108 55.215 1.00 12.93 124 GLY B O 1
ATOM 2497 N N . VAL B 1 116 ? 64.080 -3.026 53.832 1.00 11.70 125 VAL B N 1
ATOM 2498 C CA . VAL B 1 116 ? 63.476 -3.787 52.745 1.00 11.17 125 VAL B CA 1
ATOM 2499 C C . VAL B 1 116 ? 64.340 -5.018 52.415 1.00 10.88 125 VAL B C 1
ATOM 2500 O O . VAL B 1 116 ? 65.580 -4.935 52.367 1.00 11.05 125 VAL B O 1
ATOM 2504 N N . ALA B 1 117 ? 63.669 -6.151 52.228 1.00 10.18 126 ALA B N 1
ATOM 2505 C CA . ALA B 1 117 ? 64.257 -7.369 51.701 1.00 10.22 126 ALA B CA 1
ATOM 2506 C C . ALA B 1 117 ? 63.596 -7.697 50.368 1.00 10.67 126 ALA B C 1
ATOM 2507 O O . ALA B 1 117 ? 62.364 -7.738 50.251 1.00 10.93 126 ALA B O 1
ATOM 2509 N N . ILE B 1 118 ? 64.421 -7.852 49.349 1.00 10.74 127 ILE B N 1
ATOM 2510 C CA . ILE B 1 118 ? 63.967 -8.294 48.043 1.00 11.52 127 ILE B CA 1
ATOM 2511 C C . ILE B 1 118 ? 64.430 -9.743 47.925 1.00 11.99 127 ILE B C 1
ATOM 2512 O O . ILE B 1 118 ? 65.635 -10.032 47.919 1.00 12.51 127 ILE B O 1
ATOM 2517 N N . VAL B 1 119 ? 63.472 -10.652 47.879 1.00 12.61 128 VAL B N 1
ATOM 2518 C CA . VAL B 1 119 ? 63.771 -12.071 47.778 1.00 13.89 128 VAL B CA 1
ATOM 2519 C C . VAL B 1 119 ? 63.391 -12.585 46.394 1.00 15.06 128 VAL B C 1
ATOM 2520 O O . VAL B 1 119 ? 62.207 -12.784 46.098 1.00 15.45 128 VAL B O 1
ATOM 2524 N N . HIS B 1 120 ? 64.407 -12.789 45.559 1.00 16.08 129 HIS B N 1
ATOM 2525 C CA . HIS B 1 120 ? 64.277 -13.497 44.286 1.00 17.50 129 HIS B CA 1
ATOM 2526 C C . HIS B 1 120 ? 64.262 -15.012 44.520 1.00 18.24 129 HIS B C 1
ATOM 2527 O O . HIS B 1 120 ? 65.145 -15.560 45.200 1.00 18.82 129 HIS B O 1
ATOM 2534 N N . CYS B 1 121 ? 63.248 -15.674 43.962 1.00 19.04 130 CYS B N 1
ATOM 2535 C CA . CYS B 1 121 ? 62.977 -17.095 44.205 1.00 19.72 130 CYS B CA 1
ATOM 2536 C C . CYS B 1 121 ? 62.992 -17.907 42.929 1.00 20.47 130 CYS B C 1
ATOM 2537 O O . CYS B 1 121 ? 62.651 -17.395 41.868 1.00 20.18 130 CYS B O 1
ATOM 2540 N N . SER B 1 122 ? 63.376 -19.178 43.030 1.00 21.26 131 SER B N 1
ATOM 2541 C CA . SER B 1 122 ? 63.127 -20.119 41.940 1.00 22.40 131 SER B CA 1
ATOM 2542 C C . SER B 1 122 ? 62.799 -21.486 42.503 1.00 23.10 131 SER B C 1
ATOM 2543 O O . SER B 1 122 ? 63.268 -21.859 43.594 1.00 22.75 131 SER B O 1
ATOM 2546 N N . SER B 1 123 ? 61.956 -22.209 41.775 1.00 23.63 132 SER B N 1
ATOM 2547 C CA . SER B 1 123 ? 61.554 -23.565 42.159 1.00 24.72 132 SER B CA 1
ATOM 2548 C C . SER B 1 123 ? 61.974 -24.566 41.090 1.00 25.63 132 SER B C 1
ATOM 2549 O O . SER B 1 123 ? 61.475 -25.691 41.049 1.00 25.20 132 SER B O 1
ATOM 2552 N N . LYS B 1 124 ? 62.924 -24.134 40.256 1.00 26.89 133 LYS B N 1
ATOM 2553 C CA . LYS B 1 124 ? 63.479 -24.898 39.121 1.00 28.96 133 LYS B CA 1
ATOM 2554 C C . LYS B 1 124 ? 63.918 -26.343 39.451 1.00 28.95 133 LYS B C 1
ATOM 2555 O O . LYS B 1 124 ? 63.808 -27.242 38.599 1.00 28.69 133 LYS B O 1
ATOM 2561 N N . ASP B 1 125 ? 64.398 -26.567 40.677 1.00 29.24 134 ASP B N 1
ATOM 2562 C CA . ASP B 1 125 ? 64.991 -27.866 41.036 1.00 29.71 134 ASP B CA 1
ATOM 2563 C C . ASP B 1 125 ? 64.320 -28.599 42.200 1.00 29.35 134 ASP B C 1
ATOM 2564 O O . ASP B 1 125 ? 65.002 -29.191 43.052 1.00 29.71 134 ASP B O 1
ATOM 2569 N N . HIS B 1 126 ? 62.988 -28.553 42.229 1.00 28.54 135 HIS B N 1
ATOM 2570 C CA . HIS B 1 126 ? 62.188 -29.306 43.200 1.00 27.63 135 HIS B CA 1
ATOM 2571 C C . HIS B 1 126 ? 62.410 -28.813 44.638 1.00 25.62 135 HIS B C 1
ATOM 2572 O O . HIS B 1 126 ? 62.326 -29.585 45.587 1.00 25.40 135 HIS B O 1
ATOM 2579 N N . GLN B 1 127 ? 62.701 -27.519 44.773 1.00 22.93 136 GLN B N 1
ATOM 2580 C CA . GLN B 1 127 ? 62.804 -26.867 46.068 1.00 21.03 136 GLN B CA 1
ATOM 2581 C C . GLN B 1 127 ? 62.696 -25.357 45.883 1.00 20.02 136 GLN B C 1
ATOM 2582 O O . GLN B 1 127 ? 62.819 -24.837 44.761 1.00 19.35 136 GLN B O 1
ATOM 2588 N N . LEU B 1 128 ? 62.480 -24.661 46.992 1.00 18.31 137 LEU B N 1
ATOM 2589 C CA . LEU B 1 128 ? 62.555 -23.221 47.000 1.00 17.23 137 LEU B CA 1
ATOM 2590 C C . LEU B 1 128 ? 64.004 -22.769 47.128 1.00 17.42 137 LEU B C 1
ATOM 2591 O O . LEU B 1 128 ? 64.617 -22.974 48.146 1.00 17.44 137 LEU B O 1
ATOM 2596 N N . ASP B 1 129 ? 64.528 -22.129 46.089 1.00 17.64 138 ASP B N 1
ATOM 2597 C CA . ASP B 1 129 ? 65.852 -21.516 46.143 1.00 18.02 138 ASP B CA 1
ATOM 2598 C C . ASP B 1 129 ? 65.674 -19.997 46.223 1.00 17.89 138 ASP B C 1
ATOM 2599 O O . ASP B 1 129 ? 64.935 -19.416 45.418 1.00 17.16 138 ASP B O 1
ATOM 2604 N N . THR B 1 130 ? 66.348 -19.370 47.192 1.00 17.46 139 THR B N 1
ATOM 2605 C CA . THR B 1 130 ? 66.271 -17.910 47.385 1.00 17.49 139 THR B CA 1
ATOM 2606 C C . THR B 1 130 ? 67.619 -17.170 47.269 1.00 17.62 139 THR B C 1
ATOM 2607 O O . THR B 1 130 ? 68.710 -17.731 47.461 1.00 17.51 139 THR B O 1
ATOM 2611 N N . ARG B 1 131 ? 67.514 -15.905 46.908 1.00 16.99 140 ARG B N 1
ATOM 2612 C CA . ARG B 1 131 ? 68.626 -14.995 46.940 1.00 18.29 140 ARG B CA 1
ATOM 2613 C C . ARG B 1 131 ? 68.039 -13.679 47.421 1.00 16.97 140 ARG B C 1
ATOM 2614 O O . ARG B 1 131 ? 67.097 -13.169 46.820 1.00 16.45 140 ARG B O 1
ATOM 2622 N N . VAL B 1 132 ? 68.574 -13.179 48.535 1.00 16.36 141 VAL B N 1
ATOM 2623 C CA . VAL B 1 132 ? 68.072 -11.966 49.197 1.00 16.16 141 VAL B CA 1
ATOM 2624 C C . VAL B 1 132 ? 68.979 -10.764 48.934 1.00 16.63 141 VAL B C 1
ATOM 2625 O O . VAL B 1 132 ? 70.215 -10.866 49.008 1.00 16.51 141 VAL B O 1
ATOM 2629 N N . SER B 1 133 ? 68.348 -9.634 48.629 1.00 16.90 142 SER B N 1
ATOM 2630 C CA . SER B 1 133 ? 69.002 -8.336 48.568 1.00 17.83 142 SER B CA 1
ATOM 2631 C C . SER B 1 133 ? 68.338 -7.476 49.636 1.00 17.79 142 SER B C 1
ATOM 2632 O O . SER B 1 133 ? 67.115 -7.313 49.655 1.00 18.47 142 SER B O 1
ATOM 2635 N N . GLU B 1 134 ? 69.113 -6.984 50.579 1.00 17.26 143 GLU B N 1
ATOM 2636 C CA . GLU B 1 134 ? 68.516 -6.138 51.594 1.00 17.91 143 GLU B CA 1
ATOM 2637 C C . GLU B 1 134 ? 69.140 -4.750 51.595 1.00 16.93 143 GLU B C 1
ATOM 2638 O O . GLU B 1 134 ? 70.328 -4.562 51.241 1.00 16.23 143 GLU B O 1
ATOM 2644 N N . PHE B 1 135 ? 68.305 -3.789 51.952 1.00 15.95 144 PHE B N 1
ATOM 2645 C CA . PHE B 1 135 ? 68.716 -2.398 52.041 1.00 16.24 144 PHE B CA 1
ATOM 2646 C C . PHE B 1 135 ? 67.801 -1.635 52.981 1.00 15.05 144 PHE B C 1
ATOM 2647 O O . PHE B 1 135 ? 66.808 -2.180 53.476 1.00 15.39 144 PHE B O 1
ATOM 2655 N N . TYR B 1 136 ? 68.141 -0.375 53.238 1.00 14.62 145 TYR B N 1
ATOM 2656 C CA . TYR B 1 136 ? 67.323 0.472 54.111 1.00 14.57 145 TYR B CA 1
ATOM 2657 C C . TYR B 1 136 ? 67.433 1.950 53.711 1.00 14.50 145 TYR B C 1
ATOM 2658 O O . TYR B 1 136 ? 68.298 2.352 52.893 1.00 13.49 145 TYR B O 1
ATOM 2667 N N . GLU B 1 137 ? 66.526 2.728 54.270 1.00 13.93 146 GLU B N 1
ATOM 2668 C CA . GLU B 1 137 ? 66.464 4.161 54.056 1.00 14.21 146 GLU B CA 1
ATOM 2669 C C . GLU B 1 137 ? 66.193 4.798 55.404 1.00 13.82 146 GLU B C 1
ATOM 2670 O O . GLU B 1 137 ? 65.400 4.279 56.169 1.00 13.34 146 GLU B O 1
ATOM 2676 N N . GLU B 1 138 ? 66.862 5.917 55.679 1.00 13.78 147 GLU B N 1
ATOM 2677 C CA . GLU B 1 138 ? 66.613 6.709 56.875 1.00 15.17 147 GLU B CA 1
ATOM 2678 C C . GLU B 1 138 ? 66.083 8.090 56.483 1.00 14.41 147 GLU B C 1
ATOM 2679 O O . GLU B 1 138 ? 66.577 8.709 55.529 1.00 13.73 147 GLU B O 1
ATOM 2685 N N . THR B 1 139 ? 65.076 8.545 57.227 1.00 14.40 148 THR B N 1
ATOM 2686 C CA . THR B 1 139 ? 64.533 9.891 57.097 1.00 14.13 148 THR B CA 1
ATOM 2687 C C . THR B 1 139 ? 64.446 10.506 58.482 1.00 14.09 148 THR B C 1
ATOM 2688 O O . THR B 1 139 ? 63.999 9.866 59.435 1.00 14.82 148 THR B O 1
ATOM 2692 N N . LYS B 1 140 ? 64.897 11.743 58.611 1.00 13.80 149 LYS B N 1
ATOM 2693 C CA . LYS B 1 140 ? 64.755 12.439 59.880 1.00 13.48 149 LYS B CA 1
ATOM 2694 C C . LYS B 1 140 ? 63.444 13.219 59.846 1.00 13.40 149 LYS B C 1
ATOM 2695 O O . LYS B 1 140 ? 63.122 13.849 58.848 1.00 12.09 149 LYS B O 1
ATOM 2701 N N . VAL B 1 141 ? 62.675 13.143 60.928 1.00 13.12 150 VAL B N 1
ATOM 2702 C CA . VAL B 1 141 ? 61.350 13.763 60.972 1.00 13.78 150 VAL B CA 1
ATOM 2703 C C . VAL B 1 141 ? 61.213 14.608 62.233 1.00 14.70 150 VAL B C 1
ATOM 2704 O O . VAL B 1 141 ? 61.331 14.099 63.333 1.00 14.67 150 VAL B O 1
ATOM 2708 N N . LYS B 1 142 ? 60.947 15.892 62.067 1.00 15.46 151 LYS B N 1
ATOM 2709 C CA . LYS B 1 142 ? 60.718 16.737 63.210 1.00 16.61 151 LYS B CA 1
ATOM 2710 C C . LYS B 1 142 ? 59.224 16.999 63.383 1.00 16.96 151 LYS B C 1
ATOM 2711 O O . LYS B 1 142 ? 58.544 17.358 62.427 1.00 17.02 151 LYS B O 1
ATOM 2717 N N . PHE B 1 143 ? 58.737 16.834 64.613 1.00 17.49 152 PHE B N 1
ATOM 2718 C CA . PHE B 1 143 ? 57.338 17.144 64.948 1.00 17.82 152 PHE B CA 1
ATOM 2719 C C . PHE B 1 143 ? 57.217 18.564 65.449 1.00 17.84 152 PHE B C 1
ATOM 2720 O O . PHE B 1 143 ? 58.126 19.082 66.090 1.00 15.87 152 PHE B O 1
ATOM 2728 N N . SER B 1 144 ? 56.082 19.190 65.165 1.00 19.55 153 SER B N 1
ATOM 2729 C CA . SER B 1 144 ? 55.767 20.443 65.834 1.00 21.64 153 SER B CA 1
ATOM 2730 C C . SER B 1 144 ? 55.397 20.160 67.298 1.00 23.19 153 SER B C 1
ATOM 2731 O O . SER B 1 144 ? 55.274 18.997 67.693 1.00 22.05 153 SER B O 1
ATOM 2734 N N . GLU B 1 145 ? 55.298 21.213 68.117 1.00 26.13 154 GLU B N 1
ATOM 2735 C CA . GLU B 1 145 ? 54.795 21.098 69.496 1.00 28.83 154 GLU B CA 1
ATOM 2736 C C . GLU B 1 145 ? 53.276 20.946 69.465 1.00 30.49 154 GLU B C 1
ATOM 2737 O O . GLU B 1 145 ? 52.544 21.906 69.202 1.00 30.74 154 GLU B O 1
ATOM 2743 N N . LEU B 1 146 ? 52.809 19.741 69.757 1.00 32.39 155 LEU B N 1
ATOM 2744 C CA . LEU B 1 146 ? 51.402 19.393 69.608 1.00 34.91 155 LEU B CA 1
ATOM 2745 C C . LEU B 1 146 ? 50.649 19.551 70.916 1.00 36.50 155 LEU B C 1
ATOM 2746 O O . LEU B 1 146 ? 51.106 19.084 71.961 1.00 36.40 155 LEU B O 1
ATOM 2751 N N . SER B 1 147 ? 49.486 20.187 70.852 1.00 38.78 156 SER B N 1
ATOM 2752 C CA . SER B 1 147 ? 48.673 20.396 72.050 1.00 40.91 156 SER B CA 1
ATOM 2753 C C . SER B 1 147 ? 48.024 19.104 72.516 1.00 42.35 156 SER B C 1
ATOM 2754 O O . SER B 1 147 ? 47.870 18.151 71.751 1.00 42.38 156 SER B O 1
ATOM 2757 N N . GLU B 1 148 ? 47.670 19.084 73.791 1.00 44.38 157 GLU B N 1
ATOM 2758 C CA . GLU B 1 148 ? 46.956 17.975 74.389 1.00 46.68 157 GLU B CA 1
ATOM 2759 C C . GLU B 1 148 ? 45.663 17.642 73.632 1.00 47.60 157 GLU B C 1
ATOM 2760 O O . GLU B 1 148 ? 45.283 16.472 73.529 1.00 47.94 157 GLU B O 1
ATOM 2766 N N . GLU B 1 149 ? 44.995 18.677 73.119 1.00 48.70 158 GLU B N 1
ATOM 2767 C CA . GLU B 1 149 ? 43.752 18.510 72.361 1.00 49.71 158 GLU B CA 1
ATOM 2768 C C . GLU B 1 149 ? 43.988 17.879 70.991 1.00 49.96 158 GLU B C 1
ATOM 2769 O O . GLU B 1 149 ? 43.284 16.945 70.614 1.00 50.21 158 GLU B O 1
ATOM 2775 N N . LEU B 1 150 ? 44.975 18.391 70.256 1.00 50.53 159 LEU B N 1
ATOM 2776 C CA . LEU B 1 150 ? 45.333 17.842 68.948 1.00 50.88 159 LEU B CA 1
ATOM 2777 C C . LEU B 1 150 ? 45.720 16.359 69.053 1.00 51.05 159 LEU B C 1
ATOM 2778 O O . LEU B 1 150 ? 45.377 15.564 68.178 1.00 51.50 159 LEU B O 1
ATOM 2783 N N . LEU B 1 151 ? 46.417 15.996 70.131 1.00 51.09 160 LEU B N 1
ATOM 2784 C CA . LEU B 1 151 ? 46.933 14.636 70.312 1.00 50.86 160 LEU B CA 1
ATOM 2785 C C . LEU B 1 151 ? 45.872 13.557 70.557 1.00 50.98 160 LEU B C 1
ATOM 2786 O O . LEU B 1 151 ? 45.874 12.544 69.875 1.00 51.15 160 LEU B O 1
ATOM 2791 N N . TRP B 1 152 ? 44.980 13.753 71.524 1.00 51.14 161 TRP B N 1
ATOM 2792 C CA . TRP B 1 152 ? 43.915 12.774 71.748 1.00 51.35 161 TRP B CA 1
ATOM 2793 C C . TRP B 1 152 ? 42.864 12.797 70.625 1.00 51.51 161 TRP B C 1
ATOM 2794 O O . TRP B 1 152 ? 42.209 11.779 70.375 1.00 51.57 161 TRP B O 1
ATOM 2805 N N . GLU B 1 153 ? 42.698 13.956 69.970 1.00 51.62 162 GLU B N 1
ATOM 2806 C CA . GLU B 1 153 ? 41.875 14.066 68.754 1.00 51.66 162 GLU B CA 1
ATOM 2807 C C . GLU B 1 153 ? 42.517 13.326 67.565 1.00 51.50 162 GLU B C 1
ATOM 2808 O O . GLU B 1 153 ? 41.894 13.157 66.523 1.00 51.60 162 GLU B O 1
ATOM 2814 N N . TYR B 1 154 ? 43.763 12.887 67.736 1.00 51.52 163 TYR B N 1
ATOM 2815 C CA . TYR B 1 154 ? 44.447 12.066 66.746 1.00 51.47 163 TYR B CA 1
ATOM 2816 C C . TYR B 1 154 ? 44.405 10.589 67.138 1.00 51.41 163 TYR B C 1
ATOM 2817 O O . TYR B 1 154 ? 44.309 9.706 66.236 1.00 52.14 163 TYR B O 1
ATOM 2826 N N . VAL B 1 155 ? 44.462 10.330 68.479 1.00 51.09 164 VAL B N 1
ATOM 2827 C CA . VAL B 1 155 ? 44.469 8.954 69.012 1.00 50.58 164 VAL B CA 1
ATOM 2828 C C . VAL B 1 155 ? 43.102 8.219 68.906 1.00 50.41 164 VAL B C 1
ATOM 2829 O O . VAL B 1 155 ? 43.029 7.099 68.379 1.00 50.60 164 VAL B O 1
ATOM 2833 N N . HIS B 1 156 ? 42.030 8.842 69.403 1.00 49.64 165 HIS B N 1
ATOM 2834 C CA . HIS B 1 156 ? 40.682 8.257 69.324 1.00 48.87 165 HIS B CA 1
ATOM 2835 C C . HIS B 1 156 ? 40.166 8.070 67.884 1.00 48.26 165 HIS B C 1
ATOM 2836 O O . HIS B 1 156 ? 39.147 7.389 67.681 1.00 48.40 165 HIS B O 1
ATOM 2843 N N . SER B 1 157 ? 40.867 8.670 66.898 1.00 47.46 166 SER B N 1
ATOM 2844 C CA . SER B 1 157 ? 40.528 8.505 65.469 1.00 46.22 166 SER B CA 1
ATOM 2845 C C . SER B 1 157 ? 41.106 7.200 64.868 1.00 45.46 166 SER B C 1
ATOM 2846 O O . SER B 1 157 ? 40.630 6.837 63.599 1.00 45.63 166 SER B O 1
ATOM 2849 N N . GLY B 1 158 ? 41.918 6.487 65.789 1.00 44.59 167 GLY B N 1
ATOM 2850 C CA . GLY B 1 158 ? 42.353 5.144 65.347 1.00 43.43 167 GLY B CA 1
ATOM 2851 C C . GLY B 1 158 ? 43.540 5.109 64.395 1.00 42.31 167 GLY B C 1
ATOM 2852 O O . GLY B 1 158 ? 44.178 4.065 64.246 1.00 42.19 167 GLY B O 1
ATOM 2853 N N . GLU B 1 159 ? 43.831 6.253 63.768 1.00 41.32 168 GLU B N 1
ATOM 2854 C CA . GLU B 1 159 ? 44.951 6.422 62.823 1.00 40.38 168 GLU B CA 1
ATOM 2855 C C . GLU B 1 159 ? 46.333 5.863 63.284 1.00 39.19 168 GLU B C 1
ATOM 2856 O O . GLU B 1 159 ? 47.064 5.300 62.459 1.00 39.15 168 GLU B O 1
ATOM 2862 N N . PRO B 1 160 ? 46.699 6.022 64.586 1.00 37.65 169 PRO B N 1
ATOM 2863 C CA . PRO B 1 160 ? 47.992 5.535 65.088 1.00 36.19 169 PRO B CA 1
ATOM 2864 C C . PRO B 1 160 ? 48.200 4.016 65.136 1.00 34.98 169 PRO B C 1
ATOM 2865 O O . PRO B 1 160 ? 49.350 3.563 65.127 1.00 34.06 169 PRO B O 1
ATOM 2869 N N . MET B 1 161 ? 47.101 3.258 65.183 1.00 33.72 170 MET B N 1
ATOM 2870 C CA . MET B 1 161 ? 47.094 1.846 65.612 1.00 32.24 170 MET B CA 1
ATOM 2871 C C . MET B 1 161 ? 47.884 0.839 64.780 1.00 31.07 170 MET B C 1
ATOM 2872 O O . MET B 1 161 ? 48.407 -0.136 65.332 1.00 31.16 170 MET B O 1
ATOM 2877 N N . ASP B 1 162 ? 47.946 1.037 63.469 1.00 29.36 171 ASP B N 1
ATOM 2878 C CA . ASP B 1 162 ? 48.711 0.114 62.628 1.00 28.06 171 ASP B CA 1
ATOM 2879 C C . ASP B 1 162 ? 50.034 0.728 62.135 1.00 26.58 171 ASP B C 1
ATOM 2880 O O . ASP B 1 162 ? 50.622 0.264 61.174 1.00 26.36 171 ASP B O 1
ATOM 2885 N N . LYS B 1 163 ? 50.510 1.757 62.823 1.00 25.19 172 LYS B N 1
ATOM 2886 C CA . LYS B 1 163 ? 51.662 2.534 62.335 1.00 23.63 172 LYS B CA 1
ATOM 2887 C C . LYS B 1 163 ? 52.799 2.618 63.340 1.00 22.64 172 LYS B C 1
ATOM 2888 O O . LYS B 1 163 ? 52.562 2.791 64.534 1.00 20.93 172 LYS B O 1
ATOM 2894 N N . ALA B 1 164 ? 54.034 2.510 62.836 1.00 22.21 173 ALA B N 1
ATOM 2895 C CA . ALA B 1 164 ? 55.246 2.611 63.657 1.00 21.76 173 ALA B CA 1
ATOM 2896 C C . ALA B 1 164 ? 55.282 3.983 64.313 1.00 21.42 173 ALA B C 1
ATOM 2897 O O . ALA B 1 164 ? 55.099 5.000 63.637 1.00 21.04 173 ALA B O 1
ATOM 2899 N N . GLY B 1 165 ? 55.462 3.999 65.636 1.00 20.84 174 GLY B N 1
ATOM 2900 C CA . GLY B 1 165 ? 55.513 5.256 66.392 1.00 20.24 174 GLY B CA 1
ATOM 2901 C C . GLY B 1 165 ? 54.164 5.944 66.547 1.00 19.49 174 GLY B C 1
ATOM 2902 O O . GLY B 1 165 ? 54.100 7.072 67.058 1.00 19.36 174 GLY B O 1
ATOM 2903 N N . GLY B 1 166 ? 53.100 5.262 66.108 1.00 19.41 175 GLY B N 1
ATOM 2904 C CA . GLY B 1 166 ? 51.721 5.711 66.289 1.00 18.56 175 GLY B CA 1
ATOM 2905 C C . GLY B 1 166 ? 51.308 6.970 65.558 1.00 19.13 175 GLY B C 1
ATOM 2906 O O . GLY B 1 166 ? 50.491 7.722 66.054 1.00 19.76 175 GLY B O 1
ATOM 2907 N N . TYR B 1 167 ? 51.863 7.204 64.372 1.00 19.58 176 TYR B N 1
ATOM 2908 C CA . TYR B 1 167 ? 51.421 8.286 63.522 1.00 19.54 176 TYR B CA 1
ATOM 2909 C C . TYR B 1 167 ? 51.572 7.895 62.055 1.00 20.50 176 TYR B C 1
ATOM 2910 O O . TYR B 1 167 ? 52.423 7.088 61.680 1.00 20.26 176 TYR B O 1
ATOM 2919 N N . GLY B 1 168 ? 50.748 8.505 61.227 1.00 21.66 177 GLY B N 1
ATOM 2920 C CA . GLY B 1 168 ? 50.924 8.452 59.786 1.00 23.53 177 GLY B CA 1
ATOM 2921 C C . GLY B 1 168 ? 51.100 9.876 59.329 1.00 24.75 177 GLY B C 1
ATOM 2922 O O . GLY B 1 168 ? 50.711 10.814 60.027 1.00 24.60 177 GLY B O 1
ATOM 2923 N N . ILE B 1 169 ? 51.663 10.033 58.142 1.00 26.58 178 ILE B N 1
ATOM 2924 C CA . ILE B 1 169 ? 51.935 11.344 57.552 1.00 28.60 178 ILE B CA 1
ATOM 2925 C C . ILE B 1 169 ? 50.775 12.375 57.543 1.00 29.82 178 ILE B C 1
ATOM 2926 O O . ILE B 1 169 ? 51.015 13.593 57.486 1.00 30.14 178 ILE B O 1
ATOM 2931 N N . GLN B 1 170 ? 49.538 11.887 57.624 1.00 30.82 179 GLN B N 1
ATOM 2932 C CA . GLN B 1 170 ? 48.345 12.744 57.605 1.00 31.61 179 GLN B CA 1
ATOM 2933 C C . GLN B 1 170 ? 47.650 12.911 58.977 1.00 31.96 179 GLN B C 1
ATOM 2934 O O . GLN B 1 170 ? 48.303 13.070 60.024 1.00 31.89 179 GLN B O 1
ATOM 2940 N N . GLY B 1 174 ? 46.629 18.014 58.881 1.00 27.98 183 GLY B N 1
ATOM 2941 C CA . GLY B 1 174 ? 47.856 17.222 58.695 1.00 28.81 183 GLY B CA 1
ATOM 2942 C C . GLY B 1 174 ? 49.093 17.804 59.381 1.00 29.09 183 GLY B C 1
ATOM 2943 O O . GLY B 1 174 ? 50.215 17.737 58.866 1.00 30.19 183 GLY B O 1
ATOM 2944 N N . MET B 1 175 ? 48.904 18.319 60.584 1.00 29.20 184 MET B N 1
ATOM 2945 C CA . MET B 1 175 ? 49.894 19.203 61.179 1.00 29.46 184 MET B CA 1
ATOM 2946 C C . MET B 1 175 ? 50.915 18.638 62.167 1.00 27.69 184 MET B C 1
ATOM 2947 O O . MET B 1 175 ? 51.593 19.419 62.815 1.00 27.71 184 MET B O 1
ATOM 2952 N N . LEU B 1 176 ? 51.047 17.320 62.294 1.00 26.48 185 LEU B N 1
ATOM 2953 C CA . LEU B 1 176 ? 52.066 16.768 63.209 1.00 26.09 185 LEU B CA 1
ATOM 2954 C C . LEU B 1 176 ? 53.502 17.073 62.798 1.00 25.23 185 LEU B C 1
ATOM 2955 O O . LEU B 1 176 ? 54.330 17.379 63.646 1.00 24.15 185 LEU B O 1
ATOM 2960 N N . VAL B 1 177 ? 53.788 16.958 61.500 1.00 25.09 186 VAL B N 1
ATOM 2961 C CA . VAL B 1 177 ? 55.155 17.081 60.975 1.00 24.75 186 VAL B CA 1
ATOM 2962 C C . VAL B 1 177 ? 55.577 18.530 60.713 1.00 24.55 186 VAL B C 1
ATOM 2963 O O . VAL B 1 177 ? 54.884 19.272 60.024 1.00 25.48 186 VAL B O 1
ATOM 2967 N N . GLU B 1 178 ? 56.717 18.932 61.263 1.00 23.58 187 GLU B N 1
ATOM 2968 C CA . GLU B 1 178 ? 57.252 20.261 60.999 1.00 22.80 187 GLU B CA 1
ATOM 2969 C C . GLU B 1 178 ? 58.219 20.229 59.797 1.00 21.73 187 GLU B C 1
ATOM 2970 O O . GLU B 1 178 ? 58.165 21.098 58.905 1.00 21.17 187 GLU B O 1
ATOM 2976 N N . SER B 1 179 ? 59.090 19.220 59.767 1.00 20.10 188 SER B N 1
ATOM 2977 C CA . SER B 1 179 ? 59.981 19.035 58.622 1.00 19.18 188 SER B CA 1
ATOM 2978 C C . SER B 1 179 ? 60.364 17.575 58.448 1.00 17.57 188 SER B C 1
ATOM 2979 O O . SER B 1 179 ? 60.295 16.777 59.399 1.00 16.65 188 SER B O 1
ATOM 2982 N N . VAL B 1 180 ? 60.718 17.230 57.215 1.00 16.25 189 VAL B N 1
ATOM 2983 C CA . VAL B 1 180 ? 61.443 15.999 56.942 1.00 14.90 189 VAL B CA 1
ATOM 2984 C C . VAL B 1 180 ? 62.833 16.280 56.309 1.00 13.69 189 VAL B C 1
ATOM 2985 O O . VAL B 1 180 ? 63.047 17.283 55.616 1.00 12.87 189 VAL B O 1
ATOM 2989 N N . HIS B 1 181 ? 63.767 15.384 56.583 1.00 11.73 190 HIS B N 1
ATOM 2990 C CA . HIS B 1 181 ? 65.069 15.396 55.956 1.00 11.44 190 HIS B CA 1
ATOM 2991 C C . HIS B 1 181 ? 65.389 13.977 55.532 1.00 10.98 190 HIS B C 1
ATOM 2992 O O . HIS B 1 181 ? 65.804 13.143 56.344 1.00 9.98 190 HIS B O 1
ATOM 2999 N N . GLY B 1 182 ? 65.177 13.713 54.249 1.00 9.95 191 GLY B N 1
ATOM 3000 C CA . GLY B 1 182 ? 65.343 12.373 53.706 1.00 11.10 191 GLY B CA 1
ATOM 3001 C C . GLY B 1 182 ? 64.174 12.022 52.809 1.00 11.35 191 GLY B C 1
ATOM 3002 O O . GLY B 1 182 ? 63.345 12.883 52.490 1.00 11.38 191 GLY B O 1
ATOM 3003 N N . ASP B 1 183 ? 64.096 10.754 52.421 1.00 12.51 192 ASP B N 1
ATOM 3004 C CA . ASP B 1 183 ? 63.027 10.258 51.588 1.00 13.53 192 ASP B CA 1
ATOM 3005 C C . ASP B 1 183 ? 61.662 10.371 52.268 1.00 13.91 192 ASP B C 1
ATOM 3006 O O . ASP B 1 183 ? 61.438 9.840 53.377 1.00 14.35 192 ASP B O 1
ATOM 3011 N N . PHE B 1 184 ? 60.744 11.053 51.583 1.00 13.80 193 PHE B N 1
ATOM 3012 C CA . PHE B 1 184 ? 59.375 11.235 52.062 1.00 13.64 193 PHE B CA 1
ATOM 3013 C C . PHE B 1 184 ? 58.583 9.917 52.092 1.00 13.22 193 PHE B C 1
ATOM 3014 O O . PHE B 1 184 ? 57.892 9.585 53.082 1.00 12.04 193 PHE B O 1
ATOM 3022 N N . LEU B 1 185 ? 58.643 9.182 50.990 1.00 12.65 194 LEU B N 1
ATOM 3023 C CA . LEU B 1 185 ? 57.886 7.948 50.860 1.00 13.14 194 LEU B CA 1
ATOM 3024 C C . LEU B 1 185 ? 58.311 6.905 51.874 1.00 13.62 194 LEU B C 1
ATOM 3025 O O . LEU B 1 185 ? 57.486 6.123 52.338 1.00 13.39 194 LEU B O 1
ATOM 3030 N N . ASN B 1 186 ? 59.599 6.914 52.226 1.00 14.81 195 ASN B N 1
ATOM 3031 C CA . ASN B 1 186 ? 60.139 6.134 53.343 1.00 15.02 195 ASN B CA 1
ATOM 3032 C C . ASN B 1 186 ? 59.356 6.259 54.665 1.00 16.10 195 ASN B C 1
ATOM 3033 O O . ASN B 1 186 ? 59.124 5.259 55.372 1.00 15.83 195 ASN B O 1
ATOM 3038 N N . VAL B 1 187 ? 58.989 7.495 54.999 1.00 16.52 196 VAL B N 1
ATOM 3039 C CA . VAL B 1 187 ? 58.203 7.830 56.205 1.00 17.49 196 VAL B CA 1
ATOM 3040 C C . VAL B 1 187 ? 56.797 7.250 56.095 1.00 17.87 196 VAL B C 1
ATOM 3041 O O . VAL B 1 187 ? 56.220 6.809 57.087 1.00 17.80 196 VAL B O 1
ATOM 3045 N N . VAL B 1 188 ? 56.247 7.271 54.883 1.00 18.57 197 VAL B N 1
ATOM 3046 C CA . VAL B 1 188 ? 54.912 6.707 54.595 1.00 19.09 197 VAL B CA 1
ATOM 3047 C C . VAL B 1 188 ? 54.891 5.157 54.721 1.00 19.10 197 VAL B C 1
ATOM 3048 O O . VAL B 1 188 ? 53.829 4.549 54.891 1.00 19.85 197 VAL B O 1
ATOM 3052 N N . GLY B 1 189 ? 56.067 4.532 54.669 1.00 18.66 198 GLY B N 1
ATOM 3053 C CA . GLY B 1 189 ? 56.211 3.087 54.901 1.00 17.59 198 GLY B CA 1
ATOM 3054 C C . GLY B 1 189 ? 56.987 2.300 53.848 1.00 17.31 198 GLY B C 1
ATOM 3055 O O . GLY B 1 189 ? 57.211 1.079 54.012 1.00 17.95 198 GLY B O 1
ATOM 3056 N N . PHE B 1 190 ? 57.415 2.965 52.772 1.00 15.87 199 PHE B N 1
ATOM 3057 C CA . PHE B 1 190 ? 58.213 2.283 51.739 1.00 14.85 199 PHE B CA 1
ATOM 3058 C C . PHE B 1 190 ? 59.118 3.217 50.923 1.00 14.03 199 PHE B C 1
ATOM 3059 O O . PHE B 1 190 ? 58.631 4.149 50.299 1.00 13.84 199 PHE B O 1
ATOM 3067 N N . PRO B 1 191 ? 60.441 2.963 50.930 1.00 13.80 200 PRO B N 1
ATOM 3068 C CA . PRO B 1 191 ? 61.389 3.763 50.161 1.00 13.24 200 PRO B CA 1
ATOM 3069 C C . PRO B 1 191 ? 61.498 3.342 48.684 1.00 14.51 200 PRO B C 1
ATOM 3070 O O . PRO B 1 191 ? 62.420 2.598 48.279 1.00 14.91 200 PRO B O 1
ATOM 3074 N N . LEU B 1 192 ? 60.560 3.865 47.891 1.00 14.23 201 LEU B N 1
ATOM 3075 C CA . LEU B 1 192 ? 60.374 3.546 46.481 1.00 13.47 201 LEU B CA 1
ATOM 3076 C C . LEU B 1 192 ? 61.592 3.890 45.631 1.00 13.29 201 LEU B C 1
ATOM 3077 O O . LEU B 1 192 ? 62.059 3.082 44.847 1.00 12.08 201 LEU B O 1
ATOM 3082 N N . ASN B 1 193 ? 62.111 5.095 45.807 1.00 13.15 202 ASN B N 1
ATOM 3083 C CA . ASN B 1 193 ? 63.244 5.523 45.043 1.00 12.87 202 ASN B CA 1
ATOM 3084 C C . ASN B 1 193 ? 64.434 4.577 45.209 1.00 12.82 202 ASN B C 1
ATOM 3085 O O . ASN B 1 193 ? 64.999 4.141 44.222 1.00 12.10 202 ASN B O 1
ATOM 3090 N N . HIS B 1 194 ? 64.762 4.219 46.448 1.00 11.59 203 HIS B N 1
ATOM 3091 C CA . HIS B 1 194 ? 65.867 3.313 46.725 1.00 12.27 203 HIS B CA 1
ATOM 3092 C C . HIS B 1 194 ? 65.528 1.908 46.182 1.00 12.81 203 HIS B C 1
ATOM 3093 O O . HIS B 1 194 ? 66.383 1.227 45.610 1.00 11.83 203 HIS B O 1
ATOM 3100 N N . PHE B 1 195 ? 64.271 1.500 46.332 1.00 13.48 204 PHE B N 1
ATOM 3101 C CA . PHE B 1 195 ? 63.791 0.227 45.782 1.00 14.36 204 PHE B CA 1
ATOM 3102 C C . PHE B 1 195 ? 64.071 0.125 44.276 1.00 15.75 204 PHE B C 1
ATOM 3103 O O . PHE B 1 195 ? 64.604 -0.879 43.824 1.00 15.45 204 PHE B O 1
ATOM 3111 N N . CYS B 1 196 ? 63.728 1.168 43.521 1.00 17.22 205 CYS B N 1
ATOM 3112 C CA . CYS B 1 196 ? 63.931 1.182 42.069 1.00 19.76 205 CYS B CA 1
ATOM 3113 C C . CYS B 1 196 ? 65.422 1.147 41.718 1.00 20.18 205 CYS B C 1
ATOM 3114 O O . CYS B 1 196 ? 65.822 0.461 40.801 1.00 21.41 205 CYS B O 1
ATOM 3117 N N . LYS B 1 197 ? 66.241 1.875 42.470 1.00 21.66 206 LYS B N 1
ATOM 3118 C CA . LYS B 1 197 ? 67.702 1.784 42.327 1.00 22.21 206 LYS B CA 1
ATOM 3119 C C . LYS B 1 197 ? 68.209 0.356 42.576 1.00 22.93 206 LYS B C 1
ATOM 3120 O O . LYS B 1 197 ? 69.087 -0.126 41.864 1.00 23.40 206 LYS B O 1
ATOM 3126 N N . GLN B 1 198 ? 67.657 -0.322 43.577 1.00 23.78 207 GLN B N 1
ATOM 3127 C CA . GLN B 1 198 ? 68.037 -1.728 43.849 1.00 25.30 207 GLN B CA 1
ATOM 3128 C C . GLN B 1 198 ? 67.686 -2.683 42.728 1.00 25.97 207 GLN B C 1
ATOM 3129 O O . GLN B 1 198 ? 68.459 -3.577 42.411 1.00 25.07 207 GLN B O 1
ATOM 3135 N N . LEU B 1 199 ? 66.523 -2.493 42.128 1.00 27.43 208 LEU B N 1
ATOM 3136 C CA . LEU B 1 199 ? 66.134 -3.325 40.994 1.00 29.04 208 LEU B CA 1
ATOM 3137 C C . LEU B 1 199 ? 67.084 -3.165 39.809 1.00 30.62 208 LEU B C 1
ATOM 3138 O O . LEU B 1 199 ? 67.510 -4.157 39.219 1.00 30.91 208 LEU B O 1
ATOM 3143 N N . VAL B 1 200 ? 67.425 -1.920 39.480 1.00 32.59 209 VAL B N 1
ATOM 3144 C CA . VAL B 1 200 ? 68.401 -1.615 38.421 1.00 34.01 209 VAL B CA 1
ATOM 3145 C C . VAL B 1 200 ? 69.764 -2.276 38.704 1.00 35.24 209 VAL B C 1
ATOM 3146 O O . VAL B 1 200 ? 70.335 -2.927 37.819 1.00 35.32 209 VAL B O 1
ATOM 3150 N N . LYS B 1 201 ? 70.251 -2.136 39.937 1.00 36.40 210 LYS B N 1
ATOM 3151 C CA . LYS B 1 201 ? 71.464 -2.821 40.420 1.00 38.60 210 LYS B CA 1
ATOM 3152 C C . LYS B 1 201 ? 71.410 -4.345 40.189 1.00 39.35 210 LYS B C 1
ATOM 3153 O O . LYS B 1 201 ? 72.410 -4.964 39.786 1.00 39.67 210 LYS B O 1
ATOM 3159 N N . LEU B 1 202 ? 70.233 -4.930 40.413 1.00 40.34 211 LEU B N 1
ATOM 3160 C CA . LEU B 1 202 ? 70.040 -6.388 40.364 1.00 41.27 211 LEU B CA 1
ATOM 3161 C C . LEU B 1 202 ? 69.858 -6.928 38.951 1.00 42.48 211 LEU B C 1
ATOM 3162 O O . LEU B 1 202 ? 70.210 -8.085 38.664 1.00 42.87 211 LEU B O 1
ATOM 3167 N N . TYR B 1 203 ? 69.320 -6.089 38.068 1.00 43.63 212 TYR B N 1
ATOM 3168 C CA . TYR B 1 203 ? 68.995 -6.525 36.712 1.00 44.61 212 TYR B CA 1
ATOM 3169 C C . TYR B 1 203 ? 69.985 -6.083 35.630 1.00 45.41 212 TYR B C 1
ATOM 3170 O O . TYR B 1 203 ? 69.969 -6.616 34.512 1.00 45.32 212 TYR B O 1
ATOM 3179 N N . TYR B 1 204 ? 70.855 -5.131 35.980 1.00 46.25 213 TYR B N 1
ATOM 3180 C CA . TYR B 1 204 ? 71.803 -4.534 35.032 1.00 47.12 213 TYR B CA 1
ATOM 3181 C C . TYR B 1 204 ? 73.186 -4.350 35.659 1.00 47.11 213 TYR B C 1
ATOM 3182 O O . TYR B 1 204 ? 73.398 -3.460 36.484 1.00 46.98 213 TYR B O 1
#

Nearest PDB structures (foldseek):
  2p5x-assembly2_B  TM=9.852E-01  e=2.800E-38  Homo sapiens
  6xi5-assembly1_B  TM=9.776E-01  e=1.152E-37  Homo sapiens
  4heb-assembly1_A  TM=8.987E-01  e=1.570E-19  Bacillus subtilis
  4heb-assembly1_B  TM=8.412E-01  e=6.241E-20  Bacillus subtilis
  2amh-assembly1_A  TM=8.497E-01  e=2.051E-13  Trypanosoma brucei

Organism: Homo sapiens (NCBI:txid9606)

Sequence (405 aa):
LLHKRVVLASASPRRQEILSNAGLRFEVVPSKFKEKLDKASFATPYGYAMETAKQKALEVANRLYQKDLRAPDVVIGADTIVTVGGLILEKPVDKQDAYRMLSRLSGREHSVFTGVAIVHCSSKDHQLDTRVSEFYEETKVKFSELSEELLWEYVHSGEPMDKAGGYGIQALGGMLVESVHGDFLNVVGFPLNHFCKQLVKLYYLLHKRVVLASASPRRQEILSNAGLRFEVVPSKFKEKLDKASFATPYGYAMETAKQKALEVANRLYQKDLRAPDVVIGADTIVTVGGLILEKPVDKQDAYRMLSRLSGREHSVFTGVAIVHCSSKDHQLDTRVSEFYEETKVKFSELSEELLWEYVHSGEPMDKAGGYGIQGMLVESVHGDFLNVVGFPLNHFCKQLVKLYY

Foldseek 3Di:
DVPFAEEEQDPDPLVVVVCVVVVDDYHYHHFPPPDQDDCVVDPDNLVSFQVVQVVRQVRRQQVVCVPPVDRGFKTKGKGKWKDDPRDIFFFQPALVSLLVLLQRQAQDKIKIKMKMWIWGWDDDPNDIDIDIDIDMDIKIWGWYHDDPVVSVVLSVVVQQGNAHSRAACPPSSVNTTPDMGDQNSVRSTDRVVVVVVVVVVVVD/DPPFAEEEQDPDPLVVVVCVVVVDDYHYHHFPPPPQDDPVVDPDPQRNFQVSQAVSQVRVQQVVCVVVVWGGFKYKGKGKWKADPNDIFFFQPDLVSLLVLLVSQAQAKIKIKMKMKIWGWGSVPSDTDIDIDIDMWMKIWHFYHDDPVRRVVLRVVVQQHNGHSRHACPPHGTPDMGTDPSSRNGDDVVVVVVVVVVVPD